Protein 5YHU (pdb70)

InterPro domains:
  IPR008967 p53-like transcription factor, DNA-binding domain superfamily [SSF49417] (341-540)
  IPR024061 NDT80, DNA-binding domain [PF05224] (394-540)
  IPR024061 NDT80, DNA-binding domain [PS51517] (250-541)
  IPR025719 Myelin gene regulatory factor C-terminal domain 2 [PF13888] (1017-1150)
  IPR026932 Myelin gene regulatory factor, ICA domain [PF13887] (667-702)
  IPR030392 Intramolecular chaperone auto-processing domain [PF13884] (587-650)
  IPR030392 Intramolecular chaperone auto-processing domain [PS51688] (587-696)
  IPR037141 NDT80, DNA-binding domain superfamily [G3DSA:2.60.40.1390] (466-545)
  IPR051577 Myelin Regulatory Factor-like [PTHR13029] (1-1150)

Foldseek 3Di:
DWDDLVPDFWDKDWDPQVQFWFFAAPVRHTFDAKDKDKGFNDFWIQDPQQRAIEGEQQDKTKMKMKIFAAHAGAWIQHPVGTFGFDFKWKAKWKAKPVGRVDIWWKWAADPVGDIHTDGTDTDDHGHRGIDMDMDIRMGTPDFWPQQDADPSHGRPPTIWMKMKIFMWTDGPNDIGTRTMMITPTYGYHHD/DPDDLVVDFWDKDWDPVVFFWFFAAPVRHTFDAKDKDKGFSFFWDADPQVRAIEGAQPDKTKMKMKIFAAHDGQWIQHPVGTFGFDFKWKDKWKAKPVGRVHIWQKPCNDDTDTDDHDHRDIDMDMDISIGTPDFWPQQDPDPNHRRPPTIWMKMKIFMWTAGPRDTGTNTIMITDTYGYYD

Solvent-accessible surface area: 20370 Å² total; per-residue (Å²): 119,111,64,74,80,136,191,64,55,8,120,43,106,72,44,110,110,130,154,44,11,45,12,33,31,60,110,132,138,101,20,88,98,12,70,40,139,9,42,9,69,89,24,11,58,29,6,76,45,8,92,1,1,4,5,50,55,144,68,71,2,34,0,4,0,64,0,2,3,67,15,90,15,93,49,0,92,6,125,114,26,67,30,73,18,23,19,14,42,0,74,6,38,0,10,54,70,90,20,106,136,87,69,0,105,4,44,45,11,82,116,104,205,35,82,110,95,19,100,58,49,84,9,93,12,51,55,124,97,90,27,126,21,70,8,10,98,0,6,1,35,78,52,4,57,65,18,140,106,105,200,69,144,49,18,119,74,13,83,24,5,32,0,5,0,7,0,18,0,19,0,102,118,96,59,23,40,3,0,5,25,9,2,44,82,0,0,0,39,68,134,72,172,66,69,72,123,189,56,58,9,122,48,109,72,43,112,114,128,154,44,11,46,13,32,33,54,122,128,141,97,20,93,106,13,70,32,134,9,43,9,59,138,26,11,39,24,9,84,61,15,96,2,0,7,3,45,84,112,84,98,2,42,0,6,0,66,0,4,2,68,15,87,13,81,49,0,92,6,124,132,23,71,46,68,35,95,36,15,58,0,75,13,37,0,10,53,63,93,22,101,141,84,66,5,106,5,72,77,128,44,109,68,50,81,8,120,12,54,58,120,98,97,27,122,21,69,7,18,159,0,37,2,30,73,55,1,50,49,22,56,115,61,148,59,122,54,12,110,78,18,78,27,4,29,0,7,0,6,0,22,0,31,0,107,134,114,75,33,36,3,1,4,29,7,1,45,85,0,1,0,50,102

Radius of gyration: 30.31 Å; Cα contacts (8 Å, |Δi|>4): 965; chains: 2; bounding box: 44×73×80 Å

Sequence (373 aa):
SYLDPNYQSIKWQPHQQNKWATLYDANYKELPMLTYRVDADKGFNFSVGDDAFVCQKKNHFQVTVYIGMLGEPKYVKTPEGLKPLDCFYLKLHGVKLEALNQSINIEQSQSDRSKRPFNPVTVNLPPEQVTKVTVGRLHFSETTANNMRKKGKPNPDQRYFMLVVALQAHAQNQNYTLAAQISERIIVRASSYLDPNYQSIKWQPHQQNKWATLYDANYKELPMLTYRVDADKGFNFSVGDDAFVCQKKNHFQVTVYIGMLGEPKYVKTPEGLKPLDCFYLKLHGVKLEALNQSINIEQPFNPVTVNLPPEQVTKVTVGRLHFSETTANNMRKKGKPNPDQRYFMLVVALQAHAQNQNYTLAAQISERIIVRA

Organism: Homo sapiens (NCBI:txid9606)

Secondary structure (DSSP, 8-state):
-B--TTT----EEE-SGGG--EEE-TTS-BPPPPEEEEEEEES-EEETTTTEEEEETTS-EEEEEEEEE-S---EEEETTEEEE--EEEEEEEEEETTEEEEEE-EEEE-TT--EEE---EEE---TTEEEEEEEEEEEESSPPS--S-BTTB--TT---EEEEEEEEEEETTEEEEEEEEEEPPEEEE--/--S-TTT----EEE-SGGG--EEE-TTS-BPPPPEEEEEEEES-EEETTTTEEEEESSS-EEEEEEEEE-S---EEEETTEEEE--EEEEEEEEEETTEEEEEE-EE-----EEE---TTEEEEEEEEEEEESSPPTT-S-BTTBPPTT---EEEEEEEEEEETTEEEEEEEEEE--EEEE-

Nearest PDB structures (foldseek):
  5yhu-assembly1_A  TM=1.005E+00  e=4.739E-39  Homo sapiens
  5h5p-assembly1_A  TM=9.961E-01  e=1.029E-34  Mus musculus
  5yhu-assembly2_B  TM=9.987E-01  e=9.038E-34  Homo sapiens
  5zhu-assembly3_C  TM=9.977E-01  e=9.518E-34  Homo sapiens
  5dgy-assembly1_A  TM=4.572E-01  e=1.507E-03  Tequatrovirus T4

GO terms:
  GO:0042802 identical protein binding (F, IPI)
  GO:0005634 nucleus (C, EXP)
  GO:0005737 cytoplasm (C, EXP)
  GO:0005789 endoplasmic reticulum membrane (C, EXP)

B-factor: mean 54.76, std 24.49, range [18.2, 164.42]

Structure (mmCIF, N/CA/C/O backbone):
data_5YHU
#
_entry.id   5YHU
#
_cell.length_a   105.122
_cell.length_b   105.122
_cell.length_c   297.413
_cell.angle_alpha   90.00
_cell.angle_beta   90.00
_cell.angle_gamma   120.00
#
_symmetry.space_group_name_H-M   'H 3 2'
#
loop_
_entity.id
_entity.type
_entity.pdbx_description
1 polymer 'Myelin regulatory factor'
2 water water
#
loop_
_atom_site.group_PDB
_atom_site.id
_atom_site.type_symbol
_atom_site.label_atom_id
_atom_site.label_alt_id
_atom_site.label_comp_id
_atom_site.label_asym_id
_atom_site.label_entity_id
_atom_site.label_seq_id
_atom_site.pdbx_PDB_ins_code
_atom_site.Cartn_x
_atom_site.Cartn_y
_atom_site.Cartn_z
_atom_site.occupancy
_atom_site.B_iso_or_equiv
_atom_site.auth_seq_id
_atom_site.auth_comp_id
_atom_site.auth_asym_id
_atom_site.auth_atom_id
_atom_site.pdbx_PDB_model_num
ATOM 1 N N . SER A 1 19 ? 14.794 3.317 33.415 1.00 77.39 333 SER A N 1
ATOM 2 C CA . SER A 1 19 ? 13.405 2.880 33.349 1.00 71.95 333 SER A CA 1
ATOM 3 C C . SER A 1 19 ? 12.642 3.232 34.636 1.00 67.22 333 SER A C 1
ATOM 4 O O . SER A 1 19 ? 12.957 2.723 35.718 1.00 60.83 333 SER A O 1
ATOM 7 N N . TYR A 1 20 ? 11.630 4.096 34.513 1.0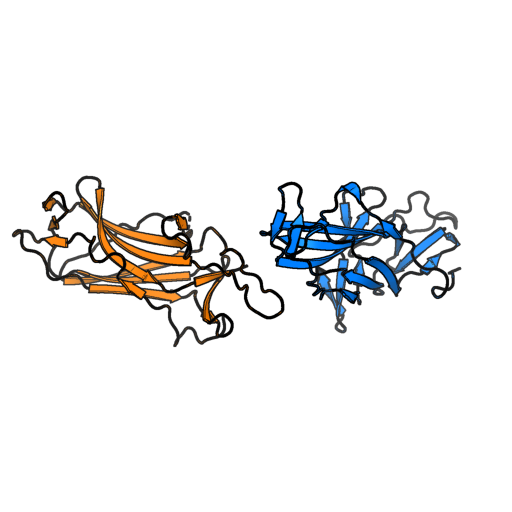0 61.63 334 TYR A N 1
ATOM 8 C CA . TYR A 1 20 ? 10.913 4.646 35.657 1.00 46.57 334 TYR A CA 1
ATOM 9 C C . TYR A 1 20 ? 9.449 4.232 35.648 1.00 51.34 334 TYR A C 1
ATOM 10 O O . TYR A 1 20 ? 8.782 4.292 34.612 1.00 50.05 334 TYR A O 1
ATOM 19 N N . LEU A 1 21 ? 8.940 3.875 36.823 1.00 37.70 335 LEU A N 1
ATOM 20 C CA . LEU A 1 21 ? 7.552 3.445 36.942 1.00 43.13 335 LEU A CA 1
ATOM 21 C C . LEU A 1 21 ? 6.590 4.634 36.969 1.00 46.90 335 LEU A C 1
ATOM 22 O O . LEU A 1 21 ? 6.915 5.723 37.450 1.00 42.88 335 LEU A O 1
ATOM 27 N N . ASP A 1 22 ? 5.385 4.403 36.455 1.00 42.75 336 ASP A N 1
ATOM 28 C CA . ASP A 1 22 ? 4.348 5.428 36.429 1.00 40.18 336 ASP A CA 1
ATOM 29 C C . ASP A 1 22 ? 4.032 5.924 37.840 1.00 46.15 336 ASP A C 1
ATOM 30 O O . ASP A 1 22 ? 3.579 5.132 38.682 1.00 41.03 336 ASP A O 1
ATOM 35 N N . PRO A 1 23 ? 4.234 7.211 38.136 1.00 40.92 337 PRO A N 1
ATOM 36 C CA . PRO A 1 23 ? 3.928 7.720 39.483 1.00 44.54 337 PRO A CA 1
ATOM 37 C C . PRO A 1 23 ? 2.436 7.796 39.798 1.00 40.72 337 PRO A C 1
ATOM 38 O O . PRO A 1 23 ? 2.080 8.027 40.962 1.00 44.31 337 PRO A O 1
ATOM 42 N N . ASN A 1 24 ? 1.548 7.625 38.819 1.00 41.88 338 ASN A N 1
ATOM 43 C CA . ASN A 1 24 ? 0.134 7.514 39.181 1.00 47.20 338 ASN A CA 1
ATOM 44 C C . ASN A 1 24 ? -0.172 6.184 39.859 1.00 43.73 338 ASN A C 1
ATOM 45 O O . ASN A 1 24 ? -1.210 6.057 40.520 1.00 46.61 338 ASN A O 1
ATOM 50 N N . TYR A 1 25 ? 0.710 5.198 39.711 1.00 45.51 339 TYR A N 1
ATOM 51 C CA . TYR A 1 25 ? 0.509 3.874 40.274 1.00 40.05 339 TYR A CA 1
ATOM 52 C C . TYR A 1 25 ? 1.550 3.487 41.302 1.00 55.73 339 TYR A C 1
ATOM 53 O O . TYR A 1 25 ? 1.285 2.597 42.113 1.00 59.98 339 TYR A O 1
ATOM 62 N N . GLN A 1 26 ? 2.721 4.114 41.294 1.00 37.87 340 GLN A N 1
ATOM 63 C CA . GLN A 1 26 ? 3.827 3.691 42.152 1.00 47.54 340 GLN A CA 1
ATOM 64 C C . GLN A 1 26 ? 4.248 4.887 42.990 1.00 48.72 340 GLN A C 1
ATOM 65 O O . GLN A 1 26 ? 4.950 5.773 42.490 1.00 45.70 340 GLN A O 1
ATOM 71 N N . SER A 1 27 ? 3.833 4.923 44.258 1.00 29.72 341 SER A N 1
ATOM 72 C CA . SER A 1 27 ? 4.152 6.054 45.108 1.00 35.16 341 SER A CA 1
ATOM 73 C C . SER A 1 27 ? 4.839 5.572 46.375 1.00 31.38 341 SER A C 1
ATOM 74 O O . SER A 1 27 ? 4.784 4.392 46.747 1.00 29.30 341 SER A O 1
ATOM 77 N N . ILE A 1 28 ? 5.570 6.508 46.976 1.00 27.93 342 ILE A N 1
ATOM 78 C CA . ILE A 1 28 ? 6.335 6.241 48.187 1.00 28.00 342 ILE A CA 1
ATOM 79 C C . ILE A 1 28 ? 5.449 5.642 49.257 1.00 28.72 342 ILE A C 1
ATOM 80 O O . ILE A 1 28 ? 4.358 6.153 49.545 1.00 23.81 342 ILE A O 1
ATOM 85 N N . LYS A 1 29 ? 5.915 4.537 49.842 1.00 22.21 343 LYS A N 1
ATOM 86 C CA . LYS A 1 29 ? 5.230 3.896 50.955 1.00 23.63 343 LYS A CA 1
ATOM 87 C C . LYS A 1 29 ? 5.766 4.415 52.272 1.00 25.70 343 LYS A C 1
ATOM 88 O O . LYS A 1 29 ? 6.950 4.761 52.403 1.00 24.80 343 LYS A O 1
ATOM 94 N N . TRP A 1 30 ? 4.883 4.447 53.260 1.00 21.06 344 TRP A N 1
ATOM 95 C CA . TRP A 1 30 ? 5.151 5.039 54.567 1.00 20.66 344 TRP A CA 1
ATOM 96 C C . TRP A 1 30 ? 4.902 4.036 55.677 1.00 29.03 344 TRP A C 1
ATOM 97 O O . TRP A 1 30 ? 4.016 3.185 55.564 1.00 25.44 344 TRP A O 1
ATOM 108 N N . GLN A 1 31 ? 5.590 4.213 56.799 1.00 18.27 345 GLN A N 1
ATOM 109 C CA . GLN A 1 31 ? 5.286 3.438 57.993 1.00 22.35 345 GLN A CA 1
ATOM 110 C C . GLN A 1 31 ? 5.295 4.350 59.211 1.00 21.50 345 GLN A C 1
ATOM 111 O O . GLN A 1 31 ? 5.991 5.379 59.225 1.00 23.22 345 GLN A O 1
ATOM 117 N N . PRO A 1 32 ? 4.540 3.988 60.255 1.00 26.02 346 PRO A N 1
ATOM 118 C CA . PRO A 1 32 ? 4.589 4.741 61.523 1.00 22.85 346 PRO A CA 1
ATOM 119 C C . PRO A 1 32 ? 6.008 4.802 62.061 1.00 30.50 346 PRO A C 1
ATOM 120 O O . PRO A 1 32 ? 6.762 3.824 61.997 1.00 25.45 346 PRO A O 1
ATOM 124 N N . HIS A 1 33 ? 6.383 5.965 62.583 1.00 25.43 347 HIS A N 1
ATOM 125 C CA . HIS A 1 33 ? 7.751 6.186 63.054 1.00 24.03 347 HIS A CA 1
ATOM 126 C C . HIS A 1 33 ? 7.751 6.493 64.550 1.00 24.68 347 HIS A C 1
ATOM 127 O O . HIS A 1 33 ? 7.165 7.493 64.984 1.00 24.82 347 HIS A O 1
ATOM 134 N N . GLN A 1 34 ? 8.432 5.645 65.334 1.00 22.88 348 GLN A N 1
ATOM 135 C CA . GLN A 1 34 ? 8.609 5.850 66.789 1.00 26.10 348 GLN A CA 1
ATOM 136 C C . GLN A 1 34 ? 7.277 5.924 67.528 1.00 29.32 348 GLN A C 1
ATOM 137 O O . GLN A 1 34 ? 7.107 6.698 68.484 1.00 26.78 348 GLN A O 1
ATOM 143 N N . GLN A 1 35 ? 6.362 5.033 67.146 1.00 25.71 349 GLN A N 1
ATOM 144 C CA . GLN A 1 35 ? 4.996 5.072 67.670 1.00 26.62 349 GLN A CA 1
ATOM 145 C C . GLN A 1 35 ? 4.931 4.897 69.187 1.00 33.84 349 GLN A C 1
ATOM 146 O O . GLN A 1 35 ? 4.017 5.425 69.829 1.00 31.37 349 GLN A O 1
ATOM 152 N N . ASN A 1 36 ? 5.899 4.203 69.788 1.00 25.91 350 ASN A N 1
ATOM 153 C CA . ASN A 1 36 ? 5.923 4.056 71.242 1.00 23.88 350 ASN A CA 1
ATOM 154 C C . ASN A 1 36 ? 6.334 5.324 71.971 1.00 28.41 350 ASN A C 1
ATOM 155 O O . ASN A 1 36 ? 6.213 5.375 73.204 1.00 30.60 350 ASN A O 1
ATOM 160 N N . LYS A 1 37 ? 6.769 6.358 71.261 1.00 25.18 351 LYS A N 1
ATOM 161 C CA . LYS A 1 37 ? 7.155 7.605 71.898 1.00 29.89 351 LYS A CA 1
ATOM 162 C C . LYS A 1 37 ? 6.137 8.718 71.707 1.00 34.36 351 LYS A C 1
ATOM 163 O O . LYS A 1 37 ? 6.416 9.852 72.089 1.00 28.79 351 LYS A O 1
ATOM 169 N N . TRP A 1 38 ? 5.002 8.458 71.077 1.00 24.85 352 TRP A N 1
ATOM 170 C CA . TRP A 1 38 ? 4.063 9.554 70.821 1.00 25.90 352 TRP A CA 1
ATOM 171 C C . TRP A 1 38 ? 3.305 9.955 72.087 1.00 28.79 352 TRP A C 1
ATOM 172 O O . TRP A 1 38 ? 2.913 9.114 72.891 1.00 32.82 352 TRP A O 1
ATOM 183 N N . ALA A 1 39 ? 3.045 11.249 72.223 1.00 27.23 353 ALA A N 1
ATOM 184 C CA . ALA A 1 39 ? 2.096 11.764 73.197 1.00 32.13 353 ALA A CA 1
ATOM 185 C C . ALA A 1 39 ? 0.677 11.580 72.666 1.00 34.06 353 ALA A C 1
A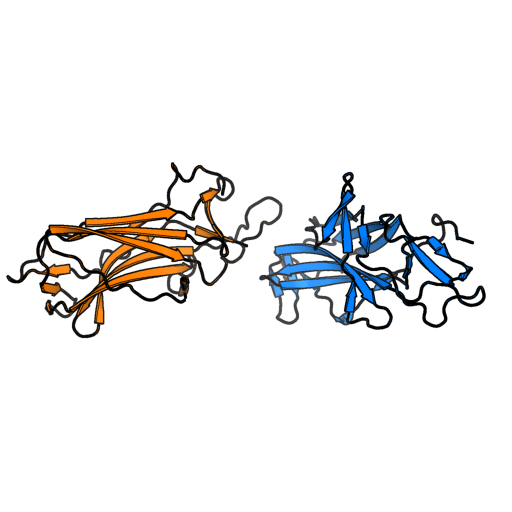TOM 186 O O . ALA A 1 39 ? 0.471 11.282 71.485 1.00 31.33 353 ALA A O 1
ATOM 188 N N . THR A 1 40 ? -0.326 11.814 73.514 1.00 28.80 354 THR A N 1
ATOM 189 C CA . THR A 1 40 ? -1.706 11.644 73.063 1.00 27.06 354 THR A CA 1
ATOM 190 C C . THR A 1 40 ? -2.552 12.843 73.468 1.00 31.02 354 THR A C 1
ATOM 191 O O . THR A 1 40 ? -2.254 13.543 74.433 1.00 31.15 354 THR A O 1
ATOM 195 N N . LEU A 1 41 ? -3.649 13.042 72.749 1.00 30.96 355 LEU A N 1
ATOM 196 C CA . LEU A 1 41 ? -4.520 14.188 73.000 1.00 31.44 355 LEU A CA 1
ATOM 197 C C . LEU A 1 41 ? -5.664 13.822 73.934 1.00 32.61 355 LEU A C 1
ATOM 198 O O . LEU A 1 41 ? -6.229 12.729 73.847 1.00 31.27 355 LEU A O 1
ATOM 203 N N . TYR A 1 42 ? -6.003 14.750 74.828 1.00 33.15 356 TYR A N 1
ATOM 204 C CA . TYR A 1 42 ? -7.111 14.608 75.764 1.00 28.74 356 TYR A CA 1
ATOM 205 C C . TYR A 1 42 ? -8.111 15.748 75.579 1.00 27.06 356 TYR A C 1
ATOM 206 O O . TYR A 1 42 ? -7.742 16.858 75.167 1.00 32.49 356 TYR A O 1
ATOM 215 N N . ASP A 1 43 ? -9.382 15.482 75.920 1.00 31.69 357 ASP A N 1
ATOM 216 C CA . ASP A 1 43 ? -10.422 16.489 75.755 1.00 35.25 357 ASP A CA 1
ATOM 217 C C . ASP A 1 43 ? -10.608 17.306 77.038 1.00 35.65 357 ASP A C 1
ATOM 218 O O . ASP A 1 43 ? -9.899 17.127 78.029 1.00 32.38 357 ASP A O 1
ATOM 223 N N . ALA A 1 44 ? -11.621 18.186 77.043 1.00 36.23 358 ALA A N 1
ATOM 224 C CA . ALA A 1 44 ? -11.856 19.071 78.178 1.00 42.64 358 ALA A CA 1
ATOM 225 C C . ALA A 1 44 ? -12.250 18.310 79.439 1.00 44.62 358 ALA A C 1
ATOM 226 O O . ALA A 1 44 ? -12.030 18.811 80.552 1.00 39.56 358 ALA A O 1
ATOM 228 N N . ASN A 1 45 ? -12.827 17.112 79.292 1.00 35.51 359 ASN A N 1
ATOM 229 C CA . ASN A 1 45 ? -13.189 16.254 80.413 1.00 42.01 359 ASN A CA 1
ATOM 230 C C . ASN A 1 45 ? -12.063 15.331 80.850 1.00 43.44 359 ASN A C 1
ATOM 231 O O . ASN A 1 45 ? -12.326 14.349 81.556 1.00 47.17 359 ASN A O 1
ATOM 236 N N . TYR A 1 46 ? -10.833 15.599 80.419 1.00 34.90 360 TYR A N 1
ATOM 237 C CA . TYR A 1 46 ? -9.664 14.823 80.818 1.00 39.49 360 TYR A CA 1
ATOM 238 C C . TYR A 1 46 ? -9.733 13.381 80.326 1.00 38.17 360 TYR A C 1
ATOM 239 O O . TYR A 1 46 ? -9.198 12.483 80.972 1.00 39.43 360 TYR A O 1
ATOM 248 N N . LYS A 1 47 ? -10.373 13.136 79.183 1.00 38.35 361 LYS A N 1
ATOM 249 C CA . LYS A 1 47 ? -10.435 11.786 78.615 1.00 42.71 361 LYS A CA 1
ATOM 250 C C . LYS A 1 47 ? -9.630 11.713 77.319 1.00 35.99 361 LYS A C 1
ATOM 251 O O . LYS A 1 47 ? -9.682 12.634 76.496 1.00 33.06 361 LYS A O 1
ATOM 257 N N . GLU A 1 48 ? -8.874 10.620 77.143 1.00 34.70 362 GLU A N 1
ATOM 258 C CA . GLU A 1 48 ? -8.078 10.464 75.924 1.00 28.17 362 GLU A CA 1
ATOM 259 C C . GLU A 1 48 ? -8.995 10.393 74.712 1.00 27.81 362 GLU A C 1
ATOM 260 O O . GLU A 1 48 ? -9.968 9.625 74.684 1.00 32.53 362 GLU A O 1
ATOM 266 N N . LEU A 1 49 ? -8.706 11.215 73.711 1.00 26.92 363 LEU A N 1
ATOM 267 C CA . LEU A 1 49 ? -9.495 11.165 72.485 1.00 25.40 363 LEU A CA 1
ATOM 268 C C . LEU A 1 49 ? -9.206 9.884 71.700 1.00 31.72 363 LEU A C 1
ATOM 269 O O . LEU A 1 49 ? -8.089 9.351 71.759 1.00 28.71 363 LEU A O 1
ATOM 274 N N . PRO A 1 50 ? -10.171 9.409 70.910 1.00 29.85 364 PRO A N 1
ATOM 275 C CA . PRO A 1 50 ? -9.843 8.411 69.883 1.00 28.68 364 PRO A CA 1
ATOM 276 C C . PRO A 1 50 ? -8.731 8.957 69.015 1.00 30.27 364 PRO A C 1
ATOM 277 O O . PRO A 1 50 ? -8.712 10.142 68.675 1.00 29.25 364 PRO A O 1
ATOM 281 N N . MET A 1 51 ? -7.785 8.086 68.687 1.00 27.70 365 MET A N 1
ATOM 282 C CA . MET A 1 51 ? -6.571 8.495 67.995 1.00 22.67 365 MET A CA 1
ATOM 283 C C . MET A 1 51 ? -6.909 9.140 66.657 1.00 26.34 365 MET A C 1
ATOM 284 O O . MET A 1 51 ? -7.724 8.613 65.895 1.00 23.02 365 MET A O 1
ATOM 289 N N . LEU A 1 52 ? -6.284 10.287 66.375 1.00 25.06 366 LEU A N 1
ATOM 290 C CA . LEU A 1 52 ? -6.561 11.015 65.133 1.00 19.19 366 LEU A CA 1
ATOM 291 C C . LEU A 1 52 ? -6.155 10.180 63.921 1.00 26.90 366 LEU A C 1
ATOM 292 O O . LEU A 1 52 ? -5.264 9.323 63.993 1.00 25.19 366 LEU A O 1
ATOM 297 N N . THR A 1 53 ? -6.832 10.405 62.803 1.00 21.10 367 THR A N 1
ATOM 298 C CA . THR A 1 53 ? -6.452 9.724 61.571 1.00 23.39 367 THR A CA 1
ATOM 299 C C . THR A 1 53 ? -5.290 10.485 60.941 1.00 21.31 367 THR A C 1
ATOM 300 O O . THR A 1 53 ? -5.174 11.697 61.098 1.00 22.13 367 THR A O 1
ATOM 304 N N . TYR A 1 54 ? -4.397 9.766 60.260 1.00 21.34 368 TYR A N 1
ATOM 305 C CA . TYR A 1 54 ? -3.153 10.406 59.803 1.00 22.73 368 TYR A CA 1
ATOM 306 C C . TYR A 1 54 ? -2.676 9.687 58.558 1.00 24.20 368 TYR A C 1
ATOM 307 O O . TYR A 1 54 ? -2.340 8.499 58.613 1.00 26.72 368 TYR A O 1
ATOM 316 N N . ARG A 1 55 ? -2.661 10.390 57.437 1.00 20.49 369 ARG A N 1
ATOM 317 C CA . ARG A 1 55 ? -2.205 9.796 56.187 1.00 20.35 369 ARG A CA 1
ATOM 318 C C . ARG A 1 55 ? -1.301 10.785 55.464 1.00 26.66 369 ARG A C 1
ATOM 319 O O . ARG A 1 55 ? -1.638 11.972 55.349 1.00 25.75 369 ARG A O 1
ATOM 327 N N . VAL A 1 56 ? -0.176 10.280 54.954 1.00 22.04 370 VAL A N 1
ATOM 328 C CA . VAL A 1 56 ? 0.861 11.092 54.303 1.00 20.56 370 VAL A CA 1
ATOM 329 C C . VAL A 1 56 ? 0.997 10.617 52.868 1.00 29.59 370 VAL A C 1
ATOM 330 O O . VAL A 1 56 ? 1.032 9.409 52.606 1.00 23.23 370 VAL A O 1
ATOM 334 N N . ASP A 1 57 ? 1.113 11.556 51.942 1.00 25.32 371 ASP A N 1
ATOM 335 C CA . ASP A 1 57 ? 1.300 11.220 50.532 1.00 27.94 371 ASP A CA 1
ATOM 336 C C . ASP A 1 57 ? 2.363 12.138 49.949 1.00 32.39 371 ASP A C 1
ATOM 337 O O . ASP A 1 57 ? 2.247 13.359 50.071 1.00 29.56 371 ASP A O 1
ATOM 342 N N . ALA A 1 58 ? 3.404 11.572 49.349 1.00 31.25 372 ALA A N 1
ATOM 343 C CA . ALA A 1 58 ? 4.401 12.405 48.671 1.00 35.80 372 ALA A CA 1
ATOM 344 C C . ALA A 1 58 ? 3.965 12.494 47.223 1.00 41.34 372 ALA A C 1
ATOM 345 O O . ALA A 1 58 ? 4.348 11.669 46.396 1.00 45.02 372 ALA A O 1
ATOM 347 N N . ASP A 1 59 ? 3.149 13.510 46.898 1.00 35.07 373 ASP A N 1
ATOM 348 C CA . ASP A 1 59 ? 2.440 13.427 45.625 1.00 40.97 373 ASP A CA 1
ATOM 349 C C . ASP A 1 59 ? 3.163 14.083 44.452 1.00 33.00 373 ASP A C 1
ATOM 350 O O . ASP A 1 59 ? 2.684 13.966 43.321 1.00 46.50 373 ASP A O 1
ATOM 355 N N . LYS A 1 60 ? 4.300 14.745 44.661 1.00 36.97 374 LYS A N 1
ATOM 356 C CA . LYS A 1 60 ? 5.121 15.220 43.554 1.00 34.21 374 LYS A CA 1
ATOM 357 C C . LYS A 1 60 ? 6.584 15.028 43.901 1.00 30.55 374 LYS A C 1
ATOM 358 O O . LYS A 1 60 ? 6.976 15.138 45.066 1.00 29.35 374 LYS A O 1
ATOM 364 N N . GLY A 1 61 ? 7.386 14.759 42.874 1.00 29.87 375 GLY A N 1
ATOM 365 C CA . GLY A 1 61 ? 8.825 14.872 42.964 1.00 36.52 375 GLY A CA 1
ATOM 366 C C . GLY A 1 61 ? 9.580 13.568 43.106 1.00 37.98 375 GLY A C 1
ATOM 367 O O . GLY A 1 61 ? 10.812 13.591 43.133 1.00 35.86 375 GLY A O 1
ATOM 368 N N . PHE A 1 62 ? 8.896 12.434 43.199 1.00 37.01 376 PHE A N 1
ATOM 369 C CA . PHE A 1 62 ? 9.582 11.163 43.406 1.00 34.89 376 PHE A CA 1
ATOM 370 C C . PHE A 1 62 ? 9.174 10.188 42.321 1.00 41.86 376 PHE A C 1
ATOM 371 O O . PHE A 1 62 ? 7.991 10.089 41.985 1.00 37.96 376 PHE A O 1
ATOM 379 N N . ASN A 1 63 ? 10.153 9.468 41.775 1.00 35.78 377 ASN A N 1
ATOM 380 C CA . ASN A 1 63 ? 9.909 8.481 40.730 1.00 36.09 377 ASN A CA 1
ATOM 381 C C . ASN A 1 63 ? 10.686 7.205 41.043 1.00 30.53 377 ASN A C 1
ATOM 382 O O . ASN A 1 63 ? 11.865 7.268 41.395 1.00 32.94 377 ASN A O 1
ATOM 387 N N . PHE A 1 64 ? 10.025 6.053 40.942 1.00 33.39 378 PHE A N 1
ATOM 388 C CA . PHE A 1 64 ? 10.677 4.791 41.277 1.00 30.70 378 PHE A CA 1
ATOM 389 C C . PHE A 1 64 ? 11.569 4.342 40.126 1.00 36.78 378 PHE A C 1
ATOM 390 O O . PHE A 1 64 ? 11.089 4.130 39.003 1.00 33.95 378 PHE A O 1
ATOM 398 N N . SER A 1 65 ? 12.861 4.184 40.400 1.00 38.61 379 SER A N 1
ATOM 399 C CA . SER A 1 65 ? 13.805 3.741 39.380 1.00 38.21 379 SER A CA 1
ATOM 400 C C . SER A 1 65 ? 13.964 2.228 39.488 1.00 39.04 379 SER A C 1
ATOM 401 O O . SER A 1 65 ? 14.409 1.724 40.525 1.00 34.64 379 SER A O 1
ATOM 404 N N . VAL A 1 66 ? 13.581 1.503 38.433 1.00 39.77 380 VAL A N 1
ATOM 405 C CA . VAL A 1 66 ? 13.668 0.047 38.483 1.00 41.02 380 VAL A CA 1
ATOM 406 C C . VAL A 1 66 ? 15.120 -0.394 38.625 1.00 36.80 380 VAL A C 1
ATOM 407 O O . VAL A 1 66 ? 15.437 -1.276 39.434 1.00 36.75 380 VAL A O 1
ATOM 411 N N . GLY A 1 67 ? 16.031 0.259 37.900 1.00 42.92 381 GLY A N 1
ATOM 412 C CA . GLY A 1 67 ? 17.425 -0.152 37.941 1.00 45.07 381 GLY A CA 1
ATOM 413 C C . GLY A 1 67 ? 18.055 0.023 39.309 1.00 51.36 381 GLY A C 1
ATOM 414 O O . GLY A 1 67 ? 18.879 -0.789 39.728 1.00 39.98 381 GLY A O 1
ATOM 415 N N . ASP A 1 68 ? 17.676 1.080 40.024 1.00 33.96 382 ASP A N 1
ATOM 416 C CA . ASP A 1 68 ? 18.183 1.328 41.370 1.00 28.91 382 ASP A CA 1
ATOM 417 C C . ASP A 1 68 ? 17.357 0.651 42.452 1.00 28.89 382 ASP A C 1
ATOM 418 O O . ASP A 1 68 ? 17.770 0.655 43.621 1.00 37.66 382 ASP A O 1
ATOM 423 N N . ASP A 1 69 ? 16.185 0.118 42.097 1.00 37.32 383 ASP A N 1
ATOM 424 C CA . ASP A 1 69 ? 15.273 -0.479 43.064 1.00 37.41 383 ASP A CA 1
ATOM 425 C C . ASP A 1 69 ? 14.944 0.504 44.189 1.00 30.42 383 ASP A C 1
ATOM 426 O O . ASP A 1 69 ? 14.916 0.138 45.366 1.00 30.45 383 ASP A O 1
ATOM 431 N N . ALA A 1 70 ? 14.693 1.769 43.830 1.00 31.57 384 ALA A N 1
ATOM 432 C CA . ALA A 1 70 ? 14.434 2.787 44.845 1.00 27.51 384 ALA A CA 1
ATOM 433 C C . ALA A 1 70 ? 13.811 4.021 44.205 1.00 30.89 384 ALA A C 1
ATOM 434 O O . ALA A 1 70 ? 13.951 4.266 43.003 1.00 31.60 384 ALA A O 1
ATOM 436 N N . PHE A 1 71 ? 13.134 4.811 45.032 1.00 25.59 385 PHE A N 1
ATOM 437 C CA . PHE A 1 71 ? 12.627 6.085 44.560 1.00 22.62 385 PHE A CA 1
ATOM 438 C C . PHE A 1 71 ? 13.791 7.057 44.405 1.00 27.61 385 PHE A C 1
ATOM 439 O O . PHE A 1 71 ? 14.718 7.055 45.214 1.00 32.96 385 PHE A O 1
ATOM 447 N N . VAL A 1 72 ? 13.712 7.896 43.372 1.00 29.76 386 VAL A N 1
ATOM 448 C CA . VAL A 1 72 ? 14.722 8.900 43.042 1.00 27.80 386 VAL A CA 1
ATOM 449 C C . VAL A 1 72 ? 14.058 10.261 42.977 1.00 25.53 386 VAL A C 1
ATOM 450 O O . VAL A 1 72 ? 12.935 10.394 42.486 1.00 32.12 386 VAL A O 1
ATOM 454 N N . CYS A 1 73 ? 14.766 11.282 43.435 1.00 30.62 387 CYS A N 1
ATOM 455 C CA . CYS A 1 73 ? 14.351 12.640 43.114 1.00 33.06 387 CYS A CA 1
ATOM 456 C C . CYS A 1 73 ? 15.592 13.436 42.782 1.00 40.41 387 CYS A C 1
ATOM 457 O O . CYS A 1 73 ? 16.707 13.036 43.129 1.00 31.32 387 CYS A O 1
ATOM 460 N N . GLN A 1 74 ? 15.369 14.564 42.109 1.00 33.73 388 GLN A N 1
ATOM 461 C CA . GLN A 1 74 ? 16.410 15.505 41.714 1.00 36.40 388 GLN A CA 1
ATOM 462 C C . GLN A 1 74 ? 16.404 16.662 42.701 1.00 35.24 388 GLN A C 1
ATOM 463 O O . GLN A 1 74 ? 15.352 17.273 42.933 1.00 40.00 388 GLN A O 1
ATOM 469 N N . LYS A 1 75 ? 17.574 16.943 43.294 1.00 29.03 389 LYS A N 1
ATOM 470 C CA . LYS A 1 75 ? 17.665 17.934 44.361 1.00 33.84 389 LYS A CA 1
ATOM 471 C C . LYS A 1 75 ? 17.049 19.260 43.943 1.00 32.01 389 LYS A C 1
ATOM 472 O O . LYS A 1 75 ? 16.451 19.964 44.775 1.00 32.93 389 LYS A O 1
ATOM 478 N N . LYS A 1 76 ? 17.141 19.610 42.665 1.00 36.02 390 LYS A N 1
ATOM 479 C CA . LYS A 1 76 ? 16.687 20.943 42.298 1.00 47.38 390 LYS A CA 1
ATOM 480 C C . LYS A 1 76 ? 15.237 20.977 41.825 1.00 39.26 390 LYS A C 1
ATOM 481 O O . LYS A 1 76 ? 14.696 22.077 41.655 1.00 40.33 390 LYS A O 1
ATOM 487 N N . ASN A 1 77 ? 14.598 19.822 41.617 1.00 41.99 391 ASN A N 1
ATOM 488 C CA . ASN A 1 77 ? 13.174 19.750 41.284 1.00 37.97 391 ASN A CA 1
ATOM 489 C C . ASN A 1 77 ? 12.376 19.559 42.560 1.00 50.40 391 ASN A C 1
ATOM 490 O O . ASN A 1 77 ? 12.574 18.569 43.267 1.00 56.83 391 ASN A O 1
ATOM 495 N N . HIS A 1 78 ? 11.442 20.461 42.829 1.00 35.69 392 HIS A N 1
ATOM 496 C CA . HIS A 1 78 ? 10.866 20.422 44.153 1.00 33.12 392 HIS A CA 1
ATOM 497 C C . HIS A 1 78 ? 9.914 19.225 44.313 1.00 33.43 392 HIS A C 1
ATOM 498 O O . HIS A 1 78 ? 9.388 18.668 43.353 1.00 31.65 392 HIS A O 1
ATOM 505 N N . PHE A 1 79 ? 9.723 18.818 45.553 1.00 32.14 393 PHE A N 1
ATOM 506 C CA . PHE A 1 79 ? 8.786 17.754 45.862 1.00 31.67 393 PHE A CA 1
ATOM 507 C C . PHE A 1 79 ? 7.666 18.338 46.714 1.00 33.59 393 PHE A C 1
ATOM 508 O O . PHE A 1 79 ? 7.722 19.488 47.152 1.00 27.10 393 PHE A O 1
ATOM 516 N N . GLN A 1 80 ? 6.603 17.559 46.892 1.00 29.50 394 GLN A N 1
ATOM 517 C CA . GLN A 1 80 ? 5.455 18.035 47.634 1.00 27.33 394 GLN A CA 1
ATOM 518 C C . GLN A 1 80 ? 4.896 16.881 48.445 1.00 25.27 394 GLN A C 1
ATOM 519 O O . GLN A 1 80 ? 4.887 15.743 47.969 1.00 27.48 394 GLN A O 1
ATOM 525 N N . VAL A 1 81 ? 4.506 17.177 49.682 1.00 29.22 395 VAL A N 1
ATOM 526 C CA . VAL A 1 81 ? 3.883 16.221 50.601 1.00 24.87 395 VAL A CA 1
ATOM 527 C C . VAL A 1 81 ? 2.531 16.780 51.002 1.00 22.91 395 VAL A C 1
ATOM 528 O O . VAL A 1 81 ? 2.428 17.963 51.349 1.00 28.63 395 VAL A O 1
ATOM 532 N N . THR A 1 82 ? 1.506 15.919 51.000 1.00 23.58 396 THR A N 1
ATOM 533 C CA . THR A 1 82 ? 0.173 16.271 51.474 1.00 23.26 396 THR A CA 1
ATOM 534 C C . THR A 1 82 ? -0.126 15.383 52.672 1.00 24.23 396 THR A C 1
ATOM 535 O O . THR A 1 82 ? 0.196 14.190 52.653 1.00 25.67 396 THR A O 1
ATOM 539 N N . VAL A 1 83 ? -0.647 15.969 53.740 1.00 24.92 397 VAL A N 1
ATOM 540 C CA . VAL A 1 83 ? -0.983 15.227 54.944 1.00 23.66 397 VAL A CA 1
ATOM 541 C C . VAL A 1 83 ? -2.470 15.394 55.224 1.00 22.94 397 VAL A C 1
ATOM 542 O O . VAL A 1 83 ? -2.984 16.517 55.221 1.00 24.34 397 VAL A O 1
ATOM 546 N N . TYR A 1 84 ? -3.147 14.289 55.509 1.00 21.44 398 TYR A N 1
ATOM 547 C CA . TYR A 1 84 ? -4.559 14.328 55.879 1.00 22.23 398 TYR A CA 1
ATOM 548 C C . TYR A 1 84 ? -4.662 14.000 57.357 1.00 24.23 398 TYR A C 1
ATOM 549 O O . TYR A 1 84 ? -4.362 12.868 57.762 1.00 23.72 398 TYR A O 1
ATOM 558 N N . ILE A 1 85 ? -5.097 14.967 58.155 1.00 20.43 399 ILE A N 1
ATOM 559 C CA . ILE A 1 85 ? -5.143 14.812 59.614 1.00 19.69 399 ILE A CA 1
ATOM 560 C C . ILE A 1 85 ? -6.597 14.846 60.038 1.00 27.45 399 ILE A C 1
ATOM 561 O O . ILE A 1 85 ? -7.235 15.907 59.958 1.00 23.11 399 ILE A O 1
ATOM 566 N N . GLY A 1 86 ? -7.113 13.695 60.491 1.00 24.04 400 GLY A N 1
ATOM 567 C CA . GLY A 1 86 ? -8.510 13.636 60.919 1.00 22.90 400 GLY A CA 1
ATOM 568 C C . GLY A 1 86 ? -8.636 13.787 62.422 1.00 24.65 400 GLY A C 1
ATOM 569 O O . GLY A 1 86 ? -8.402 12.830 63.164 1.00 22.34 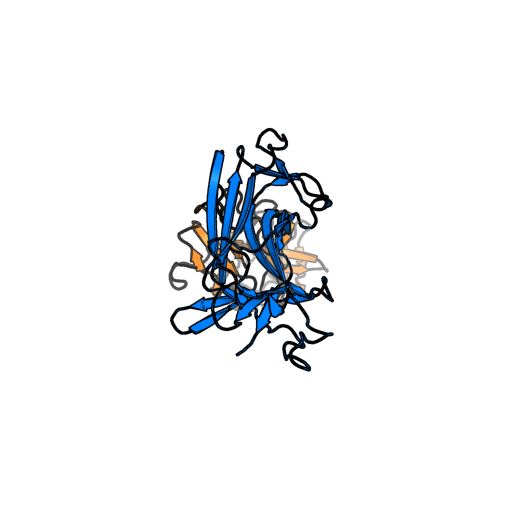400 GLY A O 1
ATOM 570 N N . MET A 1 87 ? -9.060 14.957 62.889 1.00 20.98 401 MET A N 1
ATOM 571 C CA . MET A 1 87 ? -9.160 15.224 64.325 1.00 19.62 401 MET A CA 1
ATOM 572 C C . MET A 1 87 ? -10.496 14.716 64.850 1.00 22.59 401 MET A C 1
ATOM 573 O O . MET A 1 87 ? -11.547 15.288 64.547 1.00 26.21 401 MET A O 1
ATOM 578 N N . LEU A 1 88 ? -10.454 13.658 65.650 1.00 30.23 402 LEU A N 1
ATOM 579 C CA . LEU A 1 88 ? -11.637 13.123 66.315 1.00 32.30 402 LEU A CA 1
ATOM 580 C C . LEU A 1 88 ? -11.791 13.803 67.673 1.00 35.88 402 LEU A C 1
ATOM 581 O O . LEU A 1 88 ? -10.875 13.774 68.495 1.00 32.11 402 LEU A O 1
ATOM 586 N N . GLY A 1 89 ? -12.944 14.406 67.913 1.00 34.39 403 GLY A N 1
ATOM 587 C CA . GLY A 1 89 ? -13.154 15.093 69.167 1.00 30.42 403 GLY A CA 1
ATOM 588 C C . GLY A 1 89 ? -12.506 16.464 69.182 1.00 34.68 403 GLY A C 1
ATOM 589 O O . GLY A 1 89 ? -12.024 16.979 68.167 1.00 32.02 403 GLY A O 1
ATOM 590 N N . GLU A 1 90 ? -12.493 17.062 70.369 1.00 30.37 404 GLU A N 1
ATOM 591 C CA . GLU A 1 90 ? -11.999 18.431 70.540 1.00 27.11 404 GLU A CA 1
ATOM 592 C C . GLU A 1 90 ? -10.837 18.438 71.517 1.00 30.42 404 GLU A C 1
ATOM 593 O O . GLU A 1 90 ? -11.038 18.311 72.739 1.00 33.32 404 GLU A O 1
ATOM 599 N N . PRO A 1 91 ? -9.608 18.539 71.032 1.00 28.76 405 PRO A N 1
ATOM 600 C CA . PRO A 1 91 ? -8.456 18.406 71.923 1.00 29.96 405 PRO A CA 1
ATOM 601 C C . PRO A 1 91 ? -8.226 19.660 72.747 1.00 35.34 405 PRO A C 1
ATOM 602 O O . PRO A 1 91 ? -8.324 20.778 72.242 1.00 31.30 405 PRO A O 1
ATOM 606 N N . LYS A 1 92 ? -7.923 19.458 74.027 1.00 33.91 406 LYS A N 1
ATOM 607 C CA . LYS A 1 92 ? -7.554 20.546 74.927 1.00 37.47 406 LYS A CA 1
ATOM 608 C C . LYS A 1 92 ? -6.234 20.330 75.643 1.00 36.99 406 LYS A C 1
ATOM 609 O O . LYS A 1 92 ? -5.613 21.319 76.048 1.00 33.02 406 LYS A O 1
ATOM 615 N N . TYR A 1 93 ? -5.777 19.089 75.812 1.00 34.68 407 TYR A N 1
ATOM 616 C CA . TYR A 1 93 ? -4.557 18.789 76.543 1.00 33.41 407 TYR A CA 1
ATOM 617 C C . TYR A 1 93 ? -3.718 17.785 75.768 1.00 32.21 407 TYR A C 1
ATOM 618 O O . TYR A 1 93 ? -4.255 16.985 74.996 1.00 30.06 407 TYR A O 1
ATOM 627 N N . VAL A 1 94 ? -2.405 17.830 76.000 1.00 32.08 408 VAL A N 1
ATOM 628 C CA . VAL A 1 94 ? -1.467 16.795 75.562 1.00 28.46 408 VAL A CA 1
ATOM 629 C C . VAL A 1 94 ? -1.025 16.004 76.783 1.00 37.50 408 VAL A C 1
ATOM 630 O O . VAL A 1 94 ? -0.596 16.589 77.784 1.00 42.58 408 VAL A O 1
ATOM 634 N N . LYS A 1 95 ? -1.128 14.676 76.703 1.00 29.64 409 LYS A N 1
ATOM 635 C CA . LYS A 1 95 ? -0.621 13.806 77.756 1.00 35.06 409 LYS A CA 1
ATOM 636 C C . LYS A 1 95 ? 0.834 13.500 77.430 1.00 39.70 409 LYS A C 1
ATOM 637 O O . LYS A 1 95 ? 1.120 12.738 76.502 1.00 38.70 409 LYS A O 1
ATOM 643 N N . THR A 1 96 ? 1.740 14.137 78.146 1.00 45.25 410 THR A N 1
ATOM 644 C CA . THR A 1 96 ? 3.177 14.003 77.967 1.00 47.10 410 THR A CA 1
ATOM 645 C C . THR A 1 96 ? 3.730 13.015 78.975 1.00 53.18 410 THR A C 1
ATOM 646 O O . THR A 1 96 ? 3.012 12.544 79.863 1.00 49.86 410 THR A O 1
ATOM 650 N N . PRO A 1 97 ? 5.008 12.640 78.853 1.00 62.68 411 PRO A N 1
ATOM 651 C CA . PRO A 1 97 ? 5.635 11.877 79.943 1.00 59.67 411 PRO A CA 1
ATOM 652 C C . PRO A 1 97 ? 5.548 12.581 81.289 1.00 55.82 411 PRO A C 1
ATOM 653 O O . PRO A 1 97 ? 5.398 11.919 82.324 1.00 61.42 411 PRO A O 1
ATOM 657 N N . GLU A 1 98 ? 5.622 13.911 81.308 1.00 57.71 412 GLU A N 1
ATOM 658 C CA . GLU A 1 98 ? 5.469 14.666 82.545 1.00 58.23 412 GLU A CA 1
ATOM 659 C C . GLU A 1 98 ? 4.020 15.020 82.838 1.00 62.06 412 GLU A C 1
ATOM 660 O O . GLU A 1 98 ? 3.768 16.004 83.538 1.00 69.36 412 GLU A O 1
ATOM 666 N N . GLY A 1 99 ? 3.061 14.247 82.322 1.00 56.32 413 GLY A N 1
ATOM 667 C CA . GLY A 1 99 ? 1.659 14.457 82.627 1.00 48.15 413 GLY A CA 1
ATOM 668 C C . GLY A 1 99 ? 0.962 15.398 81.659 1.00 48.95 413 GLY A C 1
ATOM 669 O O . GLY A 1 99 ? 1.532 15.884 80.681 1.00 48.99 413 GLY A O 1
ATOM 670 N N . LEU A 1 100 ? -0.314 15.657 81.959 1.00 40.06 414 LEU A N 1
ATOM 671 C CA . LEU A 1 100 ? -1.166 16.482 81.105 1.00 40.81 414 LEU A CA 1
ATOM 672 C C . LEU A 1 100 ? -0.665 17.912 81.044 1.00 45.13 414 LEU A C 1
ATOM 673 O O . LEU A 1 100 ? -0.307 18.497 82.066 1.00 45.09 414 LEU A O 1
ATOM 678 N N . LYS A 1 101 ? -0.694 18.498 79.845 1.00 36.62 415 LYS A N 1
ATOM 679 C CA . LYS A 1 101 ? -0.380 19.909 79.685 1.00 41.83 415 LYS A CA 1
ATOM 680 C C . LYS A 1 101 ? -1.363 20.558 78.725 1.00 47.01 415 LYS A C 1
ATOM 681 O O . LYS A 1 101 ? -1.724 19.948 77.707 1.00 36.50 415 LYS A O 1
ATOM 687 N N . PRO A 1 102 ? -1.781 21.795 78.997 1.00 38.86 416 PRO A N 1
ATOM 688 C CA . PRO A 1 102 ? -2.666 22.490 78.068 1.00 37.25 416 PRO A CA 1
ATOM 689 C C . PRO A 1 102 ? -2.012 22.635 76.710 1.00 40.33 416 PRO A C 1
ATOM 690 O O . PRO A 1 102 ? -0.814 22.907 76.593 1.00 37.40 416 PRO A O 1
ATOM 694 N N . LEU A 1 103 ? -2.823 22.463 75.682 1.00 40.39 417 LEU A N 1
ATOM 695 C CA . LEU A 1 103 ? -2.365 22.520 74.303 1.00 36.42 417 LEU A CA 1
ATOM 696 C C . LEU A 1 103 ? -2.306 23.965 73.806 1.00 43.74 417 LEU A C 1
ATOM 697 O O . LEU A 1 103 ? -3.287 24.705 73.928 1.00 45.01 417 LEU A O 1
ATOM 702 N N . ASP A 1 104 ? -1.164 24.367 73.232 1.00 38.01 418 ASP A N 1
ATOM 703 C CA . ASP A 1 104 ? -1.009 25.696 72.633 1.00 39.77 418 ASP A CA 1
ATOM 704 C C . ASP A 1 104 ? -1.286 25.726 71.133 1.00 48.52 418 ASP A C 1
ATOM 705 O O . ASP A 1 104 ? -2.036 26.579 70.659 1.00 41.12 418 ASP A O 1
ATOM 710 N N . CYS A 1 105 ? -0.650 24.855 70.355 1.00 29.01 419 CYS A N 1
ATOM 711 C CA . CYS A 1 105 ? -0.869 24.848 68.911 1.00 28.06 419 CYS A CA 1
ATOM 712 C C . CYS A 1 105 ? -0.339 23.525 68.372 1.00 30.93 419 CYS A C 1
ATOM 713 O O . CYS A 1 105 ? 0.232 22.722 69.114 1.00 29.49 419 CYS A O 1
ATOM 716 N N . PHE A 1 106 ? -0.540 23.305 67.078 1.00 29.54 420 PHE A N 1
ATOM 717 C CA . PHE A 1 106 ? 0.002 22.139 66.391 1.00 33.83 420 PHE A CA 1
ATOM 718 C C . PHE A 1 106 ? 1.014 22.598 65.353 1.00 28.01 420 PHE A C 1
ATOM 719 O O . PHE A 1 106 ? 0.835 23.650 64.732 1.00 28.55 420 PHE A O 1
ATOM 727 N N . TYR A 1 107 ? 2.063 21.789 65.157 1.00 25.95 421 TYR A N 1
ATOM 728 C CA . TYR A 1 107 ? 3.054 21.974 64.102 1.00 29.40 421 TYR A CA 1
ATOM 729 C C . TYR A 1 107 ? 3.132 20.740 63.214 1.00 29.79 421 TYR A C 1
ATOM 730 O O . TYR A 1 107 ? 3.085 19.622 63.716 1.00 27.13 421 TYR A O 1
ATOM 739 N N . LEU A 1 108 ? 3.299 20.939 61.906 1.00 24.35 422 LEU A N 1
ATOM 740 C CA . LEU A 1 108 ? 3.767 19.877 61.012 1.00 22.49 422 LEU A CA 1
ATOM 741 C C . LEU A 1 108 ? 5.268 20.068 60.752 1.00 25.79 422 LEU A C 1
ATOM 742 O O . LEU A 1 108 ? 5.722 21.175 60.411 1.00 29.50 422 LEU A O 1
ATOM 747 N N . LYS A 1 109 ? 6.040 19.015 60.995 1.00 23.58 423 LYS A N 1
ATOM 748 C CA . LYS A 1 109 ? 7.495 19.036 60.868 1.00 27.07 423 LYS A CA 1
ATOM 749 C C . LYS A 1 109 ? 7.910 18.003 59.829 1.00 30.16 423 LYS A C 1
ATOM 750 O O . LYS A 1 109 ? 7.404 16.873 59.840 1.00 25.64 423 LYS A O 1
ATOM 756 N N . LEU A 1 110 ? 8.809 18.397 58.923 1.00 24.16 424 LEU A N 1
ATOM 757 C CA . LEU A 1 110 ? 9.344 17.498 57.912 1.00 23.37 424 LEU A CA 1
ATOM 758 C C . LEU A 1 110 ? 10.856 17.579 57.953 1.00 30.51 424 LEU A C 1
ATOM 759 O O . LEU A 1 110 ? 11.424 18.674 58.055 1.00 26.41 424 LEU A O 1
ATOM 764 N N . HIS A 1 111 ? 11.513 16.429 57.864 1.00 25.53 425 HIS A N 1
ATOM 765 C CA . HIS A 1 111 ? 12.977 16.441 57.790 1.00 23.40 425 HIS A CA 1
ATOM 766 C C . HIS A 1 111 ? 13.421 15.100 57.222 1.00 29.56 425 HIS A C 1
ATOM 767 O O . HIS A 1 111 ? 12.672 14.123 57.254 1.00 27.51 425 HIS A O 1
ATOM 774 N N . GLY A 1 112 ? 14.647 15.052 56.698 1.00 27.40 426 GLY A N 1
ATOM 775 C CA . GLY A 1 112 ? 15.222 13.802 56.253 1.00 23.02 426 GLY A CA 1
ATOM 776 C C . GLY A 1 112 ? 16.113 13.224 57.317 1.00 29.66 426 GLY A C 1
ATOM 777 O O . GLY A 1 112 ? 16.571 13.939 58.214 1.00 28.28 426 GLY A O 1
ATOM 778 N N . VAL A 1 113 ? 16.358 11.905 57.211 1.00 24.94 427 VAL A N 1
ATOM 779 C CA . VAL A 1 113 ? 17.395 11.241 57.988 1.00 22.64 427 VAL A CA 1
ATOM 780 C C . VAL A 1 113 ? 18.267 10.423 57.042 1.00 28.75 427 VAL A C 1
ATOM 781 O O . VAL A 1 113 ? 17.813 9.943 56.001 1.00 26.96 427 VAL A O 1
ATOM 785 N N . LYS A 1 114 ? 19.548 10.298 57.384 1.00 23.73 428 LYS A N 1
ATOM 786 C CA . LYS A 1 114 ? 20.431 9.412 56.634 1.00 19.14 428 LYS A CA 1
ATOM 787 C C . LYS A 1 114 ? 20.141 7.950 56.948 1.00 18.88 428 LYS A C 1
ATOM 788 O O . LYS A 1 114 ? 20.122 7.544 58.116 1.00 28.51 428 LYS A O 1
ATOM 794 N N . LEU A 1 115 ? 19.971 7.148 55.900 1.00 25.37 429 LEU A N 1
ATOM 795 C CA . LEU A 1 115 ? 19.681 5.718 56.119 1.00 21.38 429 LEU A CA 1
ATOM 796 C C . LEU A 1 115 ? 20.796 5.032 56.901 1.00 31.60 429 LEU A C 1
ATOM 797 O O . LEU A 1 115 ? 20.527 4.188 57.768 1.00 30.15 429 LEU A O 1
ATOM 802 N N . GLU A 1 116 ? 22.060 5.418 56.654 1.00 23.44 430 GLU A N 1
ATOM 803 C CA . GLU A 1 116 ? 23.192 4.792 57.332 1.00 29.38 430 GLU A CA 1
ATOM 804 C C . GLU A 1 116 ? 23.569 5.517 58.615 1.00 34.55 430 GLU A C 1
ATOM 805 O O . GLU A 1 116 ? 24.526 5.131 59.298 1.00 27.55 430 GLU A O 1
ATOM 811 N N . ALA A 1 117 ? 22.837 6.557 58.967 1.00 27.48 431 ALA A N 1
ATOM 812 C CA . ALA A 1 117 ? 23.109 7.304 60.186 1.00 28.49 431 ALA A CA 1
ATOM 813 C C . ALA A 1 117 ? 21.815 7.985 60.585 1.00 27.00 431 ALA A C 1
ATOM 814 O O . ALA A 1 117 ? 21.643 9.201 60.380 1.00 25.79 431 ALA A O 1
ATOM 816 N N . LEU A 1 118 ? 20.895 7.196 61.147 1.00 27.33 432 LEU A N 1
ATOM 817 C CA . LEU A 1 118 ? 19.528 7.666 61.341 1.00 31.63 432 LEU A CA 1
ATOM 818 C C . LEU A 1 118 ? 19.458 8.806 62.346 1.00 29.56 432 LEU A C 1
ATOM 819 O O . LEU A 1 118 ? 18.484 9.570 62.337 1.00 32.41 432 LEU A O 1
ATOM 824 N N . ASN A 1 119 ? 20.484 8.959 63.186 1.00 33.47 433 ASN A N 1
ATOM 825 C CA . ASN A 1 119 ? 20.555 10.092 64.099 1.00 36.50 433 ASN A CA 1
ATOM 826 C C . ASN A 1 119 ? 21.012 11.386 63.429 1.00 37.08 433 ASN A C 1
ATOM 827 O O . ASN A 1 119 ? 21.135 12.397 64.123 1.00 40.89 433 ASN A O 1
ATOM 832 N N . GLN A 1 120 ? 21.272 11.394 62.125 1.00 31.96 434 GLN A N 1
ATOM 833 C CA . GLN A 1 120 ? 21.711 12.596 61.419 1.00 34.70 434 GLN A CA 1
ATOM 834 C C . GLN A 1 120 ? 20.589 13.068 60.512 1.00 35.06 434 GLN A C 1
ATOM 835 O O . GLN A 1 120 ? 20.157 12.330 59.621 1.00 34.44 434 GLN A O 1
ATOM 841 N N . SER A 1 121 ? 20.142 14.303 60.723 1.00 31.23 435 SER A N 1
ATOM 842 C CA . SER A 1 121 ? 19.036 14.859 59.957 1.00 28.56 435 SER A CA 1
ATOM 843 C C . SER A 1 121 ? 19.531 15.583 58.724 1.00 30.33 435 SER A C 1
ATOM 844 O O . SER A 1 121 ? 20.643 16.127 58.696 1.00 31.69 435 SER A O 1
ATOM 847 N N . ILE A 1 122 ? 18.699 15.559 57.688 1.00 24.43 436 ILE A N 1
ATOM 848 C CA . ILE A 1 122 ? 18.903 16.332 56.463 1.00 22.45 436 ILE A CA 1
ATOM 849 C C . ILE A 1 122 ? 17.865 17.442 56.486 1.00 34.30 436 ILE A C 1
ATOM 850 O O . ILE A 1 122 ? 16.652 17.177 56.516 1.00 27.72 436 ILE A O 1
ATOM 855 N N . ASN A 1 123 ? 18.325 18.689 56.536 1.00 26.48 437 ASN A N 1
ATOM 856 C CA . ASN A 1 123 ? 17.372 19.787 56.512 1.00 23.45 437 ASN A CA 1
ATOM 857 C C . ASN A 1 123 ? 16.624 19.822 55.189 1.00 24.53 437 ASN A C 1
ATOM 858 O O . ASN A 1 123 ? 17.172 19.503 54.134 1.00 27.51 437 ASN A O 1
ATOM 863 N N . ILE A 1 124 ? 15.374 20.298 55.240 1.00 30.98 438 ILE A N 1
ATOM 864 C CA . ILE A 1 124 ? 14.540 20.518 54.063 1.00 25.40 438 ILE A CA 1
ATOM 865 C C . ILE A 1 124 ? 14.418 22.024 53.844 1.00 22.16 438 ILE A C 1
ATOM 866 O O . ILE A 1 124 ? 14.267 22.788 54.803 1.00 30.32 438 ILE A O 1
ATOM 871 N N . GLU A 1 125 ? 14.502 22.439 52.587 1.00 27.88 439 GLU A N 1
ATOM 872 C CA . GLU A 1 125 ? 14.414 23.838 52.210 1.00 32.21 439 GLU A CA 1
ATOM 873 C C . GLU A 1 125 ? 13.186 24.008 51.338 1.00 33.23 439 GLU A C 1
ATOM 874 O O . GLU A 1 125 ? 12.750 23.072 50.663 1.00 30.04 439 GLU A O 1
ATOM 880 N N . GLN A 1 126 ? 12.631 25.207 51.343 1.00 27.50 440 GLN A N 1
ATOM 881 C CA . GLN A 1 126 ? 11.480 25.503 50.514 1.00 25.58 440 GLN A CA 1
ATOM 882 C C . GLN A 1 126 ? 11.813 26.650 49.569 1.00 31.70 440 GLN A C 1
ATOM 883 O O . GLN A 1 126 ? 12.353 27.671 50.002 1.00 31.23 440 GLN A O 1
ATOM 889 N N . SER A 1 127 ? 11.486 26.493 48.291 1.00 25.85 441 SER A N 1
ATOM 890 C CA . SER A 1 127 ? 11.853 27.520 47.328 1.00 30.16 441 SER A CA 1
ATOM 891 C C . SER A 1 127 ? 10.660 28.410 46.987 1.00 40.97 441 SER A C 1
ATOM 892 O O . SER A 1 127 ? 9.504 28.104 47.293 1.00 34.58 441 SER A O 1
ATOM 895 N N . GLN A 1 128 ? 10.964 29.567 46.414 1.00 42.67 442 GLN A N 1
ATOM 896 C CA . GLN A 1 128 ? 9.950 30.447 45.849 1.00 40.31 442 GLN A CA 1
ATOM 897 C C . GLN A 1 128 ? 10.213 30.593 44.360 1.00 54.96 442 GLN A C 1
ATOM 898 O O . GLN A 1 128 ? 11.240 30.140 43.840 1.00 51.17 442 GLN A O 1
ATOM 904 N N . SER A 1 129 ? 9.272 31.250 43.678 1.00 64.13 443 SER A N 1
ATOM 905 C CA . SER A 1 129 ? 9.372 31.403 42.228 1.00 65.68 443 SER A CA 1
ATOM 906 C C . SER A 1 129 ? 10.676 32.086 41.835 1.00 60.51 443 SER A C 1
ATOM 907 O O . SER A 1 129 ? 11.304 31.710 40.838 1.00 68.79 443 SER A O 1
ATOM 910 N N . ASP A 1 130 ? 11.116 33.076 42.619 1.00 56.40 444 ASP A N 1
ATOM 911 C CA . ASP A 1 130 ? 12.368 33.768 42.326 1.00 53.09 444 ASP A CA 1
ATOM 912 C C . ASP A 1 130 ? 13.584 32.909 42.626 1.00 57.19 444 ASP A C 1
ATOM 913 O O . ASP A 1 130 ? 14.710 33.410 42.565 1.00 52.76 444 ASP A O 1
ATOM 918 N N . ARG A 1 131 ? 13.372 31.630 42.941 1.00 52.80 445 ARG A N 1
ATOM 919 C CA . ARG A 1 131 ? 14.404 30.629 43.195 1.00 57.21 445 ARG A CA 1
ATOM 920 C C . ARG A 1 131 ? 15.185 30.890 44.475 1.00 43.89 445 ARG A C 1
ATOM 921 O O . ARG A 1 131 ? 16.197 30.210 44.731 1.00 47.38 445 ARG A O 1
ATOM 929 N N . SER A 1 132 ? 14.751 31.832 45.305 1.00 32.57 446 SER A N 1
ATOM 930 C CA . SER A 1 132 ? 15.319 31.874 46.640 1.00 32.10 446 SER A CA 1
ATOM 931 C C . SER A 1 132 ? 14.814 30.672 47.427 1.00 34.85 446 SER A C 1
ATOM 932 O O . SER A 1 132 ? 13.720 30.161 47.178 1.00 36.75 446 SER A O 1
ATOM 935 N N . LYS A 1 133 ? 15.602 30.239 48.407 1.00 27.46 447 LYS A N 1
ATOM 936 C CA . LYS A 1 133 ? 15.255 29.072 49.210 1.00 26.06 447 LYS A CA 1
ATOM 937 C C . LYS A 1 133 ? 15.411 29.445 50.663 1.00 32.15 447 LYS A C 1
ATOM 938 O O . LYS A 1 133 ? 16.322 30.192 51.024 1.00 33.95 447 LYS A O 1
ATOM 944 N N . ARG A 1 134 ? 14.529 28.920 51.495 1.00 25.25 448 ARG A N 1
ATOM 945 C CA . ARG A 1 134 ? 14.563 29.168 52.926 1.00 27.63 448 ARG A CA 1
ATOM 946 C C . ARG A 1 134 ? 14.484 27.833 53.637 1.00 28.30 448 ARG A C 1
ATOM 947 O O . ARG A 1 134 ? 13.906 26.888 53.098 1.00 32.46 448 ARG A O 1
ATOM 955 N N . PRO A 1 135 ? 15.046 27.729 54.837 1.00 37.71 449 PRO A N 1
ATOM 956 C CA . PRO A 1 135 ? 14.846 26.520 55.635 1.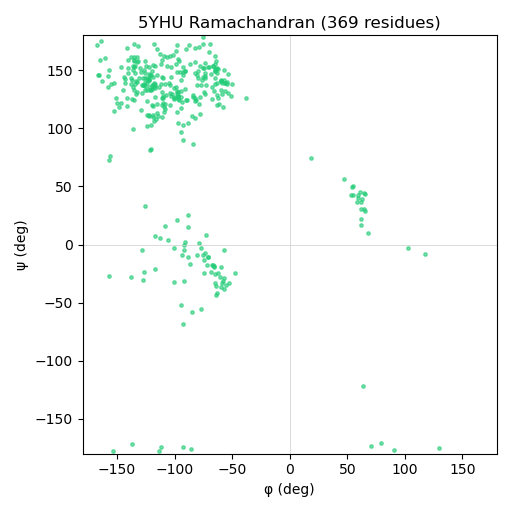00 32.52 449 PRO A CA 1
ATOM 957 C C . PRO A 1 135 ? 13.367 26.277 55.842 1.00 38.73 449 PRO A C 1
ATOM 958 O O . PRO A 1 135 ? 12.580 27.208 56.047 1.00 31.61 449 PRO A O 1
ATOM 962 N N . PHE A 1 136 ? 12.973 25.020 55.746 1.00 31.14 450 PHE A N 1
ATOM 963 C CA . PHE A 1 136 ? 11.582 24.712 56.015 1.00 33.83 450 PHE A CA 1
ATOM 964 C C . PHE A 1 136 ? 11.490 24.356 57.486 1.00 35.52 450 PHE A C 1
ATOM 965 O O . PHE A 1 136 ? 11.804 23.233 57.883 1.00 38.87 450 PHE A O 1
ATOM 973 N N . ASN A 1 137 ? 11.002 25.286 58.285 1.00 28.88 451 ASN A N 1
ATOM 974 C CA . ASN A 1 137 ? 10.778 25.042 59.703 1.00 40.12 451 ASN A CA 1
ATOM 975 C C . ASN A 1 137 ? 9.366 24.506 59.904 1.00 29.76 451 ASN A C 1
ATOM 976 O O . ASN A 1 137 ? 8.535 24.547 58.994 1.00 31.60 451 ASN A O 1
ATOM 981 N N . PRO A 1 138 ? 9.049 23.993 61.091 1.00 31.64 452 PRO A N 1
ATOM 982 C CA . PRO A 1 138 ? 7.697 23.439 61.294 1.00 31.35 452 PRO A CA 1
ATOM 983 C C . PRO A 1 138 ? 6.628 24.498 61.074 1.00 39.56 452 PRO A C 1
ATOM 984 O O . PRO A 1 138 ? 6.800 25.671 61.421 1.00 33.80 452 PRO A O 1
ATOM 988 N N . VAL A 1 139 ? 5.542 24.100 60.452 1.00 33.26 453 VAL A N 1
ATOM 989 C CA . VAL A 1 139 ? 4.489 25.052 60.104 1.00 33.94 453 VAL A CA 1
ATOM 990 C C . VAL A 1 139 ? 3.314 24.885 61.056 1.00 37.01 453 VAL A C 1
ATOM 991 O O . VAL A 1 139 ? 2.960 23.769 61.433 1.00 27.20 453 VAL A O 1
ATOM 995 N N . THR A 1 140 ? 2.722 26.000 61.482 1.00 27.73 454 THR A N 1
ATOM 996 C CA . THR A 1 140 ? 1.533 25.938 62.327 1.00 29.36 454 THR A CA 1
ATOM 997 C C . THR A 1 140 ? 0.369 25.382 61.532 1.00 33.35 454 THR A C 1
ATOM 998 O O . THR A 1 140 ? 0.180 25.741 60.365 1.00 36.77 454 THR A O 1
ATOM 1002 N N . VAL A 1 141 ? -0.383 24.456 62.134 1.00 30.72 455 VAL A N 1
ATOM 1003 C CA . VAL A 1 141 ? -1.547 23.866 61.480 1.00 26.42 455 VAL A CA 1
ATOM 1004 C C . VAL A 1 141 ? -2.717 23.988 62.436 1.00 26.41 455 VAL A C 1
ATOM 1005 O O . VAL A 1 141 ? -2.594 23.681 63.627 1.00 28.49 455 VAL A O 1
ATOM 1009 N N . ASN A 1 142 ? -3.830 24.493 61.933 1.00 31.87 456 ASN A N 1
ATOM 1010 C CA . ASN A 1 142 ? -5.046 24.563 62.723 1.00 29.67 456 ASN A CA 1
ATOM 1011 C C . ASN A 1 142 ? -5.880 23.325 62.428 1.00 23.11 456 ASN A C 1
ATOM 1012 O O . ASN A 1 142 ? -6.105 22.988 61.258 1.00 28.26 456 ASN A O 1
ATOM 1017 N N . LEU A 1 143 ? -6.262 22.609 63.490 1.00 26.98 457 LEU A N 1
ATOM 1018 C CA . LEU A 1 143 ? -6.952 21.315 63.398 1.00 25.78 457 LEU A CA 1
ATOM 1019 C C . LEU A 1 143 ? -8.295 21.440 64.108 1.00 28.43 457 LEU A C 1
ATOM 1020 O O . LEU A 1 143 ? -8.443 21.043 65.278 1.00 32.62 457 LEU A O 1
ATOM 1025 N N . PRO A 1 144 ? -9.296 21.986 63.425 1.00 27.16 458 PRO A N 1
ATOM 1026 C CA . PRO A 1 144 ? -10.619 22.112 64.038 1.00 28.63 458 PRO A CA 1
ATOM 1027 C C . PRO A 1 144 ? -11.190 20.746 64.367 1.00 33.26 458 PRO A C 1
ATOM 1028 O O . PRO A 1 144 ? -10.894 19.750 63.681 1.00 31.18 458 PRO A O 1
ATOM 1032 N N . PRO A 1 145 ? -12.035 20.658 65.398 1.00 34.99 459 PRO A N 1
ATOM 1033 C CA . PRO A 1 145 ? -12.557 19.351 65.838 1.00 27.60 459 PRO A CA 1
ATOM 1034 C C . PRO A 1 145 ? -13.443 18.682 64.800 1.00 26.87 459 PRO A C 1
ATOM 1035 O O . PRO A 1 145 ? -14.116 19.339 63.995 1.00 26.24 459 PRO A O 1
ATOM 1039 N N . GLU A 1 146 ? -13.421 17.333 64.815 1.00 27.02 460 GLU A N 1
ATOM 1040 C CA . GLU A 1 146 ? -14.339 16.512 64.022 1.00 28.17 460 GLU A CA 1
ATOM 1041 C C . GLU A 1 146 ? -14.172 16.740 62.535 1.00 29.97 460 GLU A C 1
ATOM 1042 O O . GLU A 1 146 ? -15.131 16.626 61.787 1.00 27.95 460 GLU A O 1
ATOM 1048 N N . GLN A 1 147 ? -12.972 17.065 62.080 1.00 25.27 461 GLN A N 1
ATOM 1049 C CA . GLN A 1 147 ? -12.725 17.323 60.665 1.00 21.92 461 GLN A CA 1
ATOM 1050 C C . GLN A 1 147 ? -11.392 16.725 60.292 1.00 22.48 461 GLN A C 1
ATOM 1051 O O . GLN A 1 147 ? -10.465 16.744 61.103 1.00 24.79 461 GLN A O 1
ATOM 1057 N N . VAL A 1 148 ? -11.274 16.344 59.026 1.00 24.76 462 VAL A N 1
ATOM 1058 C CA . VAL A 1 148 ? -9.979 16.138 58.391 1.00 25.07 462 VAL A CA 1
ATOM 1059 C C . VAL A 1 148 ? -9.482 17.489 57.898 1.00 33.82 462 VAL A C 1
ATOM 1060 O O . VAL A 1 148 ? -10.201 18.200 57.187 1.00 28.42 462 VAL A O 1
ATOM 1064 N N . THR A 1 149 ? -8.263 17.854 58.291 1.00 21.79 463 THR A N 1
ATOM 1065 C CA . THR A 1 149 ? -7.567 19.005 57.729 1.00 23.58 463 THR A CA 1
ATOM 1066 C C . THR A 1 149 ? -6.528 18.482 56.754 1.00 29.85 463 THR A C 1
ATOM 1067 O O . THR A 1 149 ? -5.748 17.597 57.102 1.00 27.51 463 THR A O 1
ATOM 1071 N N . LYS A 1 150 ? -6.549 18.996 55.536 1.00 23.65 464 LYS A N 1
ATOM 1072 C CA . LYS A 1 150 ? -5.596 18.629 54.502 1.00 21.66 464 LYS A CA 1
ATOM 1073 C C . LYS A 1 150 ? -4.496 19.678 54.506 1.00 25.83 464 LYS A C 1
ATOM 1074 O O . LYS A 1 150 ? -4.783 20.868 54.409 1.00 24.32 464 LYS A O 1
ATOM 1080 N N . VAL A 1 151 ? -3.251 19.266 54.657 1.00 23.27 465 VAL A N 1
ATOM 1081 C CA . VAL A 1 151 ? -2.137 20.224 54.698 1.00 21.40 465 VAL A CA 1
ATOM 1082 C C . VAL A 1 151 ? -1.219 19.879 53.546 1.00 38.87 465 VAL A C 1
ATOM 1083 O O . VAL A 1 151 ? -0.693 18.761 53.489 1.00 30.39 465 VAL A O 1
ATOM 1087 N N . THR A 1 152 ? -1.015 20.820 52.629 1.00 24.74 466 THR A N 1
ATOM 1088 C CA . THR A 1 152 ? -0.160 20.568 51.473 1.00 19.70 466 THR A CA 1
ATOM 1089 C C . THR A 1 152 ? 1.088 21.419 51.639 1.00 26.12 466 THR A C 1
ATOM 1090 O O . THR A 1 152 ? 0.991 22.639 51.877 1.00 27.24 466 THR A O 1
ATOM 1094 N N . VAL A 1 153 ? 2.246 20.771 51.578 1.00 28.04 467 VAL A N 1
ATOM 1095 C CA . VAL A 1 153 ? 3.527 21.459 51.712 1.00 32.33 467 VAL A CA 1
ATOM 1096 C C . VAL A 1 153 ? 4.288 21.243 50.418 1.00 28.98 467 VAL A C 1
ATOM 1097 O O . VAL A 1 153 ? 4.772 20.137 50.165 1.00 27.93 467 VAL A O 1
ATOM 1101 N N . GLY A 1 154 ? 4.439 22.304 49.617 1.00 27.34 468 GLY A N 1
ATOM 1102 C CA . GLY A 1 154 ? 5.039 22.203 48.308 1.00 37.47 468 GLY A CA 1
ATOM 1103 C C . GLY A 1 154 ? 6.373 22.939 48.192 1.00 31.27 468 GLY A C 1
ATOM 1104 O O . GLY A 1 154 ? 6.890 23.532 49.138 1.00 26.16 468 GLY A O 1
ATOM 1105 N N . ARG A 1 155 ? 6.915 22.886 46.974 1.00 26.99 469 ARG A N 1
ATOM 1106 C CA . ARG A 1 155 ? 8.184 23.540 46.627 1.00 32.16 469 ARG A CA 1
ATOM 1107 C C . ARG A 1 155 ? 9.311 23.150 47.583 1.00 35.07 469 ARG A C 1
ATOM 1108 O O . ARG A 1 155 ? 10.153 23.965 47.958 1.00 26.26 469 ARG A O 1
ATOM 1116 N N . LEU A 1 156 ? 9.385 21.872 47.925 1.00 28.63 470 LEU A N 1
ATOM 1117 C CA . LEU A 1 156 ? 10.397 21.415 48.867 1.00 30.52 470 LEU A CA 1
ATOM 1118 C C . LEU A 1 156 ? 11.608 20.803 48.163 1.00 22.58 470 LEU A C 1
ATOM 1119 O O . LEU A 1 156 ? 11.512 20.273 47.052 1.00 30.02 470 LEU A O 1
ATOM 1124 N N . HIS A 1 157 ? 12.737 20.847 48.872 1.00 25.20 471 HIS A N 1
ATOM 1125 C CA . HIS A 1 157 ? 14.024 20.313 48.428 1.00 24.32 471 HIS A CA 1
ATOM 1126 C C . HIS A 1 157 ? 14.774 19.730 49.607 1.00 24.99 471 HIS A C 1
ATOM 1127 O O . HIS A 1 157 ? 14.790 20.311 50.691 1.00 28.43 471 HIS A O 1
ATOM 1134 N N . PHE A 1 158 ? 15.506 18.640 49.360 1.00 22.49 472 PHE A N 1
ATOM 1135 C CA . PHE A 1 158 ? 16.481 18.250 50.343 1.00 21.01 472 PHE A CA 1
ATOM 1136 C C . PHE A 1 158 ? 17.649 19.222 50.264 1.00 22.50 472 PHE A C 1
ATOM 1137 O O . PHE A 1 158 ? 17.970 19.706 49.188 1.00 25.73 472 PHE A O 1
ATOM 1145 N N . SER A 1 159 ? 18.278 19.485 51.407 1.00 25.48 473 SER A N 1
ATOM 1146 C CA . SER A 1 159 ? 19.430 20.381 51.436 1.00 28.46 473 SER A CA 1
ATOM 1147 C C . SER A 1 159 ? 20.736 19.708 51.003 1.00 35.42 473 SER A C 1
ATOM 1148 O O . SER A 1 159 ? 21.740 20.407 50.812 1.00 27.82 473 SER A O 1
ATOM 1151 N N . GLU A 1 160 ? 20.748 18.385 50.829 1.00 26.07 474 GLU A N 1
ATOM 1152 C CA . GLU A 1 160 ? 21.933 17.613 50.434 1.00 26.57 474 GLU A CA 1
ATOM 1153 C C . GLU A 1 160 ? 21.527 16.615 49.353 1.00 34.96 474 GLU A C 1
ATOM 1154 O O . GLU A 1 160 ? 20.349 16.246 49.229 1.00 28.18 474 GLU A O 1
ATOM 1160 N N . THR A 1 161 ? 22.515 16.178 48.570 1.00 29.04 475 THR A N 1
ATOM 1161 C CA . THR A 1 161 ? 22.405 14.986 47.733 1.00 31.30 475 THR A CA 1
ATOM 1162 C C . THR A 1 161 ? 22.787 13.771 48.560 1.00 27.45 475 THR A C 1
ATOM 1163 O O . THR A 1 161 ? 23.504 13.895 49.563 1.00 29.60 475 THR A O 1
ATOM 1167 N N . THR A 1 162 ? 22.271 12.589 48.166 1.00 27.86 476 THR A N 1
ATOM 1168 C CA . THR A 1 162 ? 22.789 11.369 48.768 1.00 28.35 476 THR A CA 1
ATOM 1169 C C . THR A 1 162 ? 24.185 11.062 48.220 1.00 26.93 476 THR A C 1
ATOM 1170 O O . THR A 1 162 ? 24.479 11.314 47.056 1.00 25.53 476 THR A O 1
ATOM 1174 N N . ALA A 1 163 ? 25.038 10.507 49.075 1.00 27.03 477 ALA A N 1
ATOM 1175 C CA . ALA A 1 163 ? 26.397 10.134 48.679 1.00 28.65 477 ALA A CA 1
ATOM 1176 C C . ALA A 1 163 ? 26.419 8.870 47.817 1.00 36.86 477 ALA A C 1
ATOM 1177 O O . ALA A 1 163 ? 25.534 8.000 47.896 1.00 32.90 477 ALA A O 1
ATOM 1179 N N . ASN A 1 164 ? 27.447 8.786 46.969 1.00 27.28 478 ASN A N 1
ATOM 1180 C CA . ASN A 1 164 ? 27.751 7.593 46.179 1.00 31.67 478 ASN A CA 1
ATOM 1181 C C . ASN A 1 164 ? 26.659 7.277 45.158 1.00 30.42 478 ASN A C 1
ATOM 1182 O O . ASN A 1 164 ? 26.290 6.116 44.941 1.00 30.03 478 ASN A O 1
ATOM 1187 N N . ASN A 1 165 ? 26.167 8.316 44.481 1.00 31.25 479 ASN A N 1
ATOM 1188 C CA . ASN A 1 165 ? 25.135 8.133 43.467 1.00 29.10 479 ASN A CA 1
ATOM 1189 C C . ASN A 1 165 ? 25.648 7.531 42.166 1.00 44.29 479 ASN A C 1
ATOM 1190 O O . ASN A 1 165 ? 24.841 6.981 41.408 1.00 34.47 479 ASN A O 1
ATOM 1195 N N . MET A 1 166 ? 26.937 7.683 41.845 1.00 33.61 480 MET A N 1
ATOM 1196 C CA . MET A 1 166 ? 27.395 7.349 40.503 1.00 43.67 480 MET A CA 1
ATOM 1197 C C . MET A 1 166 ? 27.414 5.845 40.311 1.00 37.45 480 MET A C 1
ATOM 1198 O O . MET A 1 166 ? 27.841 5.093 41.193 1.00 38.75 480 MET A O 1
ATOM 1203 N N . ARG A 1 167 ? 26.939 5.415 39.147 1.00 41.12 481 ARG A N 1
ATOM 1204 C CA . ARG A 1 167 ? 26.889 3.999 38.828 1.00 54.00 481 ARG A CA 1
ATOM 1205 C C . ARG A 1 167 ? 28.302 3.453 38.707 1.00 55.69 481 ARG A C 1
ATOM 1206 O O . ARG A 1 167 ? 29.243 4.192 38.419 1.00 52.63 481 ARG A O 1
ATOM 1214 N N . LYS A 1 168 ? 28.448 2.153 38.967 1.00 54.59 482 LYS A N 1
ATOM 1215 C CA . LYS A 1 168 ? 29.709 1.440 38.780 1.00 63.54 482 LYS A CA 1
ATOM 1216 C C . LYS A 1 168 ? 29.427 0.199 37.947 1.00 68.63 482 LYS A C 1
ATOM 1217 O O . LYS A 1 168 ? 28.681 -0.684 38.388 1.00 63.83 482 LYS A O 1
ATOM 1223 N N . LYS A 1 169 ? 30.005 0.145 36.740 1.00 73.15 483 LYS A N 1
ATOM 1224 C CA . LYS A 1 169 ? 29.845 -0.995 35.827 1.00 73.42 483 LYS A CA 1
ATOM 1225 C C . LYS A 1 169 ? 28.390 -1.178 35.404 1.00 79.86 483 LYS A C 1
ATOM 1226 O O . LYS A 1 169 ? 27.893 -2.304 35.311 1.00 79.11 483 LYS A O 1
ATOM 1232 N N . GLY A 1 170 ? 27.693 -0.069 35.164 1.00 75.22 484 GLY A N 1
ATOM 1233 C CA . GLY A 1 170 ? 26.287 -0.159 34.817 1.00 72.90 484 GLY A CA 1
ATOM 1234 C C . GLY A 1 170 ? 25.428 -0.777 35.894 1.00 77.33 484 GLY A C 1
ATOM 1235 O O . GLY A 1 170 ? 24.304 -1.203 35.614 1.00 82.42 484 GLY A O 1
ATOM 1236 N N . LYS A 1 171 ? 25.937 -0.854 37.122 1.00 71.89 485 LYS A N 1
ATOM 1237 C CA . LYS A 1 171 ? 25.217 -1.337 38.284 1.00 66.78 485 LYS A CA 1
ATOM 1238 C C . LYS A 1 171 ? 25.127 -0.237 39.335 1.00 61.36 485 LYS A C 1
ATOM 1239 O O . LYS A 1 171 ? 25.967 0.667 39.360 1.00 53.13 485 LYS A O 1
ATOM 1245 N N . PRO A 1 172 ? 24.119 -0.285 40.203 1.00 59.94 486 PRO A N 1
ATOM 1246 C CA . PRO A 1 172 ? 24.079 0.642 41.339 1.00 54.18 486 PRO A CA 1
ATOM 1247 C C . PRO A 1 172 ? 25.397 0.647 42.098 1.00 50.29 486 PRO A C 1
ATOM 1248 O O . PRO A 1 172 ? 26.026 -0.394 42.298 1.00 45.44 486 PRO A O 1
ATOM 1252 N N . ASN A 1 173 ? 25.833 1.839 42.485 1.00 36.07 487 ASN A N 1
ATOM 1253 C CA . ASN A 1 173 ? 26.969 1.951 43.374 1.00 35.62 487 ASN A CA 1
ATOM 1254 C C . ASN A 1 173 ? 26.754 1.046 44.585 1.00 41.68 487 ASN A C 1
ATOM 1255 O O . ASN A 1 173 ? 25.673 1.079 45.191 1.00 37.89 487 ASN A O 1
ATOM 1260 N N . PRO A 1 174 ? 27.709 0.177 44.918 1.00 45.81 488 PRO A N 1
ATOM 1261 C CA . PRO A 1 174 ? 27.507 -0.709 46.069 1.00 42.99 488 PRO A CA 1
ATOM 1262 C C . PRO A 1 174 ? 27.432 0.046 47.367 1.00 41.34 488 PRO A C 1
ATOM 1263 O O . PRO A 1 174 ? 26.954 -0.514 48.356 1.00 35.75 488 PRO A O 1
ATOM 1267 N N . ASP A 1 175 ? 27.908 1.296 47.404 1.00 30.57 489 ASP A N 1
ATOM 1268 C CA . ASP A 1 175 ? 27.839 2.129 48.593 1.00 31.18 489 ASP A CA 1
ATOM 1269 C C . ASP A 1 175 ? 26.815 3.257 48.443 1.00 28.14 489 ASP A C 1
ATOM 1270 O O . ASP A 1 175 ? 26.886 4.232 49.184 1.00 31.63 489 ASP A O 1
ATOM 1275 N N . GLN A 1 176 ? 25.918 3.159 47.463 1.00 30.73 490 GLN A N 1
ATOM 1276 C CA . GLN A 1 176 ? 24.768 4.055 47.344 1.00 31.24 490 GLN A CA 1
ATOM 1277 C C . GLN A 1 176 ? 24.188 4.376 48.716 1.00 27.02 490 GLN A C 1
ATOM 1278 O O . GLN A 1 176 ? 23.890 3.466 49.508 1.00 26.68 490 GLN A O 1
ATOM 1284 N N . ARG A 1 177 ? 24.060 5.676 49.011 1.00 23.44 491 ARG A N 1
ATOM 1285 C CA . ARG A 1 177 ? 23.446 6.122 50.254 1.00 25.03 491 ARG A CA 1
ATOM 1286 C C . ARG A 1 177 ? 22.032 6.628 49.967 1.00 26.58 491 ARG A C 1
ATOM 1287 O O . ARG A 1 177 ? 21.656 6.903 48.819 1.00 23.84 491 ARG A O 1
ATOM 1295 N N . TYR A 1 178 ? 21.246 6.712 51.030 1.00 23.14 492 TYR A N 1
ATOM 1296 C CA . TYR A 1 178 ? 19.829 7.039 50.928 1.00 23.35 492 TYR A CA 1
ATOM 1297 C C . TYR A 1 178 ? 19.429 7.968 52.052 1.00 18.47 492 TYR A C 1
ATOM 1298 O O . TYR A 1 178 ? 20.052 7.991 53.125 1.00 23.77 492 TYR A O 1
ATOM 1307 N N . PHE A 1 179 ? 18.311 8.681 51.808 1.00 25.41 493 PHE A N 1
ATOM 1308 C CA . PHE A 1 179 ? 17.573 9.409 52.825 1.00 19.64 493 PHE A CA 1
ATOM 1309 C C . PHE A 1 179 ? 16.221 8.745 53.048 1.00 25.04 493 PHE A C 1
ATOM 1310 O O . PHE A 1 179 ? 15.689 8.078 52.156 1.00 23.29 493 PHE A O 1
ATOM 1318 N N . MET A 1 180 ? 15.661 8.952 54.240 1.00 23.44 494 MET A N 1
ATOM 1319 C CA . MET A 1 180 ? 14.235 8.671 54.482 1.00 22.14 494 MET A CA 1
ATOM 1320 C C . MET A 1 180 ? 13.585 9.967 54.956 1.00 26.39 494 MET A C 1
ATOM 1321 O O . MET A 1 180 ? 14.208 10.759 55.666 1.00 25.77 494 MET A O 1
ATOM 1326 N N . LEU A 1 181 ? 12.369 10.215 54.517 1.00 20.65 495 LEU A N 1
ATOM 1327 C CA . LEU A 1 181 ? 11.651 11.435 54.880 1.00 20.64 495 LEU A CA 1
ATOM 1328 C C . LEU A 1 181 ? 10.768 11.167 56.090 1.00 26.76 495 LEU A C 1
ATOM 1329 O O . LEU A 1 181 ? 10.058 10.148 56.139 1.00 24.44 495 LEU A O 1
ATOM 1334 N N . VAL A 1 182 ? 10.836 12.054 57.084 1.00 21.45 496 VAL A N 1
ATOM 1335 C CA . VAL A 1 182 ? 10.001 11.963 58.278 1.00 23.95 496 VAL A CA 1
ATOM 1336 C C . VAL A 1 182 ? 8.992 13.105 58.232 1.00 22.16 496 VAL A C 1
ATOM 1337 O O . VAL A 1 182 ? 9.377 14.262 58.042 1.00 24.04 496 VAL A O 1
ATOM 1341 N N . VAL A 1 183 ? 7.706 12.776 58.388 1.00 22.31 497 VAL A N 1
ATOM 1342 C CA . VAL A 1 183 ? 6.611 13.766 58.390 1.00 19.80 497 VAL A CA 1
ATOM 1343 C C . VAL A 1 183 ? 5.844 13.583 59.697 1.00 24.70 497 VAL A C 1
ATOM 1344 O O . VAL A 1 183 ? 5.176 12.550 59.894 1.00 22.83 497 VAL A O 1
ATOM 1348 N N . ALA A 1 184 ? 5.936 14.566 60.595 1.00 23.61 498 ALA A N 1
ATOM 1349 C CA . ALA A 1 184 ? 5.452 14.400 61.961 1.00 20.03 498 ALA A CA 1
ATOM 1350 C C . ALA A 1 184 ? 4.494 15.521 62.342 1.00 24.41 498 ALA A C 1
ATOM 1351 O O . ALA A 1 184 ? 4.744 16.692 62.037 1.00 25.29 498 ALA A O 1
ATOM 1353 N N . LEU A 1 185 ? 3.403 15.159 63.019 1.00 24.10 499 LEU A N 1
ATOM 1354 C CA . LEU A 1 185 ? 2.480 16.116 63.616 1.00 24.14 499 LEU A CA 1
ATOM 1355 C C . LEU A 1 185 ? 2.863 16.244 65.077 1.00 22.86 499 LEU A C 1
ATOM 1356 O O . LEU A 1 185 ? 3.020 15.232 65.768 1.00 24.60 499 LEU A O 1
ATOM 1361 N N . GLN A 1 186 ? 3.062 17.473 65.536 1.00 22.35 500 GLN A N 1
ATOM 1362 C CA . GLN A 1 186 ? 3.506 17.752 66.891 1.00 26.85 500 GLN A CA 1
ATOM 1363 C C . GLN A 1 186 ? 2.485 18.636 67.585 1.00 31.56 500 GLN A C 1
ATOM 1364 O O . GLN A 1 186 ? 1.872 19.503 66.955 1.00 26.71 500 GLN A O 1
ATOM 1370 N N . ALA A 1 187 ? 2.333 18.425 68.890 1.00 29.29 501 ALA A N 1
ATOM 1371 C CA . ALA A 1 187 ? 1.596 19.333 69.763 1.00 29.75 501 ALA A CA 1
ATOM 1372 C C . ALA A 1 187 ? 2.603 20.187 70.515 1.00 32.35 501 ALA A C 1
ATOM 1373 O O . ALA A 1 187 ? 3.608 19.666 71.020 1.00 33.39 501 ALA A O 1
ATOM 1375 N N . HIS A 1 188 ? 2.346 21.489 70.576 1.00 32.83 502 HIS A N 1
ATOM 1376 C CA . HIS A 1 188 ? 3.196 22.409 71.328 1.00 39.34 502 HIS A CA 1
ATOM 1377 C C . HIS A 1 188 ? 2.502 22.736 72.646 1.00 34.34 502 HIS A C 1
ATOM 1378 O O . HIS A 1 188 ? 1.304 23.040 72.664 1.00 34.00 502 HIS A O 1
ATOM 1385 N N . ALA A 1 189 ? 3.237 22.590 73.746 1.00 44.33 503 ALA A N 1
ATOM 1386 C CA . ALA A 1 189 ? 2.725 22.800 75.097 1.00 42.95 503 ALA A CA 1
ATOM 1387 C C . ALA A 1 189 ? 3.879 23.254 75.986 1.00 45.22 503 ALA A C 1
ATOM 1388 O O . ALA A 1 189 ? 4.921 22.591 76.027 1.00 48.69 503 ALA A O 1
ATOM 1390 N N . GLN A 1 190 ? 3.705 24.388 76.667 1.00 53.04 504 GLN A N 1
ATOM 1391 C CA . GLN A 1 190 ? 4.694 24.928 77.607 1.00 49.23 504 GLN A CA 1
ATOM 1392 C C . GLN A 1 190 ? 6.112 24.916 77.020 1.00 43.33 504 GLN A C 1
ATOM 1393 O O . GLN A 1 190 ? 7.037 24.322 77.575 1.00 49.50 504 GLN A O 1
ATOM 1399 N N . ASN A 1 191 ? 6.260 25.566 75.866 1.00 40.72 505 ASN A N 1
ATOM 1400 C CA . ASN A 1 191 ? 7.550 25.757 75.195 1.00 52.18 505 ASN A CA 1
ATOM 1401 C C . ASN A 1 191 ? 8.215 24.445 74.797 1.00 54.10 505 ASN A C 1
ATOM 1402 O O . ASN A 1 191 ? 9.432 24.403 74.585 1.00 51.69 505 ASN A O 1
ATOM 1407 N N . GLN A 1 192 ? 7.437 23.373 74.661 1.00 48.33 506 GLN A N 1
ATOM 1408 C CA . GLN A 1 192 ? 7.965 22.066 74.302 1.00 44.01 506 GLN A CA 1
ATOM 1409 C C . GLN A 1 192 ? 7.074 21.468 73.225 1.00 47.34 506 GLN A C 1
ATOM 1410 O O . GLN A 1 192 ? 5.867 21.719 73.199 1.00 39.23 506 GLN A O 1
ATOM 1416 N N . ASN A 1 193 ? 7.669 20.680 72.332 1.00 35.82 507 ASN A N 1
ATOM 1417 C CA . ASN A 1 193 ? 6.912 20.018 71.277 1.00 42.90 507 ASN A CA 1
ATOM 1418 C C . ASN A 1 193 ? 6.858 18.527 71.543 1.00 41.76 507 ASN A C 1
ATOM 1419 O O . ASN A 1 193 ? 7.829 17.943 72.029 1.00 40.07 507 ASN A O 1
ATOM 1424 N N . TYR A 1 194 ? 5.723 17.910 71.220 1.00 28.89 508 TYR A N 1
ATOM 1425 C CA . TYR A 1 194 ? 5.511 16.494 71.502 1.00 35.01 508 TYR A CA 1
ATOM 1426 C C . TYR A 1 194 ? 4.942 15.843 70.257 1.00 35.33 508 TYR A C 1
ATOM 1427 O O . TYR A 1 194 ? 3.971 16.347 69.694 1.00 30.34 508 TYR A O 1
ATOM 1436 N N . THR A 1 195 ? 5.526 14.731 69.820 1.00 29.04 509 THR A N 1
ATOM 1437 C CA . THR A 1 195 ? 5.021 14.093 68.610 1.00 29.93 509 THR A CA 1
ATOM 1438 C C . THR A 1 195 ? 3.707 13.388 68.900 1.00 26.14 509 THR A C 1
ATOM 1439 O O . THR A 1 195 ? 3.589 12.648 69.882 1.00 28.25 509 THR A O 1
ATOM 1443 N N . LEU A 1 196 ? 2.703 13.627 68.048 1.00 25.43 510 LEU A N 1
ATOM 1444 C CA . LEU A 1 196 ? 1.418 12.936 68.147 1.00 22.98 510 LEU A CA 1
ATOM 1445 C C . LEU A 1 196 ? 1.291 11.793 67.156 1.00 22.65 510 LEU A C 1
ATOM 1446 O O . LEU A 1 196 ? 0.585 10.819 67.423 1.00 24.13 510 LEU A O 1
ATOM 1451 N N . ALA A 1 197 ? 1.916 11.947 65.991 1.00 23.80 511 ALA A N 1
ATOM 1452 C CA . ALA A 1 197 ? 1.820 10.996 64.900 1.00 25.43 511 ALA A CA 1
ATOM 1453 C C . ALA A 1 197 ? 2.974 11.300 63.960 1.00 26.47 511 ALA A C 1
ATOM 1454 O O . ALA A 1 197 ? 3.325 12.467 63.750 1.00 25.34 511 ALA A O 1
ATOM 1456 N N . ALA A 1 198 ? 3.589 10.253 63.431 1.00 23.90 512 ALA A N 1
ATOM 1457 C CA . ALA A 1 198 ? 4.722 10.455 62.543 1.00 22.25 512 ALA A CA 1
ATOM 1458 C C . ALA A 1 198 ? 4.830 9.248 61.633 1.00 23.14 512 ALA A C 1
ATOM 1459 O O . ALA A 1 198 ? 4.602 8.121 62.076 1.00 25.09 512 ALA A O 1
ATOM 1461 N N . GLN A 1 199 ? 5.109 9.498 60.356 1.00 22.42 513 GLN A N 1
ATOM 1462 C CA . GLN A 1 199 ? 5.421 8.463 59.384 1.00 27.33 513 GLN A CA 1
ATOM 1463 C C . GLN A 1 199 ? 6.814 8.688 58.820 1.00 23.66 513 GLN A C 1
ATOM 1464 O O . GLN A 1 199 ? 7.275 9.830 58.699 1.00 21.88 513 GLN A O 1
ATOM 1470 N N . ILE A 1 200 ? 7.485 7.596 58.451 1.00 21.56 514 ILE A N 1
ATOM 1471 C CA . ILE A 1 200 ? 8.775 7.678 57.765 1.00 19.64 514 ILE A CA 1
ATOM 1472 C C . ILE A 1 200 ? 8.676 6.919 56.443 1.00 27.89 514 ILE A C 1
ATOM 1473 O O . ILE A 1 200 ? 8.000 5.877 56.345 1.00 24.72 514 ILE A O 1
ATOM 1478 N N . SER A 1 201 ? 9.313 7.466 55.411 1.00 19.35 515 SER A N 1
ATOM 1479 C CA . SER A 1 201 ? 9.209 6.927 54.059 1.00 19.31 515 SER A CA 1
ATOM 1480 C C . SER A 1 201 ? 10.169 5.755 53.869 1.00 21.75 515 SER A C 1
ATOM 1481 O O . SER A 1 201 ? 11.060 5.502 54.682 1.00 22.11 515 SER A O 1
ATOM 1484 N N . GLU A 1 202 ? 9.984 5.061 52.753 1.00 20.67 516 GLU A N 1
ATOM 1485 C CA . GLU A 1 202 ? 10.998 4.164 52.242 1.00 22.93 516 GLU A CA 1
ATOM 1486 C C . GLU A 1 202 ? 12.177 4.986 51.715 1.00 22.71 516 GLU A C 1
ATOM 1487 O O . GLU A 1 202 ? 12.111 6.215 51.581 1.00 22.23 516 GLU A O 1
ATOM 1493 N N . ARG A 1 203 ? 13.292 4.299 51.487 1.00 23.25 517 ARG A N 1
ATOM 1494 C CA . ARG A 1 203 ? 14.538 4.968 51.120 1.00 22.79 517 ARG A CA 1
ATOM 1495 C C . ARG A 1 203 ? 14.447 5.709 49.788 1.00 26.93 517 ARG A C 1
ATOM 1496 O O . ARG A 1 203 ? 13.723 5.318 48.862 1.00 23.58 517 ARG A O 1
ATOM 1504 N N . ILE A 1 204 ? 15.194 6.814 49.701 1.00 25.60 518 ILE A N 1
ATOM 1505 C CA . ILE A 1 204 ? 15.110 7.747 48.581 1.00 21.51 518 ILE A CA 1
ATOM 1506 C C . ILE A 1 204 ? 16.533 8.089 48.15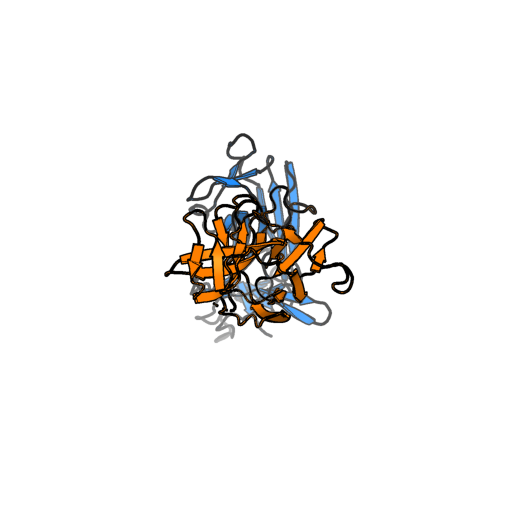8 1.00 26.59 518 ILE A C 1
ATOM 1507 O O . ILE A 1 204 ? 17.383 8.344 49.014 1.00 20.56 518 ILE A O 1
ATOM 1512 N N . ILE A 1 205 ? 16.771 8.139 46.852 1.00 27.01 519 ILE A N 1
ATOM 1513 C CA . ILE A 1 205 ? 18.038 8.623 46.276 1.00 26.80 519 ILE A CA 1
ATOM 1514 C C . ILE A 1 205 ? 17.823 10.065 45.847 1.00 24.35 519 ILE A C 1
ATOM 1515 O O . ILE A 1 205 ? 16.769 10.390 45.276 1.00 28.73 519 ILE A O 1
ATOM 1520 N N . VAL A 1 206 ? 18.783 10.954 46.156 1.00 26.06 520 VAL A N 1
ATOM 1521 C CA . VAL A 1 206 ? 18.670 12.372 45.808 1.00 27.27 520 VAL A CA 1
ATOM 1522 C C . VAL A 1 206 ? 19.875 12.727 44.940 1.00 28.93 520 VAL A C 1
ATOM 1523 O O . VAL A 1 206 ? 21.007 12.737 45.430 1.00 28.77 520 VAL A O 1
ATOM 1527 N N . ARG A 1 207 ? 19.633 12.986 43.660 1.00 31.41 521 ARG A N 1
ATOM 1528 C CA . ARG A 1 207 ? 20.675 13.249 42.682 1.00 31.96 521 ARG A CA 1
ATOM 1529 C C . ARG A 1 207 ? 20.765 14.737 42.377 1.00 36.45 521 ARG A C 1
ATOM 1530 O O . ARG A 1 207 ? 19.773 15.461 42.465 1.00 34.18 521 ARG A O 1
ATOM 1538 N N . ALA A 1 208 ? 21.966 15.178 41.986 1.00 35.42 522 ALA A N 1
ATOM 1539 C CA . ALA A 1 208 ? 22.196 16.575 41.631 1.00 51.92 522 ALA A CA 1
ATOM 1540 C C . ALA A 1 208 ? 21.831 16.846 40.179 1.00 58.96 522 ALA A C 1
ATOM 1541 O O . ALA A 1 208 ? 20.993 17.703 39.886 1.00 84.55 522 ALA A O 1
ATOM 1543 N N . SER A 1 209 ? 22.455 16.130 39.254 1.00 62.35 523 SER A N 1
ATOM 1544 C CA . SER A 1 209 ? 22.107 16.264 37.846 1.00 74.87 523 SER A CA 1
ATOM 1545 C C . SER A 1 209 ? 21.785 14.895 37.257 1.00 92.80 523 SER A C 1
ATOM 1546 O O . SER A 1 209 ? 20.820 14.244 37.669 1.00 87.09 523 SER A O 1
ATOM 1549 N N . SER B 1 19 ? 4.376 46.688 69.081 1.00 148.80 333 SER B N 1
ATOM 1550 C CA . SER B 1 19 ? 5.029 46.639 67.782 1.00 132.09 333 SER B CA 1
ATOM 1551 C C . SER B 1 19 ? 4.082 47.102 66.689 1.00 122.60 333 SER B C 1
ATOM 1552 O O . SER B 1 19 ? 4.003 46.475 65.634 1.00 127.33 333 SER B O 1
ATOM 1555 N N . TYR B 1 20 ? 3.355 48.195 66.933 1.00 110.69 334 TYR B N 1
ATOM 1556 C CA . TYR B 1 20 ? 2.473 48.703 65.890 1.00 104.06 334 TYR B CA 1
ATOM 1557 C C . TYR B 1 20 ? 2.132 50.187 66.032 1.00 97.70 334 TYR B C 1
ATOM 1558 O O . TYR B 1 20 ? 1.838 50.842 65.028 1.00 102.49 334 TYR B O 1
ATOM 1567 N N . LEU B 1 21 ? 2.155 50.746 67.235 1.00 92.27 335 LEU B N 1
ATOM 1568 C CA . LEU B 1 21 ? 1.908 52.177 67.349 1.00 86.58 335 LEU B CA 1
ATOM 1569 C C . LEU B 1 21 ? 3.225 52.944 67.393 1.00 85.00 335 LEU B C 1
ATOM 1570 O O . LEU B 1 21 ? 4.283 52.394 67.706 1.00 87.98 335 LEU B O 1
ATOM 1575 N N . ASP B 1 22 ? 3.148 54.222 67.040 1.00 80.78 336 ASP B N 1
ATOM 1576 C CA . ASP B 1 22 ? 4.329 55.070 66.959 1.00 79.64 336 ASP B CA 1
ATOM 1577 C C . ASP B 1 22 ? 4.981 55.201 68.331 1.00 85.66 336 ASP B C 1
ATOM 1578 O O . ASP B 1 22 ? 4.335 55.687 69.270 1.00 93.00 336 ASP B O 1
ATOM 1583 N N . PRO B 1 23 ? 6.241 54.789 68.492 1.00 87.33 337 PRO B N 1
ATOM 1584 C CA . PRO B 1 23 ? 6.909 54.974 69.792 1.00 85.35 337 PRO B CA 1
ATOM 1585 C C . PRO B 1 23 ? 6.965 56.422 70.253 1.00 87.38 337 PRO B C 1
ATOM 1586 O O . PRO B 1 23 ? 6.919 56.677 71.463 1.00 90.96 337 PRO B O 1
ATOM 1590 N N . ASN B 1 24 ? 7.047 57.381 69.329 1.00 85.35 338 ASN B N 1
ATOM 1591 C CA . ASN B 1 24 ? 7.246 58.780 69.689 1.00 85.03 338 ASN B CA 1
ATOM 1592 C C . ASN B 1 24 ? 5.993 59.444 70.237 1.00 91.43 338 ASN B C 1
ATOM 1593 O O . ASN B 1 24 ? 6.073 60.585 70.707 1.00 91.23 338 ASN B O 1
ATOM 1598 N N . TYR B 1 25 ? 4.842 58.780 70.163 1.00 89.47 339 TYR B N 1
ATOM 1599 C CA . TYR B 1 25 ? 3.592 59.346 70.645 1.00 92.59 339 TYR B CA 1
ATOM 1600 C C . TYR B 1 25 ? 2.831 58.427 71.592 1.00 91.85 339 TYR B C 1
ATOM 1601 O O . TYR B 1 25 ? 1.792 58.840 72.121 1.00 89.30 339 TYR B O 1
ATOM 1610 N N . GLN B 1 26 ? 3.305 57.202 71.818 1.00 85.12 340 GLN B N 1
ATOM 1611 C CA . GLN B 1 26 ? 2.648 56.252 72.715 1.00 88.39 340 GLN B CA 1
ATOM 1612 C C . GLN B 1 26 ? 3.735 55.607 73.571 1.00 90.02 340 GLN B C 1
ATOM 1613 O O . GLN B 1 26 ? 4.419 54.681 73.122 1.00 85.71 340 GLN B O 1
ATOM 1619 N N . SER B 1 27 ? 3.890 56.100 74.798 1.00 89.97 341 SER B N 1
ATOM 1620 C CA . SER B 1 27 ? 4.942 55.668 75.704 1.00 80.53 341 SER B CA 1
ATOM 1621 C C . SER B 1 27 ? 4.358 54.879 76.871 1.00 76.23 341 SER B C 1
ATOM 1622 O O . SER B 1 27 ? 3.170 54.975 77.191 1.00 76.90 341 SER B O 1
ATOM 1625 N N . ILE B 1 28 ? 5.223 54.080 77.499 1.00 70.65 342 ILE B N 1
ATOM 1626 C CA . ILE B 1 28 ? 4.820 53.321 78.673 1.00 71.81 342 ILE B CA 1
ATOM 1627 C C . ILE B 1 28 ? 4.329 54.277 79.750 1.00 69.08 342 ILE B C 1
ATOM 1628 O O . ILE B 1 28 ? 4.903 55.350 79.960 1.00 64.25 342 ILE B O 1
ATOM 1633 N N . LYS B 1 29 ? 3.249 53.900 80.426 1.00 68.43 343 LYS B N 1
ATOM 1634 C CA . LYS B 1 29 ? 2.735 54.690 81.535 1.00 69.28 343 LYS B CA 1
ATOM 1635 C C . LYS B 1 29 ? 3.211 54.116 82.868 1.00 65.64 343 LYS B C 1
ATOM 1636 O O . LYS B 1 29 ? 3.426 52.909 83.010 1.00 66.54 343 LYS B O 1
ATOM 1642 N N . TRP B 1 30 ? 3.391 55.007 83.845 1.00 69.26 344 TRP B N 1
ATOM 1643 C CA . TRP B 1 30 ? 3.908 54.657 85.159 1.00 62.56 344 TRP B CA 1
ATOM 1644 C C . TRP B 1 30 ? 2.964 55.144 86.247 1.00 64.89 344 TRP B C 1
ATOM 1645 O O . TRP B 1 30 ? 2.287 56.164 86.087 1.00 63.49 344 TRP B O 1
ATOM 1656 N N . GLN B 1 31 ? 2.952 54.424 87.369 1.00 63.57 345 GLN B N 1
ATOM 1657 C CA . GLN B 1 31 ? 2.219 54.823 88.562 1.00 63.00 345 GLN B CA 1
ATOM 1658 C C . GLN B 1 31 ? 3.095 54.594 89.786 1.00 65.18 345 GLN B C 1
ATOM 1659 O O . GLN B 1 31 ? 3.963 53.710 89.774 1.00 54.96 345 GLN B O 1
ATOM 1665 N N . PRO B 1 32 ? 2.920 55.399 90.841 1.00 65.42 346 PRO B N 1
ATOM 1666 C CA . PRO B 1 32 ? 3.700 55.184 92.065 1.00 58.43 346 PRO B CA 1
ATOM 1667 C C . PRO B 1 32 ? 3.488 53.781 92.605 1.00 53.44 346 PRO B C 1
ATOM 1668 O O . PRO B 1 32 ? 2.380 53.240 92.571 1.00 52.96 346 PRO B O 1
ATOM 1672 N N . HIS B 1 33 ? 4.565 53.199 93.113 1.00 54.07 347 HIS B N 1
ATOM 1673 C CA . HIS B 1 33 ? 4.579 51.811 93.556 1.00 58.08 347 HIS B CA 1
ATOM 1674 C C . HIS B 1 33 ? 4.825 51.772 95.058 1.00 52.76 347 HIS B C 1
ATOM 1675 O O . HIS B 1 33 ? 5.909 52.143 95.524 1.00 56.22 347 HIS B O 1
ATOM 1682 N N . GLN B 1 34 ? 3.819 51.327 95.813 1.00 49.92 348 GLN B N 1
ATOM 1683 C CA . GLN B 1 34 ? 3.958 51.107 97.256 1.00 55.31 348 GLN B CA 1
ATOM 1684 C C . GLN B 1 34 ? 4.304 52.403 97.988 1.00 51.61 348 GLN B C 1
ATOM 1685 O O . GLN B 1 34 ? 5.188 52.437 98.850 1.00 57.11 348 GLN B O 1
ATOM 1691 N N . GLN B 1 35 ? 3.594 53.479 97.640 1.00 49.76 349 GLN B N 1
ATOM 1692 C CA . GLN B 1 35 ? 3.911 54.804 98.160 1.00 54.16 349 GLN B CA 1
ATOM 1693 C C . GLN B 1 35 ? 3.771 54.890 99.674 1.00 49.59 349 GLN B C 1
ATOM 1694 O O . GLN B 1 35 ? 4.419 55.740 100.293 1.00 53.32 349 GLN B O 1
ATOM 1700 N N . ASN B 1 36 ? 2.954 54.034 100.287 1.00 55.04 350 ASN B N 1
ATOM 1701 C CA . ASN B 1 36 ? 2.782 54.063 101.735 1.00 48.51 350 ASN B CA 1
ATOM 1702 C C . ASN B 1 36 ? 3.951 53.437 102.481 1.00 53.67 350 ASN B C 1
ATOM 1703 O O . ASN B 1 36 ? 3.962 53.463 103.716 1.00 53.81 350 ASN B O 1
ATOM 1708 N N . LYS B 1 37 ? 4.934 52.887 101.773 1.00 51.70 351 LYS B N 1
ATOM 1709 C CA . LYS B 1 37 ? 6.050 52.186 102.390 1.00 50.53 351 LYS B CA 1
ATOM 1710 C C . LYS B 1 37 ? 7.378 52.907 102.203 1.00 52.02 351 LYS B C 1
ATOM 1711 O O . LYS B 1 37 ? 8.418 52.372 102.599 1.00 54.09 351 LYS B O 1
ATOM 1717 N N . TRP B 1 38 ? 7.379 54.101 101.621 1.00 50.93 352 TRP B N 1
ATOM 1718 C CA . TRP B 1 38 ? 8.636 54.789 101.353 1.00 51.30 352 TRP B CA 1
ATOM 1719 C C . TRP B 1 38 ? 9.167 55.469 102.606 1.00 55.04 352 TRP B C 1
ATOM 1720 O O . TRP B 1 38 ? 8.406 56.016 103.405 1.00 49.12 352 TRP B O 1
ATOM 1731 N N . ALA B 1 39 ? 10.483 55.446 102.760 1.00 47.77 353 ALA B N 1
ATOM 1732 C CA . ALA B 1 39 ? 11.146 56.299 103.727 1.00 50.50 353 ALA B CA 1
ATOM 1733 C C . ALA B 1 39 ? 11.196 57.736 103.201 1.00 51.72 353 ALA B C 1
ATOM 1734 O O . ALA B 1 39 ? 10.825 58.017 102.059 1.00 53.00 353 ALA B O 1
ATOM 1736 N N . THR B 1 40 ? 11.636 58.664 104.050 1.00 46.97 354 THR B N 1
ATOM 1737 C CA . THR B 1 40 ? 11.717 60.068 103.667 1.00 50.67 354 THR B CA 1
ATOM 1738 C C . THR B 1 40 ? 13.068 60.641 104.075 1.00 48.73 354 THR B C 1
ATOM 1739 O O . THR B 1 40 ? 13.767 60.092 104.928 1.00 53.41 354 THR B O 1
ATOM 1743 N N . LEU B 1 41 ? 13.430 61.764 103.459 1.00 49.70 355 LEU B N 1
ATOM 1744 C CA . LEU B 1 41 ? 14.748 62.362 103.634 1.00 51.56 355 LEU B CA 1
ATOM 1745 C C . LEU B 1 41 ? 14.669 63.579 104.546 1.00 49.68 355 LEU B C 1
ATOM 1746 O O . LEU B 1 41 ? 13.767 64.412 104.416 1.00 53.44 355 LEU B O 1
ATOM 1751 N N . TYR B 1 42 ? 15.639 63.686 105.453 1.00 55.54 356 TYR B N 1
ATOM 1752 C CA . TYR B 1 42 ? 15.728 64.779 106.409 1.00 54.22 356 TYR B CA 1
ATOM 1753 C C . TYR B 1 42 ? 17.041 65.520 106.212 1.00 52.49 356 TYR B C 1
ATOM 1754 O O . TYR B 1 42 ? 18.067 64.911 105.897 1.00 43.81 356 TYR B O 1
ATOM 1763 N N . ASP B 1 43 ? 17.011 66.833 106.434 1.00 45.75 357 ASP B N 1
ATOM 1764 C CA . ASP B 1 43 ? 18.203 67.649 106.274 1.00 50.83 357 ASP B CA 1
ATOM 1765 C C . ASP B 1 43 ? 19.037 67.641 107.556 1.00 57.85 357 ASP B C 1
ATOM 1766 O O . ASP B 1 43 ? 18.714 66.968 108.540 1.00 54.44 357 ASP B O 1
ATOM 1771 N N . ALA B 1 44 ? 20.113 68.430 107.551 1.00 52.82 358 ALA B N 1
ATOM 1772 C CA . ALA B 1 44 ? 21.033 68.460 108.681 1.00 59.19 358 ALA B CA 1
ATOM 1773 C C . ALA B 1 44 ? 20.404 69.058 109.933 1.00 50.96 358 ALA B C 1
ATOM 1774 O O . ALA B 1 44 ? 20.939 68.860 111.028 1.00 53.89 358 ALA B O 1
ATOM 1776 N N . ASN B 1 45 ? 19.293 69.781 109.803 1.00 49.22 359 ASN B N 1
ATOM 1777 C CA . ASN B 1 45 ? 18.574 70.304 110.956 1.00 56.78 359 ASN B CA 1
ATOM 1778 C C . ASN B 1 45 ? 17.385 69.428 111.342 1.00 52.58 359 ASN B C 1
ATOM 1779 O O . ASN B 1 45 ? 16.459 69.908 112.005 1.00 54.08 359 ASN B O 1
ATOM 1784 N N . TYR B 1 46 ? 17.400 68.156 110.925 1.00 48.65 360 TYR B N 1
ATOM 1785 C CA . TYR B 1 46 ? 16.390 67.160 111.305 1.00 48.67 360 TYR B CA 1
ATOM 1786 C C . TYR B 1 46 ? 14.984 67.591 110.903 1.00 59.10 360 TYR B C 1
ATOM 1787 O O . TYR B 1 46 ? 14.007 67.327 111.608 1.00 54.43 360 TYR B O 1
ATOM 1796 N N . LYS B 1 47 ? 14.874 68.250 109.754 1.00 58.98 361 LYS B N 1
ATOM 1797 C CA . LYS B 1 47 ? 13.584 68.580 109.168 1.00 54.23 361 LYS B CA 1
ATOM 1798 C C . LYS B 1 47 ? 13.392 67.811 107.871 1.00 60.24 361 LYS B C 1
ATOM 1799 O O . LYS B 1 47 ? 14.316 67.715 107.053 1.00 52.35 361 LYS B O 1
ATOM 1805 N N . GLU B 1 48 ? 12.191 67.256 107.695 1.00 53.18 362 GLU B N 1
ATOM 1806 C CA . GLU B 1 48 ? 11.872 66.536 106.471 1.00 53.45 362 GLU B CA 1
ATOM 1807 C C . GLU B 1 48 ? 12.038 67.452 105.266 1.00 55.38 362 GLU B C 1
ATOM 1808 O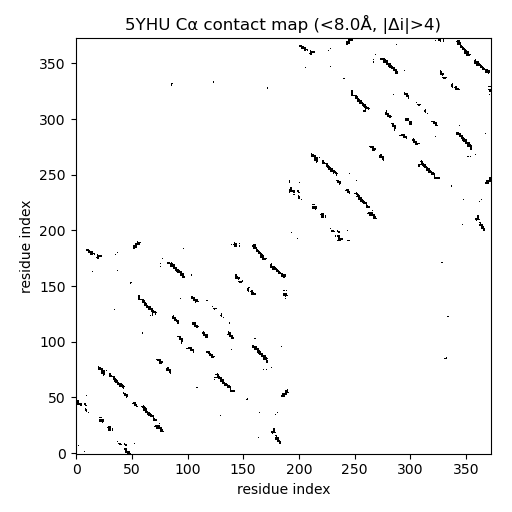 O . GLU B 1 48 ? 11.536 68.584 105.248 1.00 52.71 362 GLU B O 1
ATOM 1814 N N . LEU B 1 49 ? 12.766 66.972 104.269 1.00 51.04 363 LEU B N 1
ATOM 1815 C CA . LEU B 1 49 ? 12.893 67.794 103.078 1.00 59.43 363 LEU B CA 1
ATOM 1816 C C . LEU B 1 49 ? 11.602 67.741 102.269 1.00 52.24 363 LEU B C 1
ATOM 1817 O O . LEU B 1 49 ? 10.863 66.751 102.332 1.00 50.91 363 LEU B O 1
ATOM 1822 N N . PRO B 1 50 ? 11.302 68.793 101.508 1.00 50.79 364 PRO B N 1
ATOM 1823 C CA . PRO B 1 50 ? 10.219 68.689 100.523 1.00 55.97 364 PRO B CA 1
ATOM 1824 C C . PRO B 1 50 ? 10.479 67.507 99.602 1.00 57.60 364 PRO B C 1
ATOM 1825 O O . PRO B 1 50 ? 11.625 67.227 99.238 1.00 50.56 364 PRO B O 1
ATOM 1829 N N . MET B 1 51 ? 9.407 66.785 99.275 1.00 52.80 365 MET B N 1
ATOM 1830 C CA . MET B 1 51 ? 9.534 65.534 98.536 1.00 57.37 365 MET B CA 1
ATOM 1831 C C . MET B 1 51 ? 10.284 65.753 97.227 1.00 57.76 365 MET B C 1
ATOM 1832 O O . MET B 1 51 ? 9.988 66.689 96.477 1.00 53.05 365 MET B O 1
ATOM 1837 N N . LEU B 1 52 ? 11.267 64.897 96.964 1.00 52.42 366 LEU B N 1
ATOM 1838 C CA . LEU B 1 52 ? 12.024 65.001 95.726 1.00 56.51 366 LEU B CA 1
ATOM 1839 C C . LEU B 1 52 ? 11.124 64.724 94.527 1.00 58.50 366 LEU B C 1
ATOM 1840 O O . LEU B 1 52 ? 10.132 63.992 94.617 1.00 53.00 366 LEU B O 1
ATOM 1845 N N . THR B 1 53 ? 11.467 65.332 93.398 1.00 60.29 367 THR B N 1
ATOM 1846 C CA . THR B 1 53 ? 10.792 65.009 92.151 1.00 56.73 367 THR B CA 1
ATOM 1847 C C . THR B 1 53 ? 11.370 63.719 91.571 1.00 48.57 367 THR B C 1
ATOM 1848 O O . THR B 1 53 ? 12.559 63.423 91.716 1.00 54.47 367 THR B O 1
ATOM 1852 N N . TYR B 1 54 ? 10.506 62.941 90.927 1.00 57.90 368 TYR B N 1
ATOM 1853 C CA . TYR B 1 54 ? 10.884 61.628 90.411 1.00 57.73 368 TYR B CA 1
ATOM 1854 C C . TYR B 1 54 ? 10.070 61.363 89.157 1.00 61.76 368 TYR B C 1
ATOM 1855 O O . TYR B 1 54 ? 8.837 61.328 89.212 1.00 53.04 368 TYR B O 1
ATOM 1864 N N . ARG B 1 55 ? 10.756 61.197 88.030 1.00 66.87 369 ARG B N 1
ATOM 1865 C CA . ARG B 1 55 ? 10.114 60.889 86.760 1.00 59.85 369 ARG B CA 1
ATOM 1866 C C . ARG B 1 55 ? 10.867 59.744 86.106 1.00 59.94 369 ARG B C 1
ATOM 1867 O O . ARG B 1 55 ? 12.099 59.767 86.033 1.00 63.52 369 ARG B O 1
ATOM 1875 N N . VAL B 1 56 ? 10.126 58.738 85.652 1.00 58.77 370 VAL B N 1
ATOM 1876 C CA . VAL B 1 56 ? 10.686 57.578 84.970 1.00 63.61 370 VAL B CA 1
ATOM 1877 C C . VAL B 1 56 ? 10.123 57.538 83.555 1.00 70.01 370 VAL B C 1
ATOM 1878 O O . VAL B 1 56 ? 8.938 57.821 83.340 1.00 60.60 370 VAL B O 1
ATOM 1882 N N . ASP B 1 57 ? 10.980 57.206 82.589 1.00 75.58 371 ASP B N 1
ATOM 1883 C CA . ASP B 1 57 ? 10.568 57.118 81.191 1.00 78.05 371 ASP B CA 1
ATOM 1884 C C . ASP B 1 57 ? 11.366 56.020 80.514 1.00 72.05 371 ASP B C 1
ATOM 1885 O O . ASP B 1 57 ? 12.599 56.066 80.506 1.00 73.62 371 ASP B O 1
ATOM 1890 N N . ALA B 1 58 ? 10.660 55.035 79.959 1.00 74.87 372 ALA B N 1
ATOM 1891 C CA . ALA B 1 58 ? 11.264 54.036 79.081 1.00 77.68 372 ALA B CA 1
ATOM 1892 C C . ALA B 1 58 ? 11.308 54.656 77.690 1.00 79.44 372 ALA B C 1
ATOM 1893 O O . ALA B 1 58 ? 10.399 54.487 76.879 1.00 79.24 372 ALA B O 1
ATOM 1895 N N . ASP B 1 59 ? 12.382 55.400 77.420 1.00 79.16 373 ASP B N 1
ATOM 1896 C CA . ASP B 1 59 ? 12.484 56.222 76.220 1.00 81.62 373 ASP B CA 1
ATOM 1897 C C . ASP B 1 59 ? 12.732 55.414 74.948 1.00 88.71 373 ASP B C 1
ATOM 1898 O O . ASP B 1 59 ? 12.592 55.971 73.852 1.00 85.42 373 ASP B O 1
ATOM 1903 N N . LYS B 1 60 ? 13.100 54.136 75.063 1.00 83.06 374 LYS B N 1
ATOM 1904 C CA . LYS B 1 60 ? 13.514 53.338 73.917 1.00 77.60 374 LYS B CA 1
ATOM 1905 C C . LYS B 1 60 ? 13.346 51.858 74.243 1.00 79.33 374 LYS B C 1
ATOM 1906 O O . LYS B 1 60 ? 13.709 51.417 75.334 1.00 83.60 374 LYS B O 1
ATOM 1912 N N . GLY B 1 61 ? 12.788 51.108 73.295 1.00 76.79 375 GLY B N 1
ATOM 1913 C CA . GLY B 1 61 ? 12.708 49.658 73.387 1.00 71.17 375 GLY B CA 1
ATOM 1914 C C . GLY B 1 61 ? 11.308 49.080 73.436 1.00 66.69 375 GLY B C 1
ATOM 1915 O O . GLY B 1 61 ? 11.166 47.853 73.338 1.00 68.26 375 GLY B O 1
ATOM 1916 N N . PHE B 1 62 ? 10.259 49.889 73.564 1.00 75.92 376 PHE B N 1
ATOM 1917 C CA . PHE B 1 62 ? 8.908 49.383 73.780 1.00 72.92 376 PHE B CA 1
ATOM 1918 C C . PHE B 1 62 ? 7.959 49.948 72.734 1.00 74.73 376 PHE B C 1
ATOM 1919 O O . PHE B 1 62 ? 7.955 51.157 72.489 1.00 76.66 376 PHE B O 1
ATOM 1927 N N . ASN B 1 63 ? 7.136 49.082 72.141 1.00 76.07 377 ASN B N 1
ATOM 1928 C CA . ASN B 1 63 ? 6.157 49.503 71.149 1.00 75.42 377 ASN B CA 1
ATOM 1929 C C . ASN B 1 63 ? 4.809 48.889 71.479 1.00 74.31 377 ASN B C 1
ATOM 1930 O O . ASN B 1 63 ? 4.729 47.721 71.867 1.00 76.02 377 ASN B O 1
ATOM 1935 N N . PHE B 1 64 ? 3.753 49.682 71.310 1.00 78.81 378 PHE B N 1
ATOM 1936 C CA . PHE B 1 64 ? 2.401 49.282 71.681 1.00 76.98 378 PHE B CA 1
ATOM 1937 C C . PHE B 1 64 ? 1.720 48.584 70.508 1.00 85.89 378 PHE B C 1
ATOM 1938 O O . PHE B 1 64 ? 1.614 49.155 69.418 1.00 87.70 378 PHE B O 1
ATOM 1946 N N . SER B 1 65 ? 1.242 47.362 70.739 1.00 88.14 379 SER B N 1
ATOM 1947 C CA . SER B 1 65 ? 0.550 46.572 69.724 1.00 88.09 379 SER B CA 1
ATOM 1948 C C . SER B 1 65 ? -0.956 46.708 69.914 1.00 81.57 379 SER B C 1
ATOM 1949 O O . SER B 1 65 ? -1.506 46.232 70.912 1.00 84.09 379 SER B O 1
ATOM 1952 N N . VAL B 1 66 ? -1.625 47.336 68.940 1.00 82.48 380 VAL B N 1
ATOM 1953 C CA . VAL B 1 66 ? -3.081 47.468 68.987 1.00 74.98 380 VAL B CA 1
ATOM 1954 C C . VAL B 1 66 ? -3.748 46.106 69.082 1.00 81.13 380 VAL B C 1
ATOM 1955 O O . VAL B 1 66 ? -4.840 45.978 69.652 1.00 79.20 380 VAL B O 1
ATOM 1959 N N . GLY B 1 67 ? -3.108 45.069 68.536 1.00 83.55 381 GLY B N 1
ATOM 1960 C CA . GLY B 1 67 ? -3.717 43.750 68.543 1.00 78.69 381 GLY B CA 1
ATOM 1961 C C . GLY B 1 67 ? -3.900 43.196 69.941 1.00 78.16 381 GLY B C 1
ATOM 1962 O O . GLY B 1 67 ? -4.955 42.644 70.266 1.00 81.39 381 GLY B O 1
ATOM 1963 N N . ASP B 1 68 ? -2.888 43.345 70.790 1.00 81.25 382 ASP B N 1
ATOM 1964 C CA . ASP B 1 68 ? -2.920 42.778 72.130 1.00 85.14 382 ASP B CA 1
ATOM 1965 C C . ASP B 1 68 ? -3.278 43.785 73.205 1.00 79.41 382 ASP B C 1
ATOM 1966 O O . ASP B 1 68 ? -3.394 43.400 74.372 1.00 76.36 382 ASP B O 1
ATOM 1971 N N . ASP B 1 69 ? -3.456 45.054 72.845 1.00 81.90 383 ASP B N 1
ATOM 1972 C CA . ASP B 1 69 ? -3.772 46.094 73.815 1.00 78.48 383 ASP B CA 1
ATOM 1973 C C . ASP B 1 69 ? -2.722 46.112 74.921 1.00 80.58 383 ASP B C 1
ATOM 1974 O O . ASP B 1 69 ? -3.036 46.071 76.113 1.00 82.80 383 ASP B O 1
ATOM 1979 N N . ALA B 1 70 ? -1.456 46.140 74.509 1.00 76.37 384 ALA B N 1
ATOM 1980 C CA . ALA B 1 70 ? -0.350 46.019 75.446 1.00 75.64 384 ALA B CA 1
ATOM 1981 C C . ALA B 1 70 ? 0.945 46.420 74.757 1.00 73.00 384 ALA B C 1
ATOM 1982 O O . ALA B 1 70 ? 1.123 46.180 73.561 1.00 75.06 384 ALA B O 1
ATOM 1984 N N . PHE B 1 71 ? 1.844 47.031 75.525 1.00 69.89 385 PHE B N 1
ATOM 1985 C CA . PHE B 1 71 ? 3.196 47.244 75.041 1.00 70.99 385 PHE B CA 1
ATOM 1986 C C . PHE B 1 71 ? 3.919 45.913 74.922 1.00 72.08 385 PHE B C 1
ATOM 1987 O O . PHE B 1 71 ? 3.687 44.979 75.697 1.00 76.79 385 PHE B O 1
ATOM 1995 N N . VAL B 1 72 ? 4.800 45.827 73.933 1.00 73.08 386 VAL B N 1
ATOM 1996 C CA . VAL B 1 72 ? 5.590 44.627 73.710 1.00 69.43 386 VAL B CA 1
ATOM 1997 C C . VAL B 1 72 ? 7.018 45.038 73.393 1.00 72.92 386 VAL B C 1
ATOM 1998 O O . VAL B 1 72 ? 7.263 46.081 72.776 1.00 72.93 386 VAL B O 1
ATOM 2002 N N . CYS B 1 73 ? 7.960 44.242 73.884 1.00 72.25 387 CYS B N 1
ATOM 2003 C CA . CYS B 1 73 ? 9.344 44.286 73.460 1.00 83.52 387 CYS B CA 1
ATOM 2004 C C . CYS B 1 73 ? 9.800 42.845 73.307 1.00 91.69 387 CYS B C 1
ATOM 2005 O O . CYS B 1 73 ? 8.997 41.911 73.391 1.00 89.52 387 CYS B O 1
ATOM 2008 N N . GLN B 1 74 ? 11.094 42.650 73.092 1.00 97.50 388 GLN B N 1
ATOM 2009 C CA . GLN B 1 74 ? 11.558 41.333 72.687 1.00 98.57 388 GLN B CA 1
ATOM 2010 C C . GLN B 1 74 ? 12.925 41.062 73.295 1.00 98.25 388 GLN B C 1
ATOM 2011 O O . GLN B 1 74 ? 13.817 41.913 73.232 1.00 100.74 388 GLN B O 1
ATOM 2017 N N . LYS B 1 75 ? 13.069 39.867 73.883 1.00 97.07 389 LYS B N 1
ATOM 2018 C CA . LYS B 1 75 ? 14.258 39.505 74.655 1.00 99.56 389 LYS B CA 1
ATOM 2019 C C . LYS B 1 75 ? 15.551 39.855 73.933 1.00 100.98 389 LYS B C 1
ATOM 2020 O O . LYS B 1 75 ? 16.589 40.082 74.567 1.00 100.77 389 LYS B O 1
ATOM 2026 N N . LYS B 1 76 ? 15.496 39.935 72.611 1.00 114.23 390 LYS B N 1
ATOM 2027 C CA . LYS B 1 76 ? 16.665 40.210 71.787 1.00 111.26 390 LYS B CA 1
ATOM 2028 C C . LYS B 1 76 ? 17.042 41.681 71.826 1.00 109.08 390 LYS B C 1
ATOM 2029 O O . LYS B 1 76 ? 18.181 42.039 72.163 1.00 102.47 390 LYS B O 1
ATOM 2035 N N . ASN B 1 77 ? 16.096 42.559 71.495 1.00 111.22 391 ASN B N 1
ATOM 2036 C CA . ASN B 1 77 ? 16.361 43.983 71.386 1.00 116.05 391 ASN B CA 1
ATOM 2037 C C . ASN B 1 77 ? 16.334 44.619 72.772 1.00 111.76 391 ASN B C 1
ATOM 2038 O O . ASN B 1 77 ? 15.341 44.501 73.499 1.00 110.05 391 ASN B O 1
ATOM 2043 N N . HIS B 1 78 ? 17.415 45.298 73.137 1.00 104.40 392 HIS B N 1
ATOM 2044 C CA . HIS B 1 78 ? 17.477 45.893 74.462 1.00 109.20 392 HIS B CA 1
ATOM 2045 C C . HIS B 1 78 ? 16.660 47.173 74.519 1.00 109.59 392 HIS B C 1
ATOM 2046 O O . HIS B 1 78 ? 16.449 47.845 73.507 1.00 104.60 392 HIS B O 1
ATOM 2053 N N . PHE B 1 79 ? 16.191 47.499 75.718 1.00 108.79 393 PHE B N 1
ATOM 2054 C CA . PHE B 1 79 ? 15.475 48.740 75.952 1.00 105.94 393 PHE B CA 1
ATOM 2055 C C . PHE B 1 79 ? 16.321 49.655 76.830 1.00 102.75 393 PHE B C 1
ATOM 2056 O O . PHE B 1 79 ? 17.477 49.357 77.152 1.00 104.49 393 PHE B O 1
ATOM 2064 N N . GLN B 1 80 ? 15.733 50.780 77.221 1.00 89.08 394 GLN B N 1
ATOM 2065 C CA . GLN B 1 80 ? 16.447 51.811 77.954 1.00 81.47 394 GLN B CA 1
ATOM 2066 C C . GLN B 1 80 ? 15.461 52.591 78.810 1.00 81.26 394 GLN B C 1
ATOM 2067 O O . GLN B 1 80 ? 14.350 52.899 78.367 1.00 76.48 394 GLN B O 1
ATOM 2073 N N . VAL B 1 81 ? 15.876 52.904 80.037 1.00 79.10 395 VAL B N 1
ATOM 2074 C CA . VAL B 1 81 ? 15.080 53.704 80.960 1.00 75.12 395 VAL B CA 1
ATOM 2075 C C . VAL B 1 81 ? 15.914 54.888 81.430 1.00 69.27 395 VAL B C 1
ATOM 2076 O O . VAL B 1 81 ? 17.113 54.752 81.696 1.00 75.08 395 VAL B O 1
ATOM 2080 N N . THR B 1 82 ? 15.277 56.051 81.527 1.00 71.04 396 THR B N 1
ATOM 2081 C CA . THR B 1 82 ? 15.912 57.267 82.015 1.00 75.67 396 THR B CA 1
ATOM 2082 C C . THR B 1 82 ? 15.105 57.797 83.193 1.00 74.71 396 THR B C 1
ATOM 2083 O O . THR B 1 82 ? 13.874 57.875 83.121 1.00 65.06 396 THR B O 1
ATOM 2087 N N . VAL B 1 83 ? 15.795 58.151 84.277 1.00 75.59 397 VAL B N 1
ATOM 2088 C CA . VAL B 1 83 ? 15.164 58.619 85.506 1.00 64.15 397 VAL B CA 1
ATOM 2089 C C . VAL B 1 83 ? 15.629 60.041 85.787 1.00 59.61 397 VAL B C 1
ATOM 2090 O O . VAL B 1 83 ? 16.822 60.343 85.680 1.00 64.62 397 VAL B O 1
ATOM 2094 N N . TYR B 1 84 ? 14.690 60.911 86.158 1.00 63.14 398 TYR B N 1
ATOM 2095 C CA . TYR B 1 84 ? 14.983 62.308 86.477 1.00 66.94 398 TYR B CA 1
ATOM 2096 C C . TYR B 1 84 ? 14.665 62.554 87.948 1.00 66.93 398 TYR B C 1
ATOM 2097 O O . TYR B 1 84 ? 13.491 62.623 88.331 1.00 63.79 398 TYR B O 1
ATOM 2106 N N . ILE B 1 85 ? 15.701 62.722 88.765 1.00 67.57 399 ILE B N 1
ATOM 2107 C CA . ILE B 1 85 ? 15.558 62.821 90.214 1.00 59.13 399 ILE B CA 1
ATOM 2108 C C . ILE B 1 85 ? 15.881 64.248 90.635 1.00 56.81 399 ILE B C 1
ATOM 2109 O O . ILE B 1 85 ? 17.042 64.672 90.587 1.00 65.33 399 ILE B O 1
ATOM 2114 N N . GLY B 1 86 ? 14.863 64.992 91.065 1.00 62.41 400 GLY B N 1
ATOM 2115 C CA . GLY B 1 86 ? 15.078 66.341 91.549 1.00 56.50 400 GLY B CA 1
ATOM 2116 C C . GLY B 1 86 ? 15.248 66.411 93.055 1.00 58.71 400 GLY B C 1
ATOM 2117 O O . GLY B 1 86 ? 14.269 66.435 93.808 1.00 56.73 400 GLY B O 1
ATOM 2118 N N . MET B 1 87 ? 16.496 66.438 93.505 1.00 63.52 401 MET B N 1
ATOM 2119 C CA . MET B 1 87 ? 16.794 66.509 94.930 1.00 57.31 401 MET B CA 1
ATOM 2120 C C . MET B 1 87 ? 16.589 67.937 95.416 1.00 59.86 401 MET B C 1
ATOM 2121 O O . MET B 1 87 ? 17.344 68.840 95.043 1.00 66.18 401 MET B O 1
ATOM 2126 N N . LEU B 1 88 ? 15.576 68.148 96.252 1.00 54.03 402 LEU B N 1
ATOM 2127 C CA . LEU B 1 88 ? 15.322 69.449 96.859 1.00 61.15 402 LEU B CA 1
ATOM 2128 C C . LEU B 1 88 ? 15.914 69.489 98.260 1.00 63.02 402 LEU B C 1
ATOM 2129 O O . LEU B 1 88 ? 15.702 68.567 99.056 1.00 59.53 402 LEU B O 1
ATOM 2134 N N . GLY B 1 89 ? 16.653 70.556 98.562 1.00 59.63 403 GLY B N 1
ATOM 2135 C CA . GLY B 1 89 ? 17.411 70.600 99.795 1.00 58.87 403 GLY B CA 1
ATOM 2136 C C . GLY B 1 89 ? 18.596 69.646 99.759 1.00 56.07 403 GLY B C 1
ATOM 2137 O O . GLY B 1 89 ? 18.910 69.029 98.740 1.00 61.46 403 GLY B O 1
ATOM 2138 N N . GLU B 1 90 ? 19.258 69.529 100.909 1.00 58.74 404 GLU B N 1
ATOM 2139 C CA . GLU B 1 90 ? 20.453 68.691 101.044 1.00 61.24 404 GLU B CA 1
ATOM 2140 C C . GLU B 1 90 ? 20.224 67.582 102.057 1.00 55.17 404 GLU B C 1
ATOM 2141 O O . GLU B 1 90 ? 20.227 67.851 103.274 1.00 54.62 404 GLU B O 1
ATOM 2147 N N . PRO B 1 91 ? 20.061 66.334 101.628 1.00 57.62 405 PRO B N 1
ATOM 2148 C CA . PRO B 1 91 ? 19.703 65.265 102.569 1.00 49.19 405 PRO B CA 1
ATOM 2149 C C . PRO B 1 91 ? 20.888 64.817 103.409 1.00 59.51 405 PRO B C 1
ATOM 2150 O O . PRO B 1 91 ? 22.021 64.728 102.930 1.00 57.76 405 PRO B O 1
ATOM 2154 N N . LYS B 1 92 ? 20.611 64.533 104.681 1.00 50.44 406 LYS B N 1
ATOM 2155 C CA . LYS B 1 92 ? 21.629 64.031 105.595 1.00 52.37 406 LYS B CA 1
ATOM 2156 C C . LYS B 1 92 ? 21.160 62.750 106.274 1.00 60.87 406 LYS B C 1
ATOM 2157 O O . LYS B 1 92 ? 21.971 61.879 106.608 1.00 53.30 406 LYS B O 1
ATOM 2163 N N . TYR B 1 93 ? 19.853 62.616 106.473 1.00 49.41 407 TYR B N 1
ATOM 2164 C CA . TYR B 1 93 ? 19.304 61.450 107.144 1.00 53.30 407 TYR B CA 1
ATOM 2165 C C . TYR B 1 93 ? 18.146 60.886 106.341 1.00 47.52 407 TYR B C 1
ATOM 2166 O O . TYR B 1 93 ? 17.526 61.575 105.526 1.00 53.28 407 TYR B O 1
ATOM 2175 N N . VAL B 1 94 ? 17.866 59.613 106.585 1.00 50.30 408 VAL B N 1
ATOM 2176 C CA . VAL B 1 94 ? 16.673 58.956 106.074 1.00 51.39 408 VAL B CA 1
ATOM 2177 C C . VAL B 1 94 ? 15.827 58.527 107.267 1.00 53.52 408 VAL B C 1
ATOM 2178 O O . VAL B 1 94 ? 16.330 57.871 108.190 1.00 46.64 408 VAL B O 1
ATOM 2182 N N . LYS B 1 95 ? 14.554 58.927 107.261 1.00 54.63 409 LYS B N 1
ATOM 2183 C CA . LYS B 1 95 ? 13.613 58.515 108.298 1.00 51.63 409 LYS B CA 1
ATOM 2184 C C . LYS B 1 95 ? 13.078 57.137 107.944 1.00 57.63 409 LYS B C 1
ATOM 2185 O O . LYS B 1 95 ? 12.308 56.987 106.990 1.00 52.42 409 LYS B O 1
ATOM 2191 N N . THR B 1 96 ? 13.497 56.138 108.698 1.00 57.40 410 THR B N 1
ATOM 2192 C CA . THR B 1 96 ? 13.062 54.760 108.565 1.00 59.67 410 THR B CA 1
ATOM 2193 C C . THR B 1 96 ? 11.984 54.457 109.592 1.00 65.70 410 THR B C 1
ATOM 2194 O O . THR B 1 96 ? 11.762 55.234 110.526 1.00 57.38 410 THR B O 1
ATOM 2198 N N . PRO B 1 97 ? 11.274 53.331 109.451 1.00 72.39 411 PRO B N 1
ATOM 2199 C CA . PRO B 1 97 ? 10.335 52.935 110.513 1.00 71.49 411 PRO B CA 1
ATOM 2200 C C . PRO B 1 97 ? 11.010 52.733 111.852 1.00 65.51 411 PRO B C 1
ATOM 2201 O O . PRO B 1 97 ? 10.327 52.761 112.882 1.00 72.53 411 PRO B O 1
ATOM 2205 N N . GLU B 1 98 ? 12.328 52.531 111.872 1.00 68.73 412 GLU B N 1
ATOM 2206 C CA . GLU B 1 98 ? 13.061 52.440 113.126 1.00 68.13 412 GLU B CA 1
ATOM 2207 C C . GLU B 1 98 ? 13.495 53.804 113.651 1.00 71.38 412 GLU B C 1
ATOM 2208 O O . GLU B 1 98 ? 13.837 53.915 114.832 1.00 78.24 412 GLU B O 1
ATOM 2214 N N . GLY B 1 99 ? 13.485 54.837 112.816 1.00 64.47 413 GLY B N 1
ATOM 2215 C CA . GLY B 1 99 ? 13.903 56.165 113.207 1.00 59.61 413 GLY B CA 1
ATOM 2216 C C . GLY B 1 99 ? 14.901 56.749 112.229 1.00 61.70 413 GLY B C 1
ATOM 2217 O O . GLY B 1 99 ? 15.213 56.171 111.190 1.00 64.54 413 GLY B O 1
ATOM 2218 N N . LEU B 1 100 ? 15.405 57.930 112.582 1.00 53.73 414 LEU B N 1
ATOM 2219 C CA . LEU B 1 100 ? 16.376 58.619 111.741 1.00 48.65 414 LEU B CA 1
ATOM 2220 C C . LEU B 1 100 ? 17.680 57.838 111.672 1.00 54.88 414 LEU B C 1
ATOM 2221 O O . LEU B 1 100 ? 18.229 57.426 112.699 1.00 48.09 414 LEU B O 1
ATOM 2226 N N . LYS B 1 101 ? 18.187 57.652 110.457 1.00 53.24 415 LYS B N 1
ATOM 2227 C CA . LYS B 1 101 ? 19.482 57.038 110.240 1.00 52.33 415 LYS B CA 1
ATOM 2228 C C . LYS B 1 101 ? 20.342 57.955 109.382 1.00 59.82 415 LYS B C 1
ATOM 2229 O O . LYS B 1 101 ? 19.830 58.622 108.475 1.00 51.56 415 LYS B O 1
ATOM 2235 N N . PRO B 1 102 ? 21.642 58.021 109.652 1.00 58.32 416 PRO B N 1
ATOM 2236 C CA . PRO B 1 102 ? 22.532 58.802 108.787 1.00 60.49 416 PRO B CA 1
ATOM 2237 C C . PRO B 1 102 ? 22.566 58.233 107.377 1.00 60.78 416 PRO B C 1
ATOM 2238 O O . PRO B 1 102 ? 22.604 57.017 107.175 1.00 58.70 416 PRO B O 1
ATOM 2242 N N . LEU B 1 103 ? 22.558 59.136 106.401 1.00 59.61 417 LEU B N 1
ATOM 2243 C CA . LEU B 1 103 ? 22.563 58.769 104.990 1.00 57.58 417 LEU B CA 1
ATOM 2244 C C . LEU B 1 103 ? 23.961 58.356 104.544 1.00 61.93 417 LEU B C 1
ATOM 2245 O O . LEU B 1 103 ? 24.929 59.094 104.743 1.00 64.59 417 LEU B O 1
ATOM 2250 N N . ASP B 1 104 ? 24.069 57.175 103.946 1.00 63.85 418 ASP B N 1
ATOM 2251 C CA . ASP B 1 104 ? 25.346 56.737 103.372 1.00 71.34 418 ASP B CA 1
ATOM 2252 C C . ASP B 1 104 ? 25.409 57.119 101.895 1.00 69.99 418 ASP B C 1
ATOM 2253 O O . ASP B 1 104 ? 26.190 57.991 101.501 1.00 73.53 418 ASP B O 1
ATOM 2258 N N . CYS B 1 105 ? 24.579 56.485 101.072 1.00 65.59 419 CYS B N 1
ATOM 2259 C CA . CYS B 1 105 ? 24.576 56.746 99.641 1.00 71.08 419 CYS B CA 1
ATOM 2260 C C . CYS B 1 105 ? 23.191 56.438 99.082 1.00 72.33 419 CYS B C 1
ATOM 2261 O O . CYS B 1 105 ? 22.266 56.072 99.816 1.00 68.24 419 CYS B O 1
ATOM 2264 N N . PHE B 1 106 ? 23.061 56.594 97.763 1.00 68.21 420 PHE B N 1
ATOM 2265 C CA . PHE B 1 106 ? 21.818 56.362 97.040 1.00 64.86 420 PHE B CA 1
ATOM 2266 C C . PHE B 1 106 ? 22.011 55.244 96.025 1.00 67.18 420 PHE B C 1
ATOM 2267 O O . PHE B 1 106 ? 23.080 55.121 95.422 1.00 68.05 420 PHE B O 1
ATOM 2275 N N . TYR B 1 107 ? 20.973 54.438 95.829 1.00 62.31 421 TYR B N 1
ATOM 2276 C CA . TYR B 1 107 ? 20.999 53.377 94.832 1.00 69.87 421 TYR B CA 1
ATOM 2277 C C . TYR B 1 107 ? 19.784 53.505 93.925 1.00 68.04 421 TYR B C 1
ATOM 2278 O O . TYR B 1 107 ? 18.696 53.877 94.377 1.00 65.54 421 TYR B O 1
ATOM 2287 N N . LEU B 1 108 ? 19.978 53.200 92.646 1.00 67.72 422 LEU B N 1
ATOM 2288 C CA . LEU B 1 108 ? 18.897 53.097 91.676 1.00 59.55 422 LEU B CA 1
ATOM 2289 C C . LEU B 1 108 ? 18.733 51.636 91.284 1.00 66.03 422 LEU B C 1
ATOM 2290 O O . LEU B 1 108 ? 19.702 50.988 90.873 1.00 70.49 422 LEU B O 1
ATOM 2295 N N . LYS B 1 109 ? 17.515 51.121 91.412 1.00 60.90 423 LYS B N 1
ATOM 2296 C CA . LYS B 1 109 ? 17.258 49.694 91.288 1.00 63.37 423 LYS B CA 1
ATOM 2297 C C . LYS B 1 109 ? 16.165 49.455 90.259 1.00 62.69 423 LYS B C 1
ATOM 2298 O O . LYS B 1 109 ? 15.166 50.179 90.225 1.00 66.94 423 LYS B O 1
ATOM 2304 N N . LEU B 1 110 ? 16.370 48.444 89.412 1.00 62.10 424 LEU B N 1
ATOM 2305 C CA . LEU B 1 110 ? 15.424 48.077 88.365 1.00 64.87 424 LEU B CA 1
ATOM 2306 C C . LEU B 1 110 ? 15.209 46.574 88.375 1.00 64.44 424 LEU B C 1
ATOM 2307 O O . LEU B 1 110 ? 16.155 45.805 88.566 1.00 71.96 424 LEU B O 1
ATOM 2312 N N . HIS B 1 111 ? 13.968 46.162 88.152 1.00 64.75 425 HIS B N 1
ATOM 2313 C CA . HIS B 1 111 ? 13.651 44.746 88.025 1.00 65.27 425 HIS B CA 1
ATOM 2314 C C . HIS B 1 111 ? 12.243 44.628 87.467 1.00 65.49 425 HIS B C 1
ATOM 2315 O O . HIS B 1 111 ? 11.511 45.615 87.354 1.00 65.22 425 HIS B O 1
ATOM 2322 N N . GLY B 1 112 ? 11.870 43.402 87.130 1.00 67.62 426 GLY B N 1
ATOM 2323 C CA . GLY B 1 112 ? 10.526 43.145 86.675 1.00 62.38 426 GLY B CA 1
ATOM 2324 C C . GLY B 1 112 ? 9.788 42.301 87.683 1.00 64.21 426 GLY B C 1
ATOM 2325 O O . GLY B 1 112 ? 10.406 41.715 88.570 1.00 71.31 426 GLY B O 1
ATOM 2326 N N . VAL B 1 113 ? 8.465 42.248 87.570 1.00 62.12 427 VAL B N 1
ATOM 2327 C CA . VAL B 1 113 ? 7.658 41.337 88.362 1.00 66.34 427 VAL B CA 1
ATOM 2328 C C . VAL B 1 113 ? 6.646 40.688 87.431 1.00 61.88 427 VAL B C 1
ATOM 2329 O O . VAL B 1 113 ? 6.265 41.257 86.404 1.00 70.52 427 VAL B O 1
ATOM 2333 N N . LYS B 1 114 ? 6.219 39.482 87.787 1.00 68.60 428 LYS B N 1
ATOM 2334 C CA . LYS B 1 114 ? 5.226 38.771 86.995 1.00 67.52 428 LYS B CA 1
ATOM 2335 C C . LYS B 1 114 ? 3.829 39.264 87.352 1.00 67.16 428 LYS B C 1
ATOM 2336 O O . LYS B 1 114 ? 3.445 39.272 88.525 1.00 65.20 428 LYS B O 1
ATOM 2342 N N . LEU B 1 115 ? 3.074 39.678 86.331 1.00 61.92 429 LEU B N 1
ATOM 2343 C CA . LEU B 1 115 ? 1.782 40.309 86.564 1.00 62.41 429 LEU B CA 1
ATOM 2344 C C . LEU B 1 115 ? 0.840 39.403 87.341 1.00 69.06 429 LEU B C 1
ATOM 2345 O O . LEU B 1 115 ? 0.013 39.889 88.120 1.00 67.06 429 LEU B O 1
ATOM 2350 N N . GLU B 1 116 ? 0.943 38.096 87.140 1.00 61.82 430 GLU B N 1
ATOM 2351 C CA . GLU B 1 116 ? 0.102 37.129 87.827 1.00 68.80 430 GLU B CA 1
ATOM 2352 C C . GLU B 1 116 ? 0.729 36.619 89.119 1.00 68.95 430 GLU B C 1
ATOM 2353 O O . GLU B 1 116 ? 0.114 35.798 89.808 1.00 69.53 430 GLU B O 1
ATOM 2359 N N . ALA B 1 117 ? 1.932 37.091 89.464 1.00 67.53 431 ALA B N 1
ATOM 2360 C CA . ALA B 1 117 ? 2.668 36.672 90.655 1.00 68.56 431 ALA B CA 1
ATOM 2361 C C . ALA B 1 117 ? 3.653 37.789 91.010 1.00 68.07 431 ALA B C 1
ATOM 2362 O O . ALA B 1 117 ? 4.864 37.693 90.814 1.00 72.61 431 ALA B O 1
ATOM 2364 N N . LEU B 1 118 ? 3.116 38.896 91.533 1.00 70.66 432 LEU B N 1
ATOM 2365 C CA . LEU B 1 118 ? 3.927 40.089 91.745 1.00 62.33 432 LEU B CA 1
ATOM 2366 C C . LEU B 1 118 ? 4.988 39.887 92.815 1.00 68.60 432 LEU B C 1
ATOM 2367 O O . LEU B 1 118 ? 5.956 40.654 92.861 1.00 73.78 432 LEU B O 1
ATOM 2372 N N . ASN B 1 119 ? 4.848 38.866 93.663 1.00 71.99 433 ASN B N 1
ATOM 2373 C CA . ASN B 1 119 ? 5.905 38.554 94.618 1.00 73.18 433 ASN B CA 1
ATOM 2374 C C . ASN B 1 119 ? 7.146 37.956 93.962 1.00 76.40 433 ASN B C 1
ATOM 2375 O O . ASN B 1 119 ? 8.183 37.847 94.628 1.00 79.07 433 ASN B O 1
ATOM 2380 N N . GLN B 1 120 ? 7.081 37.578 92.687 1.00 75.68 434 GLN B N 1
ATOM 2381 C CA . GLN B 1 120 ? 8.199 36.942 91.997 1.00 73.97 434 GLN B CA 1
ATOM 2382 C C . GLN B 1 120 ? 8.790 37.910 90.987 1.00 69.05 434 GLN B C 1
ATOM 2383 O O . GLN B 1 120 ? 8.113 38.314 90.035 1.00 72.85 434 GLN B O 1
ATOM 2389 N N . SER B 1 121 ? 10.054 38.262 91.185 1.00 77.82 435 SER B N 1
ATOM 2390 C CA . SER B 1 121 ? 10.706 39.272 90.371 1.00 76.13 435 SER B CA 1
ATOM 2391 C C . SER B 1 121 ? 11.424 38.636 89.188 1.00 80.69 435 SER B C 1
ATOM 2392 O O . SER B 1 121 ? 11.838 37.475 89.233 1.00 76.25 435 SER B O 1
ATOM 2395 N N . ILE B 1 122 ? 11.562 39.417 88.121 1.00 80.63 436 ILE B N 1
ATOM 2396 C CA . ILE B 1 122 ? 12.226 38.989 86.896 1.00 79.73 436 ILE B CA 1
ATOM 2397 C C . ILE B 1 122 ? 13.524 39.770 86.774 1.00 77.82 436 ILE B C 1
ATOM 2398 O O . ILE B 1 122 ? 13.510 41.006 86.714 1.00 75.84 436 ILE B O 1
ATOM 2403 N N . ASN B 1 123 ? 14.644 39.053 86.743 1.00 81.21 437 ASN B N 1
ATOM 2404 C CA . ASN B 1 123 ? 15.938 39.710 86.662 1.00 85.65 437 ASN B CA 1
ATOM 2405 C C . ASN B 1 123 ? 16.068 40.458 85.343 1.00 87.07 437 ASN B C 1
ATOM 2406 O O . ASN B 1 123 ? 15.456 40.097 84.335 1.00 85.85 437 ASN B O 1
ATOM 2411 N N . ILE B 1 124 ? 16.854 41.531 85.368 1.00 85.28 438 ILE B N 1
ATOM 2412 C CA . ILE B 1 124 ? 17.122 42.349 84.194 1.00 86.60 438 ILE B CA 1
ATOM 2413 C C . ILE B 1 124 ? 18.610 42.253 83.896 1.00 95.43 438 ILE B C 1
ATOM 2414 O O . ILE B 1 124 ? 19.438 42.297 84.812 1.00 99.40 438 ILE B O 1
ATOM 2419 N N . GLU B 1 125 ? 18.948 42.095 82.621 1.00 100.78 439 GLU B N 1
ATOM 2420 C CA . GLU B 1 125 ? 20.324 41.880 82.199 1.00 113.37 439 GLU B CA 1
ATOM 2421 C C . GLU B 1 125 ? 20.884 43.130 81.534 1.00 112.56 439 GLU B C 1
ATOM 2422 O O . GLU B 1 125 ? 20.144 44.014 81.099 1.00 108.69 439 GLU B O 1
ATOM 2428 N N . GLN B 1 126 ? 22.211 43.195 81.464 1.00 126.18 440 GLN B N 1
ATOM 2429 C CA . GLN B 1 126 ? 22.878 44.257 80.721 1.00 124.17 440 GLN B CA 1
ATOM 2430 C C . GLN B 1 126 ? 24.051 43.721 79.911 1.00 153.51 440 GLN B C 1
ATOM 2431 O O . GLN B 1 126 ? 24.153 43.984 78.713 1.00 127.94 440 GLN B O 1
ATOM 2437 N N . PRO B 1 135 ? 23.392 40.892 83.742 1.00 136.89 449 PRO B N 1
ATOM 2438 C CA . PRO B 1 135 ? 23.385 40.521 85.156 1.00 135.11 449 PRO B CA 1
ATOM 2439 C C . PRO B 1 135 ? 23.411 41.763 86.030 1.00 130.62 449 PRO B C 1
ATOM 2440 O O . PRO B 1 135 ? 24.443 42.076 86.619 1.00 132.60 449 PRO B O 1
ATOM 2444 N N . PHE B 1 136 ? 22.278 42.454 86.113 1.00 124.38 450 PHE B N 1
ATOM 2445 C CA . PHE B 1 136 ? 22.268 43.819 86.610 1.00 117.13 450 PHE B CA 1
ATOM 2446 C C . PHE B 1 136 ? 22.570 43.882 88.107 1.00 118.75 450 PHE B C 1
ATOM 2447 O O . PHE B 1 136 ? 22.669 42.871 88.808 1.00 128.09 450 PHE B O 1
ATOM 2455 N N . ASN B 1 137 ? 22.719 45.117 88.579 1.00 111.47 451 ASN B N 1
ATOM 2456 C CA . ASN B 1 137 ? 23.007 45.470 89.960 1.00 107.11 451 ASN B CA 1
ATOM 2457 C C . ASN B 1 137 ? 22.537 46.899 90.162 1.00 97.02 451 ASN B C 1
ATOM 2458 O O . ASN B 1 137 ? 22.512 47.674 89.199 1.00 92.93 451 ASN B O 1
ATOM 2463 N N . PRO B 1 138 ? 22.130 47.271 91.373 1.00 90.31 452 PRO B N 1
ATOM 2464 C CA . PRO B 1 138 ? 21.767 48.669 91.622 1.00 78.49 452 PRO B CA 1
ATOM 2465 C C . PRO B 1 138 ? 22.906 49.618 91.284 1.00 75.08 452 PRO B C 1
ATOM 2466 O O . PRO B 1 138 ? 24.085 49.272 91.373 1.00 75.12 452 PRO B O 1
ATOM 2470 N N . VAL B 1 139 ? 22.535 50.829 90.887 1.00 73.62 453 VAL B N 1
ATOM 2471 C CA . VAL B 1 139 ? 23.484 51.853 90.471 1.00 68.14 453 VAL B CA 1
ATOM 2472 C C . VAL B 1 139 ? 23.614 52.878 91.589 1.00 73.11 453 VAL B C 1
ATOM 2473 O O . VAL B 1 139 ? 22.629 53.523 91.968 1.00 72.58 453 VAL B O 1
ATOM 2477 N N . THR B 1 140 ? 24.824 53.036 92.119 1.00 70.74 454 THR B N 1
ATOM 2478 C CA . THR B 1 140 ? 25.089 54.163 92.999 1.00 64.70 454 THR B CA 1
ATOM 2479 C C . THR B 1 140 ? 24.903 55.457 92.219 1.00 69.48 454 THR B C 1
ATOM 2480 O O . THR B 1 140 ? 25.483 55.631 91.146 1.00 75.78 454 THR B O 1
ATOM 2484 N N . VAL B 1 141 ? 24.070 56.355 92.735 1.00 67.22 455 VAL B N 1
ATOM 2485 C CA . VAL B 1 141 ? 23.793 57.620 92.068 1.00 67.18 455 VAL B CA 1
ATOM 2486 C C . VAL B 1 141 ? 24.149 58.759 93.011 1.00 70.21 455 VAL B C 1
ATOM 2487 O O . VAL B 1 141 ? 23.971 58.651 94.229 1.00 74.16 455 VAL B O 1
ATOM 2491 N N . ASN B 1 142 ? 24.686 59.834 92.443 1.00 68.39 456 ASN B N 1
ATOM 2492 C CA . ASN B 1 142 ? 24.978 61.058 93.171 1.00 66.62 456 ASN B CA 1
ATOM 2493 C C . ASN B 1 142 ? 23.833 62.033 92.956 1.00 65.90 456 ASN B C 1
ATOM 2494 O O . ASN B 1 142 ? 23.466 62.318 91.813 1.00 67.06 456 ASN B O 1
ATOM 2499 N N . LEU B 1 143 ? 23.268 62.542 94.049 1.00 60.99 457 LEU B N 1
ATOM 2500 C CA . LEU B 1 143 ? 22.128 63.453 93.988 1.00 62.26 457 LEU B CA 1
ATOM 2501 C C . LEU B 1 143 ? 22.524 64.755 94.669 1.00 64.78 457 LEU B C 1
ATOM 2502 O O . LEU B 1 143 ? 22.190 64.979 95.842 1.00 66.43 457 LEU B O 1
ATOM 2507 N N . PRO B 1 144 ? 23.229 65.636 93.961 1.00 69.37 458 PRO B N 1
ATOM 2508 C CA . PRO B 1 144 ? 23.650 66.892 94.573 1.00 62.77 458 PRO B CA 1
ATOM 2509 C C . PRO B 1 144 ? 22.455 67.746 94.922 1.00 64.44 458 PRO B C 1
ATOM 2510 O O . PRO B 1 144 ? 21.381 67.634 94.300 1.00 66.09 458 PRO B O 1
ATOM 2514 N N . PRO B 1 145 ? 22.593 68.639 95.902 1.00 63.59 459 PRO B N 1
ATOM 2515 C CA . PRO B 1 145 ? 21.437 69.407 96.380 1.00 65.05 459 PRO B CA 1
ATOM 2516 C C . PRO B 1 145 ? 20.879 70.342 95.317 1.00 69.15 459 PRO B C 1
ATOM 2517 O O . PRO B 1 145 ? 21.619 70.943 94.537 1.00 68.88 459 PRO B O 1
ATOM 2521 N N . GLU B 1 146 ? 19.549 70.475 95.317 1.00 65.25 460 GLU B N 1
ATOM 2522 C CA . GLU B 1 146 ? 18.834 71.461 94.501 1.00 68.33 460 GLU B CA 1
ATOM 2523 C C . GLU B 1 146 ? 19.114 71.270 93.013 1.00 67.13 460 GLU B C 1
ATOM 2524 O O . GLU B 1 146 ? 19.262 72.233 92.260 1.00 69.22 460 GLU B O 1
ATOM 2530 N N . GLN B 1 147 ? 19.162 70.014 92.582 1.00 68.90 461 GLN B N 1
ATOM 2531 C CA . GLN B 1 147 ? 19.468 69.677 91.201 1.00 66.53 461 GLN B CA 1
ATOM 2532 C C . GLN B 1 147 ? 18.653 68.479 90.756 1.00 64.07 461 GLN B C 1
ATOM 2533 O O . GLN B 1 147 ? 18.459 67.531 91.523 1.00 65.33 461 GLN B O 1
ATOM 2539 N N . VAL B 1 148 ? 18.215 68.509 89.504 1.00 62.11 462 VAL B N 1
ATOM 2540 C CA . VAL B 1 148 ? 17.729 67.302 88.849 1.00 62.25 462 VAL B CA 1
ATOM 2541 C C . VAL B 1 148 ? 18.938 66.536 88.333 1.00 69.14 462 VAL B C 1
ATOM 2542 O O . VAL B 1 148 ? 19.759 67.081 87.589 1.00 66.57 462 VAL B O 1
ATOM 2546 N N . THR B 1 149 ? 19.063 65.281 88.750 1.00 62.34 463 THR B N 1
ATOM 2547 C CA . THR B 1 149 ? 20.123 64.387 88.304 1.00 62.64 463 THR B CA 1
ATOM 2548 C C . THR B 1 149 ? 19.499 63.343 87.389 1.00 70.53 463 THR B C 1
ATOM 2549 O O . THR B 1 149 ? 18.584 62.619 87.803 1.00 63.10 463 THR B O 1
ATOM 2553 N N . LYS B 1 150 ? 19.975 63.269 86.150 1.00 71.03 464 LYS B N 1
ATOM 2554 C CA . LYS B 1 150 ? 19.428 62.339 85.174 1.00 66.66 464 LYS B CA 1
ATOM 2555 C C . LYS B 1 150 ? 20.302 61.101 85.115 1.00 63.38 464 LYS B C 1
ATOM 2556 O O . LYS B 1 150 ? 21.527 61.204 84.986 1.00 69.64 464 LYS B O 1
ATOM 2562 N N . VAL B 1 151 ? 19.673 59.936 85.202 1.00 63.74 465 VAL B N 1
ATOM 2563 C CA . VAL B 1 151 ? 20.363 58.655 85.175 1.00 68.21 465 VAL B CA 1
ATOM 2564 C C . VAL B 1 151 ? 19.780 57.868 84.014 1.00 73.36 465 VAL B C 1
ATOM 2565 O O . VAL B 1 151 ? 18.603 57.484 84.043 1.00 71.63 465 VAL B O 1
ATOM 2569 N N . THR B 1 152 ? 20.590 57.652 82.981 1.00 78.62 466 THR B N 1
ATOM 2570 C CA . THR B 1 152 ? 20.197 56.839 81.842 1.00 68.29 466 THR B CA 1
ATOM 2571 C C . THR B 1 152 ? 20.743 55.434 82.037 1.00 67.85 466 THR B C 1
ATOM 2572 O O . THR B 1 152 ? 21.932 55.258 82.323 1.00 72.62 466 THR B O 1
ATOM 2576 N N . VAL B 1 153 ? 19.868 54.442 81.910 1.00 67.25 467 VAL B N 1
ATOM 2577 C CA . VAL B 1 153 ? 20.253 53.043 82.034 1.00 77.37 467 VAL B CA 1
ATOM 2578 C C . VAL B 1 153 ? 19.835 52.331 80.747 1.00 80.30 467 VAL B C 1
ATOM 2579 O O . VAL B 1 153 ? 18.669 52.403 80.337 1.00 78.98 467 VAL B O 1
ATOM 2583 N N . GLY B 1 154 ? 20.806 51.703 80.079 1.00 86.23 468 GLY B N 1
ATOM 2584 C CA . GLY B 1 154 ? 20.644 51.210 78.716 1.00 86.19 468 GLY B CA 1
ATOM 2585 C C . GLY B 1 154 ? 21.187 49.805 78.514 1.00 89.98 468 GLY B C 1
ATOM 2586 O O . GLY B 1 154 ? 21.802 49.248 79.430 1.00 94.77 468 GLY B O 1
ATOM 2587 N N . ARG B 1 155 ? 20.951 49.209 77.335 1.00 89.02 469 ARG B N 1
ATOM 2588 C CA . ARG B 1 155 ? 21.473 47.881 76.983 1.00 89.94 469 ARG B CA 1
ATOM 2589 C C . ARG B 1 155 ? 20.872 46.799 77.889 1.00 96.08 469 ARG B C 1
ATOM 2590 O O . ARG B 1 155 ? 21.574 45.906 78.372 1.00 100.66 469 ARG B O 1
ATOM 2598 N N . LEU B 1 156 ? 19.552 46.878 78.115 1.00 92.88 470 LEU B N 1
ATOM 2599 C CA . LEU B 1 156 ? 18.864 46.003 79.065 1.00 94.62 470 LEU B CA 1
ATOM 2600 C C . LEU B 1 156 ? 17.943 45.004 78.386 1.00 93.01 470 LEU B C 1
ATOM 2601 O O . LEU B 1 156 ? 17.228 45.337 77.437 1.00 94.86 470 LEU B O 1
ATOM 2606 N N . HIS B 1 157 ? 17.881 43.810 78.960 1.00 92.56 471 HIS B N 1
ATOM 2607 C CA . HIS B 1 157 ? 16.931 42.810 78.512 1.00 97.41 471 HIS B CA 1
ATOM 2608 C C . HIS B 1 157 ? 16.383 42.054 79.710 1.00 92.58 471 HIS B C 1
ATOM 2609 O O . HIS B 1 157 ? 16.906 42.129 80.825 1.00 92.30 471 HIS B O 1
ATOM 2616 N N . PHE B 1 158 ? 15.339 41.280 79.443 1.00 88.89 472 PHE B N 1
ATOM 2617 C CA . PHE B 1 158 ? 14.706 40.444 80.445 1.00 90.81 472 PHE B CA 1
ATOM 2618 C C . PHE B 1 158 ? 15.310 39.049 80.423 1.00 92.85 472 PHE B C 1
ATOM 2619 O O . PHE B 1 158 ? 15.703 38.536 79.372 1.00 98.45 472 PHE B O 1
ATOM 2627 N N . SER B 1 159 ? 15.388 38.442 81.605 1.00 96.13 473 SER B N 1
ATOM 2628 C CA . SER B 1 159 ? 15.939 37.097 81.702 1.00 96.96 473 SER B CA 1
ATOM 2629 C C . SER B 1 159 ? 15.067 36.077 80.980 1.00 95.92 473 SER B C 1
ATOM 2630 O O . SER B 1 159 ? 15.589 35.108 80.416 1.00 100.22 473 SER B O 1
ATOM 2633 N N . GLU B 1 160 ? 13.749 36.275 80.966 1.00 88.95 474 GLU B N 1
ATOM 2634 C CA . GLU B 1 160 ? 12.839 35.298 80.393 1.00 89.53 474 GLU B CA 1
ATOM 2635 C C . GLU B 1 160 ? 11.837 35.953 79.455 1.00 84.98 474 GLU B C 1
ATOM 2636 O O . GLU B 1 160 ? 11.716 37.179 79.370 1.00 82.40 474 GLU B O 1
ATOM 2642 N N . THR B 1 161 ? 11.118 35.080 78.761 1.00 83.72 475 THR B N 1
ATOM 2643 C CA . THR B 1 161 ? 9.918 35.374 78.002 1.00 83.15 475 THR B CA 1
ATOM 2644 C C . THR B 1 161 ? 8.713 35.410 78.942 1.00 77.99 475 THR B C 1
ATOM 2645 O O . THR B 1 161 ? 8.738 34.851 80.037 1.00 80.09 475 THR B O 1
ATOM 2649 N N . THR B 1 162 ? 7.662 36.101 78.513 1.00 77.29 476 THR B N 1
ATOM 2650 C CA . THR B 1 162 ? 6.388 35.963 79.2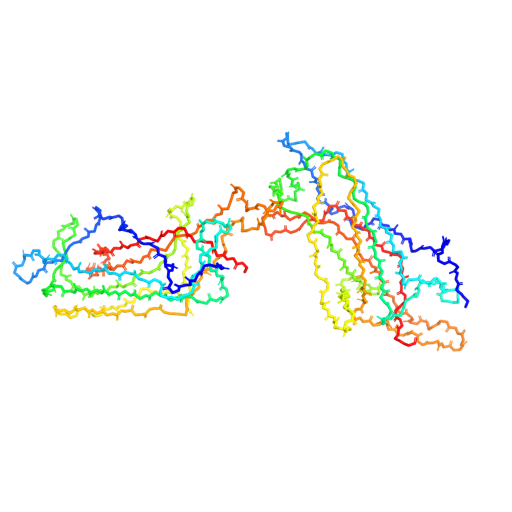04 1.00 83.37 476 THR B CA 1
ATOM 2651 C C . THR B 1 162 ? 5.701 34.689 78.726 1.00 81.49 476 THR B C 1
ATOM 2652 O O . THR B 1 162 ? 5.713 34.368 77.538 1.00 82.04 476 THR B O 1
ATOM 2656 N N . ALA B 1 163 ? 5.127 33.941 79.663 1.00 85.03 477 ALA B N 1
ATOM 2657 C CA . ALA B 1 163 ? 4.484 32.688 79.298 1.00 76.48 477 ALA B CA 1
ATOM 2658 C C . ALA B 1 163 ? 3.253 32.948 78.440 1.00 82.17 477 ALA B C 1
ATOM 2659 O O . ALA B 1 163 ? 2.639 34.017 78.502 1.00 83.19 477 ALA B O 1
ATOM 2661 N N . ASN B 1 164 ? 2.908 31.957 77.616 1.00 82.87 478 ASN B N 1
ATOM 2662 C CA . ASN B 1 164 ? 1.699 32.000 76.792 1.00 80.82 478 ASN B CA 1
ATOM 2663 C C . ASN B 1 164 ? 1.737 33.153 75.795 1.00 86.57 478 ASN B C 1
ATOM 2664 O O . ASN B 1 164 ? 0.717 33.780 75.508 1.00 89.34 478 ASN B O 1
ATOM 2669 N N . ASN B 1 165 ? 2.926 33.433 75.257 1.00 89.45 479 ASN B N 1
ATOM 2670 C CA . ASN B 1 165 ? 3.070 34.518 74.293 1.00 89.38 479 ASN B CA 1
ATOM 2671 C C . ASN B 1 165 ? 2.385 34.222 72.972 1.00 90.28 479 ASN B C 1
ATOM 2672 O O . ASN B 1 165 ? 2.049 35.156 72.237 1.00 92.00 479 ASN B O 1
ATOM 2677 N N . MET B 1 166 ? 2.177 32.954 72.653 1.00 91.20 480 MET B N 1
ATOM 2678 C CA . MET B 1 166 ? 1.831 32.581 71.296 1.00 95.12 480 MET B CA 1
ATOM 2679 C C . MET B 1 166 ? 0.322 32.559 71.090 1.00 94.02 480 MET B C 1
ATOM 2680 O O . MET B 1 166 ? -0.456 32.286 72.010 1.00 96.40 480 MET B O 1
ATOM 2685 N N . ARG B 1 167 ? -0.076 32.868 69.859 1.00 88.22 481 ARG B N 1
ATOM 2686 C CA . ARG B 1 167 ? -1.477 32.992 69.495 1.00 87.45 481 ARG B CA 1
ATOM 2687 C C . ARG B 1 167 ? -2.190 31.652 69.614 1.00 86.65 481 ARG B C 1
ATOM 2688 O O . ARG B 1 167 ? -1.573 30.582 69.650 1.00 84.89 481 ARG B O 1
ATOM 2696 N N . LYS B 1 168 ? -3.516 31.717 69.671 1.00 88.23 482 LYS B N 1
ATOM 2697 C CA . LYS B 1 168 ? -4.339 30.520 69.594 1.00 84.62 482 LYS B CA 1
ATOM 2698 C C . LYS B 1 168 ? -5.563 30.848 68.763 1.00 99.19 482 LYS B C 1
ATOM 2699 O O . LYS B 1 168 ? -6.358 31.718 69.138 1.00 98.72 482 LYS B O 1
ATOM 2705 N N . LYS B 1 169 ? -5.706 30.126 67.647 1.00 110.86 483 LYS B N 1
ATOM 2706 C CA . LYS B 1 169 ? -6.531 30.515 66.511 1.00 110.02 483 LYS B CA 1
ATOM 2707 C C . LYS B 1 169 ? -5.915 31.795 65.953 1.00 120.78 483 LYS B C 1
ATOM 2708 O O . LYS B 1 169 ? -4.733 31.793 65.600 1.00 118.54 483 LYS B O 1
ATOM 2714 N N . GLY B 1 170 ? -6.662 32.891 65.885 1.00 119.87 484 GLY B N 1
ATOM 2715 C CA . GLY B 1 170 ? -6.088 34.140 65.410 1.00 126.25 484 GLY B CA 1
ATOM 2716 C C . GLY B 1 170 ? -6.088 35.224 66.469 1.00 124.08 484 GLY B C 1
ATOM 2717 O O . GLY B 1 170 ? -5.764 36.386 66.203 1.00 113.74 484 GLY B O 1
ATOM 2718 N N . LYS B 1 171 ? -6.438 34.855 67.639 1.00 116.51 485 LYS B N 1
ATOM 2719 C CA . LYS B 1 171 ? -6.648 35.584 68.876 1.00 114.89 485 LYS B CA 1
ATOM 2720 C C . LYS B 1 171 ? -5.383 35.530 69.730 1.00 127.23 485 LYS B C 1
ATOM 2721 O O . LYS B 1 171 ? -4.608 34.573 69.638 1.00 120.38 485 LYS B O 1
ATOM 2727 N N . PRO B 1 172 ? -5.079 36.544 70.537 1.00 135.05 486 PRO B N 1
ATOM 2728 C CA . PRO B 1 172 ? -4.043 36.363 71.558 1.00 127.19 486 PRO B CA 1
ATOM 2729 C C . PRO B 1 172 ? -4.476 35.321 72.577 1.00 124.79 486 PRO B C 1
ATOM 2730 O O . PRO B 1 172 ? -5.661 35.025 72.740 1.00 113.80 486 PRO B O 1
ATOM 2734 N N . ASN B 1 173 ? -3.494 34.752 73.254 1.00 164.42 487 ASN B N 1
ATOM 2735 C CA . ASN B 1 173 ? -3.771 33.688 74.202 1.00 128.31 487 ASN B CA 1
ATOM 2736 C C . ASN B 1 173 ? -4.683 34.196 75.313 1.00 112.12 487 ASN B C 1
ATOM 2737 O O . ASN B 1 173 ? -4.313 35.144 76.021 1.00 109.16 487 ASN B O 1
ATOM 2742 N N . PRO B 1 174 ? -5.873 33.603 75.506 1.00 108.27 488 PRO B N 1
ATOM 2743 C CA . PRO B 1 174 ? -6.733 34.004 76.631 1.00 108.90 488 PRO B CA 1
ATOM 2744 C C . PRO B 1 174 ? -6.054 33.881 77.989 1.00 98.86 488 PRO B C 1
ATOM 2745 O O . PRO B 1 174 ? -6.627 34.259 79.015 1.00 104.34 488 PRO B O 1
ATOM 2749 N N . ASP B 1 175 ? -4.833 33.349 78.002 1.00 95.70 489 ASP B N 1
ATOM 2750 C CA . ASP B 1 175 ? -4.037 33.217 79.213 1.00 89.82 489 ASP B CA 1
ATOM 2751 C C . ASP B 1 175 ? -2.663 33.855 79.039 1.00 85.66 489 ASP B C 1
ATOM 2752 O O . ASP B 1 175 ? -1.680 33.384 79.613 1.00 81.25 489 ASP B O 1
ATOM 2757 N N . GLN B 1 176 ? -2.583 34.928 78.252 1.00 87.52 490 GLN B N 1
ATOM 2758 C CA . GLN B 1 176 ? -1.326 35.643 78.065 1.00 82.55 490 GLN B CA 1
ATOM 2759 C C . GLN B 1 176 ? -0.800 36.168 79.397 1.00 76.82 490 GLN B C 1
ATOM 2760 O O . GLN B 1 176 ? -1.567 36.604 80.259 1.00 79.15 490 GLN B O 1
ATOM 2766 N N . ARG B 1 177 ? 0.518 36.110 79.565 1.00 78.63 491 ARG B N 1
ATOM 2767 C CA . ARG B 1 177 ? 1.199 36.601 80.752 1.00 76.71 491 ARG B CA 1
ATOM 2768 C C . ARG B 1 177 ? 1.933 37.900 80.444 1.00 74.12 491 ARG B C 1
ATOM 2769 O O . ARG B 1 177 ? 2.329 38.153 79.303 1.00 75.21 491 ARG B O 1
ATOM 2777 N N . TYR B 1 178 ? 2.120 38.719 81.478 1.00 73.17 492 TYR B N 1
ATOM 2778 C CA . TYR B 1 178 ? 2.773 40.009 81.320 1.00 66.80 492 TYR B CA 1
ATOM 2779 C C . TYR B 1 178 ? 3.790 40.224 82.429 1.00 67.71 492 TYR B C 1
ATOM 2780 O O . TYR B 1 178 ? 3.726 39.611 83.497 1.00 71.36 492 TYR B O 1
ATOM 2789 N N . PHE B 1 179 ? 4.732 41.117 82.154 1.00 60.34 493 PHE B N 1
ATOM 2790 C CA . PHE B 1 179 ? 5.686 41.616 83.128 1.00 64.51 493 PHE B CA 1
ATOM 2791 C C . PHE B 1 179 ? 5.346 43.063 83.456 1.00 71.26 493 PHE B C 1
ATOM 2792 O O . PHE B 1 179 ? 4.620 43.737 82.718 1.00 71.21 493 PHE B O 1
ATOM 2800 N N . MET B 1 180 ? 5.888 43.540 84.573 1.00 69.12 494 MET B N 1
ATOM 2801 C CA . MET B 1 180 ? 5.798 44.949 84.918 1.00 60.27 494 MET B CA 1
ATOM 2802 C C . MET B 1 180 ? 7.147 45.404 85.449 1.00 62.56 494 MET B C 1
ATOM 2803 O O . MET B 1 180 ? 7.804 44.682 86.203 1.00 66.13 494 MET B O 1
ATOM 2808 N N . LEU B 1 181 ? 7.559 46.597 85.035 1.00 54.46 495 LEU B N 1
ATOM 2809 C CA . LEU B 1 181 ? 8.857 47.144 85.402 1.00 67.66 495 LEU B CA 1
ATOM 2810 C C . LEU B 1 181 ? 8.740 47.970 86.677 1.00 64.14 495 LEU B C 1
ATOM 2811 O O . LEU B 1 181 ? 7.828 48.793 86.810 1.00 62.85 495 LEU B O 1
ATOM 2816 N N . VAL B 1 182 ? 9.665 47.749 87.609 1.00 63.41 496 VAL B N 1
ATOM 2817 C CA . VAL B 1 182 ? 9.754 48.516 88.848 1.00 65.01 496 VAL B CA 1
ATOM 2818 C C . VAL B 1 182 ? 11.065 49.285 88.831 1.00 61.82 496 VAL B C 1
ATOM 2819 O O . VAL B 1 182 ? 12.144 48.682 88.758 1.00 60.23 496 VAL B O 1
ATOM 2823 N N . VAL B 1 183 ? 10.978 50.611 88.919 1.00 61.24 497 VAL B N 1
ATOM 2824 C CA . VAL B 1 183 ? 12.153 51.478 88.962 1.00 60.01 497 VAL B CA 1
ATOM 2825 C C . VAL B 1 183 ? 12.119 52.235 90.281 1.00 56.95 497 VAL B C 1
ATOM 2826 O O . VAL B 1 183 ? 11.268 53.111 90.478 1.00 61.18 497 VAL B O 1
ATOM 2830 N N . ALA B 1 184 ? 13.058 51.926 91.170 1.00 58.81 498 ALA B N 1
ATOM 2831 C CA . ALA B 1 184 ? 13.041 52.441 92.532 1.00 61.21 498 ALA B CA 1
ATOM 2832 C C . ALA B 1 184 ? 14.332 53.178 92.854 1.00 58.89 498 ALA B C 1
ATOM 2833 O O . ALA B 1 184 ? 15.425 52.736 92.482 1.00 63.30 498 ALA B O 1
ATOM 2835 N N . LEU B 1 185 ? 14.195 54.302 93.551 1.00 55.91 499 LEU B N 1
ATOM 2836 C CA . LEU B 1 185 ? 15.318 54.997 94.170 1.00 57.79 499 LEU B CA 1
ATOM 2837 C C . LEU B 1 185 ? 15.395 54.580 95.633 1.00 62.06 499 LEU B C 1
ATOM 2838 O O . LEU B 1 185 ? 14.382 54.592 96.341 1.00 62.14 499 LEU B O 1
ATOM 2843 N N . GLN B 1 186 ? 16.585 54.208 96.083 1.00 61.16 500 GLN B N 1
ATOM 2844 C CA . GLN B 1 186 ? 16.768 53.723 97.440 1.00 58.46 500 GLN B CA 1
ATOM 2845 C C . GLN B 1 186 ? 17.788 54.574 98.177 1.00 63.40 500 GLN B C 1
ATOM 2846 O O . GLN B 1 186 ? 18.741 55.086 97.581 1.00 68.38 500 GLN B O 1
ATOM 2852 N N . ALA B 1 187 ? 17.577 54.717 99.483 1.00 57.94 501 ALA B N 1
ATOM 2853 C CA . ALA B 1 187 ? 18.553 55.325 100.376 1.00 61.37 501 ALA B CA 1
ATOM 2854 C C . ALA B 1 187 ? 19.236 54.219 101.162 1.00 62.51 501 ALA B C 1
ATOM 2855 O O . ALA B 1 187 ? 18.564 53.344 101.720 1.00 63.90 501 ALA B O 1
ATOM 2857 N N . HIS B 1 188 ? 20.564 54.243 101.181 1.00 65.60 502 HIS B N 1
ATOM 2858 C CA . HIS B 1 188 ? 21.358 53.262 101.909 1.00 66.63 502 HIS B CA 1
ATOM 2859 C C . HIS B 1 188 ? 21.818 53.887 103.220 1.00 67.74 502 HIS B C 1
ATOM 2860 O O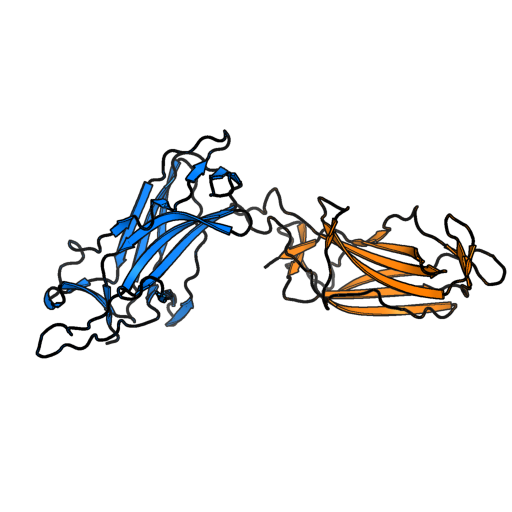 . HIS B 1 188 ? 22.437 54.958 103.219 1.00 65.18 502 HIS B O 1
ATOM 2867 N N . ALA B 1 189 ? 21.511 53.226 104.334 1.00 65.32 503 ALA B N 1
ATOM 2868 C CA . ALA B 1 189 ? 21.862 53.765 105.644 1.00 69.27 503 ALA B CA 1
ATOM 2869 C C . ALA B 1 189 ? 22.094 52.615 106.603 1.00 69.02 503 ALA B C 1
ATOM 2870 O O . ALA B 1 189 ? 21.192 51.799 106.819 1.00 69.32 503 ALA B O 1
ATOM 2872 N N . GLN B 1 190 ? 23.294 52.562 107.177 1.00 68.76 504 GLN B N 1
ATOM 2873 C CA . GLN B 1 190 ? 23.656 51.535 108.146 1.00 71.49 504 GLN B CA 1
ATOM 2874 C C . GLN B 1 190 ? 23.413 50.140 107.574 1.00 75.59 504 GLN B C 1
ATOM 2875 O O . GLN B 1 190 ? 22.762 49.288 108.183 1.00 77.49 504 GLN B O 1
ATOM 2881 N N . ASN B 1 191 ? 23.925 49.937 106.358 1.00 77.85 505 ASN B N 1
ATOM 2882 C CA . ASN B 1 191 ? 23.972 48.633 105.692 1.00 79.56 505 ASN B CA 1
ATOM 2883 C C . ASN B 1 191 ? 22.584 48.078 105.376 1.00 80.39 505 ASN B C 1
ATOM 2884 O O . ASN B 1 191 ? 22.399 46.861 105.305 1.00 84.52 505 ASN B O 1
ATOM 2889 N N . GLN B 1 192 ? 21.603 48.954 105.161 1.00 73.45 506 GLN B N 1
ATOM 2890 C CA . GLN B 1 192 ? 20.298 48.518 104.690 1.00 76.21 506 GLN B CA 1
ATOM 2891 C C . GLN B 1 192 ? 19.703 49.587 103.787 1.00 69.80 506 GLN B C 1
ATOM 2892 O O . GLN B 1 192 ? 20.020 50.773 103.910 1.00 70.35 506 GLN B O 1
ATOM 2898 N N . ASN B 1 193 ? 18.848 49.148 102.868 1.00 64.67 507 ASN B N 1
ATOM 2899 C CA . ASN B 1 193 ? 18.258 50.022 101.866 1.00 63.40 507 ASN B CA 1
ATOM 2900 C C . ASN B 1 193 ? 16.823 50.362 102.229 1.00 59.03 507 ASN B C 1
ATOM 2901 O O . ASN B 1 193 ? 16.091 49.530 102.773 1.00 62.79 507 ASN B O 1
ATOM 2906 N N . TYR B 1 194 ? 16.426 51.589 101.915 1.00 58.45 508 TYR B N 1
ATOM 2907 C CA . TYR B 1 194 ? 15.075 52.067 102.166 1.00 57.12 508 TYR B CA 1
ATOM 2908 C C . TYR B 1 194 ? 14.610 52.809 100.926 1.00 55.57 508 TYR B C 1
ATOM 2909 O O . TYR B 1 194 ? 15.277 53.749 100.481 1.00 57.29 508 TYR B O 1
ATOM 2918 N N . THR B 1 195 ? 13.480 52.386 100.367 1.00 57.08 509 THR B N 1
ATOM 2919 C CA . THR B 1 195 ? 12.952 53.011 99.159 1.00 52.96 509 THR B CA 1
ATOM 2920 C C . THR B 1 195 ? 12.492 54.432 99.449 1.00 55.79 509 THR B C 1
ATOM 2921 O O . THR B 1 195 ? 11.679 54.658 100.352 1.00 56.37 509 THR B O 1
ATOM 2925 N N . LEU B 1 196 ? 13.011 55.388 98.682 1.00 56.70 510 LEU B N 1
ATOM 2926 C CA . LEU B 1 196 ? 12.529 56.760 98.745 1.00 50.40 510 LEU B CA 1
ATOM 2927 C C . LEU B 1 196 ? 11.426 57.040 97.735 1.00 53.50 510 LEU B C 1
ATOM 2928 O O . LEU B 1 196 ? 10.561 57.883 97.998 1.00 56.45 510 LEU B O 1
ATOM 2933 N N . ALA B 1 197 ? 11.448 56.368 96.584 1.00 50.35 511 ALA B N 1
ATOM 2934 C CA . ALA B 1 197 ? 10.475 56.585 95.517 1.00 57.80 511 ALA B CA 1
ATOM 2935 C C . ALA B 1 197 ? 10.577 55.437 94.522 1.00 57.99 511 ALA B C 1
ATOM 2936 O O . ALA B 1 197 ? 11.667 54.911 94.275 1.00 59.93 511 ALA B O 1
ATOM 2938 N N . ALA B 1 198 ? 9.438 55.060 93.951 1.00 54.15 512 ALA B N 1
ATOM 2939 C CA . ALA B 1 198 ? 9.419 53.953 93.007 1.00 56.57 512 ALA B CA 1
ATOM 2940 C C . ALA B 1 198 ? 8.191 54.065 92.113 1.00 60.61 512 ALA B C 1
ATOM 2941 O O . ALA B 1 198 ? 7.126 54.502 92.556 1.00 52.73 512 ALA B O 1
ATOM 2943 N N . GLN B 1 199 ? 8.351 53.666 90.854 1.00 60.57 513 GLN B N 1
ATOM 2944 C CA . GLN B 1 199 ? 7.248 53.618 89.911 1.00 59.87 513 GLN B CA 1
ATOM 2945 C C . GLN B 1 199 ? 7.155 52.222 89.315 1.00 61.99 513 GLN B C 1
ATOM 2946 O O . GLN B 1 199 ? 8.161 51.522 89.158 1.00 60.43 513 GLN B O 1
ATOM 2952 N N . ILE B 1 200 ? 5.929 51.819 89.005 1.00 58.92 514 ILE B N 1
ATOM 2953 C CA . ILE B 1 200 ? 5.647 50.534 88.382 1.00 60.00 514 ILE B CA 1
ATOM 2954 C C . ILE B 1 200 ? 4.971 50.812 87.047 1.00 63.82 514 ILE B C 1
ATOM 2955 O O . ILE B 1 200 ? 4.122 51.705 86.947 1.00 65.19 514 ILE B O 1
ATOM 2960 N N . SER B 1 201 ? 5.370 50.073 86.015 1.00 63.56 515 SER B N 1
ATOM 2961 C CA . SER B 1 201 ? 4.864 50.315 84.672 1.00 66.07 515 SER B CA 1
ATOM 2962 C C . SER B 1 201 ? 3.568 49.548 84.421 1.00 61.40 515 SER B C 1
ATOM 2963 O O . SER B 1 201 ? 3.130 48.724 85.227 1.00 61.53 515 SER B O 1
ATOM 2966 N N . GLU B 1 202 ? 2.946 49.844 83.281 1.00 64.73 516 GLU B N 1
ATOM 2967 C CA . GLU B 1 202 ? 1.817 49.066 82.797 1.00 68.14 516 GLU B CA 1
ATOM 2968 C C . GLU B 1 202 ? 2.316 47.740 82.215 1.00 60.96 516 GLU B C 1
ATOM 2969 O O . GLU B 1 202 ? 3.520 47.466 82.165 1.00 63.06 516 GLU B O 1
ATOM 2975 N N . ARG B 1 203 ? 1.364 46.913 81.762 1.00 71.76 517 ARG B N 1
ATOM 2976 C CA . ARG B 1 203 ? 1.663 45.580 81.240 1.00 68.70 517 ARG B CA 1
ATOM 2977 C C . ARG B 1 203 ? 2.716 45.632 80.142 1.00 70.09 517 ARG B C 1
ATOM 2978 O O . ARG B 1 203 ? 2.781 46.581 79.355 1.00 70.37 517 ARG B O 1
ATOM 2986 N N . ILE B 1 204 ? 3.528 44.579 80.076 1.00 65.96 518 ILE B N 1
ATOM 2987 C CA . ILE B 1 204 ? 4.540 44.412 79.037 1.00 73.27 518 ILE B CA 1
ATOM 2988 C C . ILE B 1 204 ? 4.581 42.943 78.639 1.00 75.00 518 ILE B C 1
ATOM 2989 O O . ILE B 1 204 ? 4.750 42.070 79.497 1.00 72.46 518 ILE B O 1
ATOM 2994 N N . ILE B 1 205 ? 4.430 42.671 77.345 1.00 74.99 519 ILE B N 1
ATOM 2995 C CA . ILE B 1 205 ? 4.673 41.347 76.782 1.00 76.41 519 ILE B CA 1
ATOM 2996 C C . ILE B 1 205 ? 6.080 41.348 76.201 1.00 79.43 519 ILE B C 1
ATOM 2997 O O . ILE B 1 205 ? 6.421 42.216 75.392 1.00 79.84 519 ILE B O 1
ATOM 3002 N N . VAL B 1 206 ? 6.914 40.400 76.620 1.00 75.17 520 VAL B N 1
ATOM 3003 C CA . VAL B 1 206 ? 8.233 40.216 76.028 1.00 84.82 520 VAL B CA 1
ATOM 3004 C C . VAL B 1 206 ? 8.211 38.902 75.264 1.00 95.01 520 VAL B C 1
ATOM 3005 O O . VAL B 1 206 ? 7.724 37.883 75.771 1.00 90.64 520 VAL B O 1
ATOM 3009 N N . ARG B 1 207 ? 8.686 38.937 74.023 1.00 116.16 521 ARG B N 1
ATOM 3010 C CA . ARG B 1 207 ? 8.415 37.850 73.099 1.00 107.04 521 ARG B CA 1
ATOM 3011 C C . ARG B 1 207 ? 9.660 37.450 72.330 1.00 112.94 521 ARG B C 1
ATOM 3012 O O . ARG B 1 207 ? 10.635 38.201 72.232 1.00 104.10 521 ARG B O 1
ATOM 3020 N N . ALA B 1 208 ? 9.585 36.240 71.777 1.00 115.73 522 ALA B N 1
ATOM 3021 C CA . ALA B 1 208 ? 10.557 35.698 70.832 1.00 111.33 522 ALA B CA 1
ATOM 3022 C C . ALA B 1 208 ? 11.966 35.734 71.385 1.00 112.00 522 ALA B C 1
ATOM 3023 O O . ALA B 1 208 ? 12.386 34.844 72.113 1.00 113.01 522 ALA B O 1
#